Protein AF-A0A8C5PF69-F1 (afdb_monomer_lite)

Foldseek 3Di:
DVVVVVQQVQAAPQVRHGADQWWAFPVGDIHHPVRVVVQLVVCVPVQWRADPPPRDIDRDRTDTHGDPVSNVVSVVVCVVDPDDDPPADFWPPPVPDTDHFQWAWLVVRTGHRPVRCVVVVVDPVTDIDGDDPPSVVQADPPPRHGFFKAFPVVRDTDDPCCDPPNPVDPTDIDTPVVVVVVVVVVVVVVVVVVVVVVVVVVVVVVVVVVVVVVVVVVVVVVVVLVVVLVVVLVVLVVVLVVVLVVLQVVQVVLLVVLLVVLVVVVVVVVVVVVVVVVLVVVLVPDPDVVCNVVPDPPPVVPDDDDPDDDDPPPPPSPVSDDDPVVVSVVSNVVSVVVSVVVSQVPPEDEDDQEAEDEACEEAEAEYEYCEYAYYEAHACEYAYAHHAAAEYAYYEAEHAEYAEHEAHAAEYAEHEYEHAEYAYAEHAAADYAEHEYAYAEYAEYEYAHADYAEYEYAYADYAEYYYEYAYYAEYEYEYADYDYDDDYDYDDPYDYPYPYPHPDDDDDDDDDDDDDDDDDDDDDDDDDDD

Radius of gyration: 54.76 Å; chains: 1; bounding box: 132×74×157 Å

pLDDT: mean 76.19, std 18.61, range [25.39, 96.62]

Organism: NCBI:txid445787

Structure (mmCIF, N/CA/C/O backbone):
data_AF-A0A8C5PF69-F1
#
_entry.id   AF-A0A8C5PF69-F1
#
loop_
_atom_site.group_PDB
_atom_site.id
_atom_site.type_symbol
_atom_site.label_atom_id
_atom_site.label_alt_id
_atom_site.label_comp_id
_atom_site.label_asym_id
_atom_site.label_entity_id
_atom_site.label_seq_id
_atom_site.pdbx_PDB_ins_code
_atom_site.Cartn_x
_atom_site.Cartn_y
_atom_site.Cartn_z
_atom_site.occupancy
_atom_site.B_iso_or_equiv
_atom_site.auth_seq_id
_atom_site.auth_comp_id
_atom_site.auth_asym_id
_atom_site.auth_atom_id
_atom_site.pdbx_PDB_model_num
ATOM 1 N N . MET A 1 1 ? 50.136 13.107 -0.469 1.00 44.47 1 MET A N 1
ATOM 2 C CA . MET A 1 1 ? 51.178 12.758 0.524 1.00 44.47 1 MET A CA 1
ATOM 3 C C . MET A 1 1 ? 50.719 11.583 1.379 1.00 44.47 1 MET A C 1
ATOM 5 O O . MET A 1 1 ? 51.270 10.521 1.171 1.00 44.47 1 MET A O 1
ATOM 9 N N . ALA A 1 2 ? 49.645 11.689 2.175 1.00 43.91 2 ALA A N 1
ATOM 10 C CA . ALA A 1 2 ? 49.162 10.586 3.033 1.00 43.91 2 ALA A CA 1
ATOM 11 C C . ALA A 1 2 ? 48.838 9.231 2.344 1.00 43.91 2 ALA A C 1
ATOM 13 O O . ALA A 1 2 ? 48.747 8.215 3.021 1.00 43.91 2 ALA A O 1
ATOM 14 N N . SER A 1 3 ? 48.641 9.185 1.019 1.00 51.22 3 SER A N 1
ATOM 15 C CA . SER A 1 3 ? 48.416 7.934 0.273 1.00 51.22 3 SER A CA 1
ATOM 16 C C . SER A 1 3 ? 49.697 7.197 -0.141 1.00 51.22 3 SER A C 1
ATOM 18 O O . SER A 1 3 ? 49.602 6.051 -0.570 1.00 51.22 3 SER A O 1
ATOM 20 N N . ALA A 1 4 ? 50.868 7.839 -0.052 1.00 54.53 4 ALA A N 1
ATOM 21 C CA . ALA A 1 4 ? 52.149 7.210 -0.374 1.00 54.53 4 ALA A CA 1
ATOM 22 C C . ALA A 1 4 ? 52.599 6.295 0.775 1.00 54.53 4 ALA A C 1
ATOM 24 O O . ALA A 1 4 ? 52.822 5.110 0.548 1.00 54.53 4 ALA A O 1
ATOM 25 N N . ASP A 1 5 ? 52.586 6.811 2.010 1.00 60.03 5 ASP A N 1
ATOM 26 C CA . ASP A 1 5 ? 52.974 6.069 3.220 1.00 60.03 5 ASP A CA 1
ATOM 27 C C . ASP A 1 5 ? 52.173 4.754 3.374 1.00 60.03 5 ASP A C 1
ATOM 29 O O . ASP A 1 5 ? 52.730 3.688 3.627 1.00 60.03 5 ASP A O 1
ATOM 33 N N . LEU A 1 6 ? 50.861 4.799 3.100 1.00 67.31 6 LEU A N 1
ATOM 34 C CA . LEU A 1 6 ? 49.967 3.630 3.121 1.00 67.31 6 LEU A CA 1
ATOM 35 C C . LEU A 1 6 ? 50.252 2.586 2.025 1.00 67.31 6 LEU A C 1
ATOM 37 O O . LEU A 1 6 ? 49.833 1.436 2.159 1.00 67.31 6 LEU A O 1
ATOM 41 N N . ARG A 1 7 ? 50.905 2.958 0.917 1.00 73.38 7 ARG A N 1
ATOM 42 C CA . ARG A 1 7 ? 51.227 2.026 -0.179 1.00 73.38 7 ARG A CA 1
ATOM 43 C C . ARG A 1 7 ? 52.470 1.206 0.154 1.00 73.38 7 ARG A C 1
ATOM 45 O O . ARG A 1 7 ? 52.504 0.009 -0.140 1.00 73.38 7 ARG A O 1
ATOM 52 N N . ASP A 1 8 ? 53.446 1.831 0.801 1.00 74.06 8 ASP A N 1
ATOM 53 C CA . ASP A 1 8 ? 54.689 1.182 1.213 1.00 74.06 8 ASP A CA 1
ATOM 54 C C . ASP A 1 8 ? 54.428 0.182 2.355 1.00 74.06 8 ASP A C 1
ATOM 56 O O . ASP A 1 8 ? 54.889 -0.957 2.282 1.00 74.06 8 ASP A O 1
ATOM 60 N N . GLU A 1 9 ? 53.557 0.518 3.319 1.00 80.50 9 GLU A N 1
ATOM 61 C CA . GLU A 1 9 ? 53.076 -0.419 4.358 1.00 80.50 9 GLU A CA 1
ATOM 62 C C . GLU A 1 9 ? 52.321 -1.649 3.801 1.00 80.50 9 GLU A C 1
ATOM 64 O O . GLU A 1 9 ? 52.201 -2.680 4.470 1.00 80.50 9 GLU A O 1
ATOM 69 N N . LEU A 1 10 ? 51.805 -1.565 2.570 1.00 86.38 10 LEU A N 1
ATOM 70 C CA . LEU A 1 10 ? 51.018 -2.618 1.913 1.00 86.38 10 LEU A CA 1
ATOM 71 C C . LEU A 1 10 ? 51.766 -3.329 0.777 1.00 86.38 10 LEU A C 1
ATOM 73 O O . LEU A 1 10 ? 51.158 -4.079 0.002 1.00 86.38 10 LEU A O 1
ATOM 77 N N . THR A 1 11 ? 53.078 -3.116 0.690 1.00 88.50 11 THR A N 1
ATOM 78 C CA . THR A 1 11 ? 53.958 -3.717 -0.313 1.00 88.50 11 THR A CA 1
ATOM 79 C C . THR A 1 11 ? 54.653 -4.960 0.242 1.00 88.50 11 THR A C 1
ATOM 81 O O . THR A 1 11 ? 55.212 -4.951 1.333 1.00 88.50 11 THR A O 1
ATOM 84 N N . CYS A 1 12 ? 54.643 -6.054 -0.523 1.00 89.81 12 CYS A N 1
ATOM 85 C CA . CYS A 1 12 ? 55.364 -7.271 -0.168 1.00 89.81 12 CYS A CA 1
ATOM 86 C C . CYS A 1 12 ? 56.862 -7.111 -0.446 1.00 89.81 12 CYS A C 1
ATOM 88 O O . CYS A 1 12 ? 57.260 -6.897 -1.590 1.00 89.81 12 CYS A O 1
ATOM 90 N N . SER A 1 13 ? 57.695 -7.316 0.572 1.00 87.25 13 SER A N 1
ATOM 91 C CA . SER A 1 13 ? 59.161 -7.215 0.495 1.00 87.25 13 SER A CA 1
ATOM 92 C C . SER A 1 13 ? 59.848 -8.205 -0.462 1.00 87.25 13 SER A C 1
ATOM 94 O O . SER A 1 13 ? 61.003 -7.990 -0.817 1.00 87.25 13 SER A O 1
ATOM 96 N N . ILE A 1 14 ? 59.161 -9.269 -0.902 1.00 88.31 14 ILE A N 1
ATOM 97 C CA . ILE A 1 14 ? 59.711 -10.261 -1.845 1.00 88.31 14 ILE A CA 1
ATOM 98 C C . ILE A 1 14 ? 59.499 -9.820 -3.299 1.00 88.31 14 ILE A C 1
ATOM 100 O O . ILE A 1 14 ? 60.447 -9.781 -4.076 1.00 88.31 14 ILE A O 1
ATOM 104 N N . CYS A 1 15 ? 58.259 -9.497 -3.686 1.00 88.94 15 CYS A N 1
ATOM 105 C CA . CYS A 1 15 ? 57.927 -9.127 -5.068 1.00 88.94 15 CYS A CA 1
ATOM 106 C C . CYS A 1 15 ? 57.854 -7.613 -5.311 1.00 88.94 15 CYS A C 1
ATOM 108 O O . CYS A 1 15 ? 57.543 -7.211 -6.428 1.00 88.94 15 CYS A O 1
ATOM 110 N N . LEU A 1 16 ? 58.076 -6.789 -4.281 1.00 84.69 16 LEU A N 1
ATOM 111 C CA . LEU A 1 16 ? 58.038 -5.317 -4.301 1.00 84.69 16 LEU A CA 1
ATOM 112 C C . LEU A 1 16 ? 56.740 -4.727 -4.889 1.00 84.69 16 LEU A C 1
ATOM 114 O O . LEU A 1 16 ? 56.718 -3.633 -5.442 1.00 84.69 16 LEU A O 1
ATOM 118 N N . ASN A 1 17 ? 55.639 -5.467 -4.746 1.00 84.75 17 ASN A N 1
ATOM 119 C CA . ASN A 1 17 ? 54.307 -5.118 -5.239 1.00 84.75 17 ASN A CA 1
ATOM 120 C C . ASN A 1 17 ? 53.274 -5.187 -4.106 1.00 84.75 17 ASN A C 1
ATOM 122 O O . ASN A 1 17 ? 53.478 -5.897 -3.119 1.00 84.75 17 ASN A O 1
ATOM 126 N N . ILE A 1 18 ? 52.143 -4.492 -4.269 1.00 88.44 18 ILE A N 1
ATOM 127 C CA . ILE A 1 18 ? 51.033 -4.515 -3.302 1.00 88.44 18 ILE A CA 1
ATOM 128 C C . ILE A 1 18 ? 50.533 -5.954 -3.093 1.00 88.44 18 ILE A C 1
ATOM 130 O O . ILE A 1 18 ? 50.309 -6.686 -4.062 1.00 88.44 18 ILE A O 1
ATOM 134 N N . TYR A 1 19 ? 50.311 -6.346 -1.834 1.00 89.12 19 TYR A N 1
ATOM 135 C CA . TYR A 1 19 ? 49.978 -7.721 -1.444 1.00 89.12 19 TYR A CA 1
ATOM 136 C C . TYR A 1 19 ? 48.873 -8.392 -2.282 1.00 89.12 19 TYR A C 1
ATOM 138 O O . TYR A 1 19 ? 47.704 -7.992 -2.250 1.00 89.12 19 TYR A O 1
ATOM 146 N N . THR A 1 20 ? 49.217 -9.498 -2.942 1.00 87.44 20 THR A N 1
ATOM 147 C CA . THR A 1 20 ? 48.276 -10.392 -3.633 1.00 87.44 20 THR A CA 1
ATOM 148 C C . THR A 1 20 ? 48.076 -11.662 -2.802 1.00 87.44 20 THR A C 1
ATOM 150 O O . THR A 1 20 ? 49.033 -12.389 -2.551 1.00 87.44 20 THR A O 1
ATOM 153 N N . ASP A 1 21 ? 46.839 -11.874 -2.332 1.00 89.44 21 ASP A N 1
ATOM 154 C CA . ASP A 1 21 ? 46.454 -12.845 -1.285 1.00 89.44 21 ASP A CA 1
ATOM 155 C C . ASP A 1 21 ? 47.457 -12.891 -0.104 1.00 89.44 21 ASP A C 1
ATOM 157 O O . ASP A 1 21 ? 48.235 -13.838 0.023 1.00 89.44 21 ASP A O 1
ATOM 161 N N . PRO A 1 22 ? 47.506 -11.839 0.741 1.00 91.44 22 PRO A N 1
ATOM 162 C CA . PRO A 1 22 ? 48.446 -11.765 1.853 1.00 91.44 22 PRO A CA 1
ATOM 163 C C . PRO A 1 22 ? 48.229 -12.857 2.903 1.00 91.44 22 PRO A C 1
ATOM 165 O O . PRO A 1 22 ? 47.126 -13.046 3.434 1.00 91.44 22 PRO A O 1
ATOM 168 N N . VAL A 1 23 ? 49.336 -13.490 3.275 1.00 91.56 23 VAL A N 1
ATOM 169 C CA . VAL A 1 23 ? 49.443 -14.437 4.384 1.00 91.56 23 VAL A CA 1
ATOM 170 C C . VAL A 1 23 ? 50.505 -13.974 5.372 1.00 91.56 23 VAL A C 1
ATOM 172 O O . VAL A 1 23 ? 51.506 -13.371 4.987 1.00 91.56 23 VAL A O 1
ATOM 175 N N . THR A 1 24 ? 50.295 -14.274 6.646 1.00 92.06 24 THR A N 1
ATOM 176 C CA . THR A 1 24 ? 51.157 -13.838 7.746 1.00 92.06 24 THR A CA 1
ATOM 177 C C . THR A 1 24 ? 51.845 -15.040 8.386 1.00 92.06 24 THR A C 1
ATOM 179 O O . THR A 1 24 ? 51.210 -16.070 8.634 1.00 92.06 24 THR A O 1
ATOM 182 N N . LEU A 1 25 ? 53.149 -14.910 8.645 1.00 89.44 25 LEU A N 1
ATOM 183 C CA . LEU A 1 25 ? 53.938 -15.886 9.403 1.00 89.44 25 LEU A CA 1
ATOM 184 C C . LEU A 1 25 ? 53.706 -15.726 10.920 1.00 89.44 25 LEU A C 1
ATOM 186 O O . LEU A 1 25 ? 53.342 -14.637 11.364 1.00 89.44 25 LEU A O 1
ATOM 190 N N . PRO A 1 26 ? 54.017 -16.739 11.755 1.00 86.88 26 PRO A N 1
ATOM 191 C CA . PRO A 1 26 ? 53.919 -16.631 13.218 1.00 86.88 26 PRO A CA 1
ATOM 192 C C . PRO A 1 26 ? 54.699 -15.456 13.840 1.00 86.88 26 PRO A C 1
ATOM 194 O O . PRO A 1 26 ? 54.358 -14.996 14.923 1.00 86.88 26 PRO A O 1
ATOM 197 N N . CYS A 1 27 ? 55.717 -14.933 13.147 1.00 89.25 27 CYS A N 1
ATOM 198 C CA . CYS A 1 27 ? 56.473 -13.739 13.537 1.00 89.25 27 CYS A CA 1
ATOM 199 C C . CYS A 1 27 ? 55.803 -12.393 13.174 1.00 89.25 27 CYS A C 1
ATOM 201 O O . CYS A 1 27 ? 56.452 -11.358 13.288 1.00 89.25 27 CYS A O 1
ATOM 203 N N . GLY A 1 28 ? 54.569 -12.382 12.659 1.00 86.12 28 GLY A N 1
ATOM 204 C CA . GLY A 1 28 ? 53.788 -11.170 12.350 1.00 86.12 28 GLY A CA 1
ATOM 205 C C . GLY A 1 28 ? 54.016 -10.537 10.968 1.00 86.12 28 GLY A C 1
ATOM 206 O O . GLY A 1 28 ? 53.153 -9.805 10.488 1.00 86.12 28 GLY A O 1
ATOM 207 N N . HIS A 1 29 ? 55.124 -10.848 10.294 1.00 91.75 29 HIS A N 1
ATOM 208 C CA . HIS A 1 29 ? 55.418 -10.355 8.941 1.00 91.75 29 HIS A CA 1
ATOM 209 C C . HIS A 1 29 ? 54.529 -11.023 7.881 1.00 91.75 29 HIS A C 1
ATOM 211 O O . HIS A 1 29 ? 54.213 -12.216 7.983 1.00 91.75 29 HIS A O 1
ATOM 217 N N . SER A 1 30 ? 54.117 -10.243 6.880 1.00 92.06 30 SER A N 1
ATOM 218 C CA . SER A 1 30 ? 53.122 -10.633 5.876 1.00 92.06 30 SER A CA 1
ATOM 219 C C . SER A 1 30 ? 53.700 -10.605 4.466 1.00 92.06 30 SER A C 1
ATOM 221 O O . SER A 1 30 ? 54.538 -9.775 4.143 1.00 92.06 30 SER A O 1
ATOM 223 N N . PHE A 1 31 ? 53.247 -11.521 3.615 1.00 92.88 31 PHE A N 1
ATOM 224 C CA . PHE A 1 31 ? 53.779 -11.733 2.268 1.00 92.88 31 PHE A CA 1
ATOM 225 C C . PHE A 1 31 ? 52.664 -12.174 1.318 1.00 92.88 31 PHE A C 1
ATOM 227 O O . PHE A 1 31 ? 51.648 -12.709 1.761 1.00 92.88 31 PHE A O 1
ATOM 234 N N . CYS A 1 32 ? 52.850 -12.012 0.007 1.00 93.31 32 CYS A N 1
ATOM 235 C CA . CYS A 1 32 ? 51.991 -12.677 -0.976 1.00 93.31 32 CYS A CA 1
ATOM 236 C C . CYS A 1 32 ? 52.092 -14.202 -0.806 1.00 93.31 32 CYS A C 1
ATOM 238 O O . CYS A 1 32 ? 53.202 -14.728 -0.671 1.00 93.31 32 CYS A O 1
ATOM 240 N N . ARG A 1 33 ? 50.956 -14.914 -0.843 1.00 91.69 33 ARG A N 1
ATOM 241 C CA . ARG A 1 33 ? 50.886 -16.371 -0.615 1.00 91.69 33 ARG A CA 1
ATOM 242 C C . ARG A 1 33 ? 51.875 -17.178 -1.459 1.00 91.69 33 ARG A C 1
ATOM 244 O O . ARG A 1 33 ? 52.488 -18.104 -0.940 1.00 91.69 33 ARG A O 1
ATOM 251 N N . THR A 1 34 ? 52.014 -16.829 -2.737 1.00 91.00 34 THR A N 1
ATOM 252 C CA . THR A 1 34 ? 52.963 -17.458 -3.668 1.00 91.00 34 THR A CA 1
ATOM 253 C C . THR A 1 34 ? 54.402 -17.146 -3.278 1.00 91.00 34 THR A C 1
ATOM 255 O O . THR A 1 34 ? 55.154 -18.062 -2.987 1.00 91.00 34 THR A O 1
ATOM 258 N N . CYS A 1 35 ? 54.748 -15.864 -3.136 1.00 92.19 35 CYS A N 1
ATOM 259 C CA . CYS A 1 35 ? 56.116 -15.423 -2.872 1.00 92.19 35 CYS A CA 1
ATOM 260 C C . CYS A 1 35 ? 56.731 -16.024 -1.598 1.00 92.19 35 CYS A C 1
ATOM 262 O O . CYS A 1 35 ? 57.908 -16.370 -1.602 1.00 92.19 35 CYS A O 1
ATOM 264 N N . ILE A 1 36 ? 55.963 -16.165 -0.508 1.00 91.44 36 ILE A N 1
ATOM 265 C CA . ILE A 1 36 ? 56.466 -16.862 0.690 1.00 91.44 36 ILE A CA 1
ATOM 266 C C . ILE A 1 36 ? 56.408 -18.386 0.553 1.00 91.44 36 ILE A C 1
ATOM 268 O O . ILE A 1 36 ? 57.221 -19.069 1.165 1.00 91.44 36 ILE A O 1
ATOM 272 N N . GLY A 1 37 ? 55.493 -18.922 -0.262 1.00 88.69 37 GLY A N 1
ATOM 273 C CA . GLY A 1 37 ? 55.487 -20.331 -0.656 1.00 88.69 37 GLY A CA 1
ATOM 274 C C . GLY A 1 37 ? 56.804 -20.716 -1.324 1.00 88.69 37 GLY A C 1
ATOM 275 O O . GLY A 1 37 ? 57.526 -21.540 -0.771 1.00 88.69 37 GLY A O 1
ATOM 276 N N . ASP A 1 38 ? 57.163 -20.021 -2.405 1.00 89.50 38 ASP A N 1
ATOM 277 C CA . ASP A 1 38 ? 58.392 -20.244 -3.177 1.00 89.50 38 ASP A CA 1
ATOM 278 C C . ASP A 1 38 ? 59.645 -20.175 -2.280 1.00 89.50 38 ASP A C 1
ATOM 280 O O . ASP A 1 38 ? 60.531 -21.028 -2.344 1.00 89.50 38 ASP A O 1
ATOM 284 N N . VAL A 1 39 ? 59.714 -19.184 -1.381 1.00 88.25 39 VAL A N 1
ATOM 285 C CA . VAL A 1 39 ? 60.849 -19.036 -0.454 1.00 88.25 39 VAL A CA 1
ATOM 286 C C . VAL A 1 39 ? 60.904 -20.164 0.581 1.00 88.25 39 VAL A C 1
ATOM 288 O O . VAL A 1 39 ? 61.997 -20.644 0.880 1.00 88.25 39 VAL A O 1
ATOM 291 N N . LEU A 1 40 ? 59.767 -20.619 1.116 1.00 87.81 40 LEU A N 1
ATOM 292 C CA . LEU A 1 40 ? 59.737 -21.770 2.024 1.00 87.81 40 LEU A CA 1
ATOM 293 C C . LEU A 1 40 ? 60.084 -23.075 1.289 1.00 87.81 40 LEU A C 1
ATOM 295 O O . LEU A 1 40 ? 60.799 -23.897 1.853 1.00 87.81 40 LEU A O 1
ATOM 299 N N . ASP A 1 41 ? 59.669 -23.234 0.030 1.00 87.75 41 ASP A N 1
ATOM 300 C CA . ASP A 1 41 ? 60.005 -24.391 -0.813 1.00 87.75 41 ASP A CA 1
ATOM 301 C C . ASP A 1 41 ? 61.517 -24.459 -1.089 1.00 87.75 41 ASP A C 1
ATOM 303 O O . ASP A 1 41 ? 62.123 -25.520 -0.965 1.00 87.75 41 ASP A O 1
ATOM 307 N N . THR A 1 42 ? 62.183 -23.324 -1.343 1.00 83.75 42 THR A N 1
ATOM 308 C CA . THR A 1 42 ? 63.660 -23.297 -1.480 1.00 83.75 42 THR A CA 1
ATOM 309 C C . THR A 1 42 ? 64.427 -23.617 -0.188 1.00 83.75 42 THR A C 1
ATOM 311 O O . THR A 1 42 ? 65.628 -23.883 -0.243 1.00 83.75 42 THR A O 1
ATOM 314 N N . GLN A 1 43 ? 63.758 -23.597 0.969 1.00 83.69 43 GLN A N 1
ATOM 315 C CA . GLN A 1 43 ? 64.322 -23.952 2.279 1.00 83.69 43 GLN A CA 1
ATOM 316 C C . GLN A 1 43 ? 63.946 -25.382 2.712 1.00 83.69 43 GLN A C 1
ATOM 318 O O . GLN A 1 43 ? 64.352 -25.847 3.782 1.00 83.69 43 GLN A O 1
ATOM 323 N N . GLU A 1 44 ? 63.201 -26.118 1.884 1.00 73.44 44 GLU A N 1
ATOM 324 C CA . GLU A 1 44 ? 62.804 -27.495 2.158 1.00 73.44 44 GLU A CA 1
ATOM 325 C C . GLU A 1 44 ? 64.022 -28.432 2.040 1.00 73.44 44 GLU A C 1
ATOM 327 O O . GLU A 1 44 ? 64.410 -28.893 0.969 1.00 73.44 44 GLU A O 1
ATOM 332 N N . GLY A 1 45 ? 64.682 -28.656 3.181 1.00 68.81 45 GLY A N 1
ATOM 333 C CA . GLY A 1 45 ? 65.926 -29.426 3.294 1.00 68.81 45 GLY A CA 1
ATOM 334 C C . GLY A 1 45 ? 67.034 -28.742 4.103 1.00 68.81 45 GLY A C 1
ATOM 335 O O . GLY A 1 45 ? 67.972 -29.418 4.519 1.00 68.81 45 GLY A O 1
ATOM 336 N N . SER A 1 46 ? 66.929 -27.440 4.412 1.00 72.62 46 SER A N 1
ATOM 337 C CA . SER A 1 46 ? 67.943 -26.716 5.209 1.00 72.62 46 SER A CA 1
ATOM 338 C C . SER A 1 46 ? 67.828 -26.902 6.731 1.00 72.62 46 SER A C 1
ATOM 340 O O . SER A 1 46 ? 68.549 -26.251 7.484 1.00 72.62 46 SER A O 1
ATOM 342 N N . GLY A 1 47 ? 66.924 -27.767 7.205 1.00 75.81 47 GLY A N 1
ATOM 343 C CA . GLY A 1 47 ? 66.738 -28.105 8.627 1.00 75.81 47 GLY A CA 1
ATOM 344 C C . GLY A 1 47 ? 66.031 -27.044 9.485 1.00 75.81 47 GLY A C 1
ATOM 345 O O . GLY A 1 47 ? 65.629 -27.344 10.606 1.00 75.81 47 GLY A O 1
ATOM 346 N N . ALA A 1 48 ? 65.853 -25.828 8.967 1.00 84.81 48 ALA A N 1
ATOM 347 C CA . ALA A 1 48 ? 65.028 -24.775 9.551 1.00 84.81 48 ALA A CA 1
ATOM 348 C C . ALA A 1 48 ? 64.533 -23.814 8.459 1.00 84.81 48 ALA A C 1
ATOM 350 O O . ALA A 1 48 ? 65.271 -23.508 7.517 1.00 84.81 48 ALA A O 1
ATOM 351 N N . TYR A 1 49 ? 63.313 -23.309 8.639 1.00 87.88 49 TYR A N 1
ATOM 352 C CA . TYR A 1 49 ? 62.685 -22.264 7.831 1.00 87.88 49 TYR A CA 1
ATOM 353 C C . TYR A 1 49 ? 62.905 -20.895 8.478 1.00 87.88 49 TYR A C 1
ATOM 355 O O . TYR A 1 49 ? 62.835 -20.783 9.702 1.00 87.88 49 TYR A O 1
ATOM 363 N N . LYS A 1 50 ? 63.144 -19.845 7.686 1.00 90.69 50 LYS A N 1
ATOM 364 C CA . LYS A 1 50 ? 63.457 -18.490 8.168 1.00 90.69 50 LYS A CA 1
ATOM 365 C C . LYS A 1 50 ? 62.597 -17.434 7.483 1.00 90.69 50 LYS A C 1
ATOM 367 O O . LYS A 1 50 ? 62.479 -17.412 6.258 1.00 90.69 50 LYS A O 1
ATOM 372 N N . CYS A 1 51 ? 62.042 -16.517 8.275 1.00 90.94 51 CYS A N 1
ATOM 373 C CA . CYS A 1 51 ? 61.320 -15.352 7.760 1.00 90.94 51 CYS A CA 1
ATOM 374 C C . CYS A 1 51 ? 62.253 -14.431 6.937 1.00 90.94 51 CYS A C 1
ATOM 376 O O . CYS A 1 51 ? 63.303 -14.051 7.459 1.00 90.94 51 CYS A O 1
ATOM 378 N N . PRO A 1 52 ? 61.884 -14.010 5.709 1.00 88.56 52 PRO A N 1
ATOM 379 C CA . PRO A 1 52 ? 62.717 -13.129 4.880 1.00 88.56 52 PRO A CA 1
ATOM 380 C C . PRO A 1 52 ? 63.075 -11.784 5.526 1.00 88.56 52 PRO A C 1
ATOM 382 O O . PRO A 1 52 ? 64.185 -11.294 5.337 1.00 88.56 52 PRO A O 1
ATOM 385 N N . GLU A 1 53 ? 62.160 -11.204 6.309 1.00 88.81 53 GLU A N 1
ATOM 386 C CA . GLU A 1 53 ? 62.333 -9.870 6.901 1.00 88.81 53 GLU A CA 1
ATOM 387 C C . GLU A 1 53 ? 63.074 -9.917 8.244 1.00 88.81 53 GLU A C 1
ATOM 389 O O . GLU A 1 53 ? 64.149 -9.340 8.389 1.00 88.81 53 GLU A O 1
ATOM 394 N N . CYS A 1 54 ? 62.536 -10.644 9.229 1.00 89.88 54 CYS A N 1
ATOM 395 C CA . CYS A 1 54 ? 63.090 -10.667 10.592 1.00 89.88 54 CYS A CA 1
ATOM 396 C C . CYS A 1 54 ? 63.999 -11.865 10.903 1.00 89.88 54 CYS A C 1
ATOM 398 O O . CYS A 1 54 ? 64.532 -11.948 12.008 1.00 89.88 54 CYS A O 1
ATOM 400 N N . ARG A 1 55 ? 64.167 -12.810 9.966 1.00 87.94 55 ARG A N 1
ATOM 401 C CA . ARG A 1 55 ? 64.987 -14.031 10.116 1.00 87.94 55 ARG A CA 1
ATOM 402 C C . ARG A 1 55 ? 64.598 -14.953 11.279 1.00 87.94 55 ARG A C 1
ATOM 404 O O . ARG A 1 55 ? 65.363 -15.853 11.605 1.00 87.94 55 ARG A O 1
ATOM 411 N N . ALA A 1 56 ? 63.411 -14.773 11.866 1.00 88.25 56 ALA A N 1
ATOM 412 C CA . ALA A 1 56 ? 62.860 -15.691 12.859 1.00 88.25 56 ALA A CA 1
ATOM 413 C C . ALA A 1 56 ? 62.807 -17.118 12.292 1.00 88.25 56 ALA A C 1
ATOM 415 O O . ALA A 1 56 ? 62.327 -17.317 11.172 1.00 88.25 56 ALA A O 1
ATOM 416 N N . GLU A 1 57 ? 63.322 -18.081 13.059 1.00 87.38 57 GLU A N 1
ATOM 417 C CA . GLU A 1 57 ? 63.503 -19.467 12.623 1.00 87.38 57 GLU A CA 1
ATOM 418 C C . GLU A 1 57 ? 62.361 -20.374 13.103 1.00 87.38 57 GLU A C 1
ATOM 420 O O . GLU A 1 57 ? 61.731 -20.132 14.134 1.00 87.38 57 GLU A O 1
ATOM 425 N N . SER A 1 58 ? 62.074 -21.435 12.355 1.00 82.88 58 SER A N 1
ATOM 426 C CA . SER A 1 58 ? 61.088 -22.465 12.698 1.00 82.88 58 SER A CA 1
ATOM 427 C C . SER A 1 58 ? 61.589 -23.831 12.233 1.00 82.88 58 SER A C 1
ATOM 429 O O . SER A 1 58 ? 62.047 -23.969 11.101 1.00 82.88 58 SER A O 1
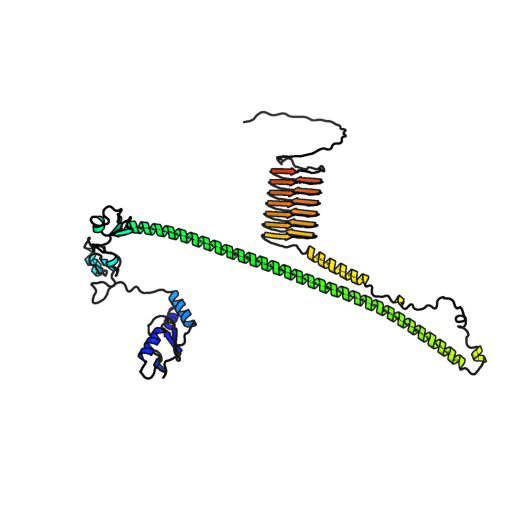ATOM 431 N N . GLN A 1 59 ? 61.532 -24.836 13.111 1.00 81.12 59 GLN A N 1
ATOM 432 C CA . GLN A 1 59 ? 62.010 -26.195 12.807 1.00 81.12 59 GLN A CA 1
ATOM 433 C C . GLN A 1 59 ? 61.058 -26.952 11.869 1.00 81.12 59 GLN A C 1
ATOM 435 O O . GLN A 1 59 ? 61.497 -27.754 11.052 1.00 81.12 59 GLN A O 1
ATOM 440 N N . GLU A 1 60 ? 59.762 -26.652 11.949 1.00 83.19 60 GLU A N 1
ATOM 441 C CA . GLU A 1 60 ? 58.729 -27.158 11.046 1.00 83.19 60 GLU A CA 1
ATOM 442 C C . GLU A 1 60 ? 58.246 -26.049 10.105 1.00 83.19 60 GLU A C 1
ATOM 444 O O . GLU A 1 60 ? 58.423 -24.857 10.382 1.00 83.19 60 GLU A O 1
ATOM 449 N N . ARG A 1 61 ? 57.629 -26.438 8.982 1.00 85.19 61 ARG A N 1
ATOM 450 C CA . ARG A 1 61 ? 57.148 -25.495 7.967 1.00 85.19 61 ARG A CA 1
ATOM 451 C C . ARG A 1 61 ? 56.053 -24.594 8.563 1.00 85.19 61 ARG A C 1
ATOM 453 O O . ARG A 1 61 ? 55.014 -25.119 8.968 1.00 85.19 61 ARG A O 1
ATOM 460 N N . PRO A 1 62 ? 56.228 -23.258 8.607 1.00 84.00 62 PRO A N 1
ATOM 461 C CA . PRO A 1 62 ? 55.274 -22.377 9.272 1.00 84.00 62 PRO A CA 1
ATOM 462 C C . PRO A 1 62 ? 53.870 -22.432 8.660 1.00 84.00 62 PRO A C 1
ATOM 464 O O . PRO A 1 62 ? 53.700 -22.328 7.444 1.00 84.00 62 PRO A O 1
ATOM 467 N N . ALA A 1 63 ? 52.848 -22.518 9.514 1.00 84.25 63 ALA A N 1
ATOM 468 C CA . ALA A 1 63 ? 51.460 -22.390 9.086 1.00 84.25 63 ALA A CA 1
ATOM 469 C C . ALA A 1 63 ? 51.176 -20.956 8.598 1.00 84.25 63 ALA A C 1
ATOM 471 O O . ALA A 1 63 ? 51.364 -19.987 9.335 1.00 84.25 63 ALA A O 1
ATOM 472 N N . LEU A 1 64 ? 50.709 -20.828 7.354 1.00 87.81 64 LEU A N 1
ATOM 473 C CA . LEU A 1 64 ? 50.397 -19.544 6.723 1.00 87.81 64 LEU A CA 1
ATOM 474 C C . LEU A 1 64 ? 48.988 -19.079 7.117 1.00 87.81 64 LEU A C 1
ATOM 476 O O . LEU A 1 64 ? 47.994 -19.706 6.739 1.00 87.81 64 LEU A O 1
ATOM 480 N N . VAL A 1 65 ? 48.888 -17.971 7.856 1.00 88.06 65 VAL A N 1
ATOM 481 C CA . VAL A 1 65 ? 47.602 -17.426 8.322 1.00 88.06 65 VAL A CA 1
ATOM 482 C C . VAL A 1 65 ? 47.064 -16.404 7.318 1.00 88.06 65 VAL A C 1
ATOM 484 O O . VAL A 1 65 ? 47.672 -15.361 7.098 1.00 88.06 65 VAL A O 1
ATOM 487 N N . ASN A 1 66 ? 45.901 -16.675 6.720 1.00 83.38 66 ASN A N 1
ATOM 488 C CA . ASN A 1 66 ? 45.271 -15.780 5.741 1.00 83.38 66 ASN A CA 1
ATOM 489 C C . ASN A 1 66 ? 44.595 -14.574 6.429 1.00 83.38 66 ASN A C 1
ATOM 491 O O . ASN A 1 66 ? 43.569 -14.735 7.101 1.00 83.38 66 ASN A O 1
ATOM 495 N N . VAL A 1 67 ? 45.081 -13.348 6.202 1.00 83.06 67 VAL A N 1
ATOM 496 C CA . VAL A 1 67 ? 44.513 -12.135 6.825 1.00 83.06 67 VAL A CA 1
ATOM 497 C C . VAL A 1 67 ? 43.510 -11.457 5.888 1.00 83.06 67 VAL A C 1
ATOM 499 O O . VAL A 1 67 ? 43.832 -10.533 5.141 1.00 83.06 67 VAL A O 1
ATOM 502 N N . ARG A 1 68 ? 42.240 -11.886 5.967 1.00 83.06 68 ARG A N 1
ATOM 503 C CA . ARG A 1 68 ? 41.143 -11.383 5.107 1.00 83.06 68 ARG A CA 1
ATOM 504 C C . ARG A 1 68 ? 41.027 -9.850 5.078 1.00 83.06 68 ARG A C 1
ATOM 506 O O . ARG A 1 68 ? 40.759 -9.291 4.025 1.00 83.06 68 ARG A O 1
ATOM 513 N N . LYS A 1 69 ? 41.242 -9.163 6.208 1.00 86.25 69 LYS A N 1
ATOM 514 C CA . LYS A 1 69 ? 41.179 -7.688 6.272 1.00 86.25 69 LYS A CA 1
ATOM 515 C C . LYS A 1 69 ? 42.278 -7.025 5.432 1.00 86.25 69 LYS A C 1
ATOM 517 O O . LYS A 1 69 ? 41.978 -6.123 4.661 1.00 86.25 69 LYS A O 1
ATOM 522 N N . LEU A 1 70 ? 43.517 -7.508 5.549 1.00 84.94 70 LEU A N 1
ATOM 523 C CA . LEU A 1 70 ? 44.676 -6.995 4.814 1.00 84.94 70 LEU A CA 1
ATOM 524 C C . LEU A 1 70 ? 44.503 -7.202 3.305 1.00 84.94 70 LEU A C 1
ATOM 526 O O . LEU A 1 70 ? 44.746 -6.286 2.525 1.00 84.94 70 LEU A O 1
ATOM 530 N N . ARG A 1 71 ? 43.978 -8.369 2.905 1.00 86.25 71 ARG A N 1
ATOM 531 C CA . ARG A 1 71 ? 43.625 -8.649 1.510 1.00 86.25 71 ARG A CA 1
ATOM 532 C C . ARG A 1 71 ? 42.610 -7.648 0.957 1.00 86.25 71 ARG A C 1
ATOM 534 O O . ARG A 1 71 ? 42.874 -7.060 -0.083 1.00 86.25 71 ARG A O 1
ATOM 541 N N . ASN A 1 72 ? 41.502 -7.420 1.663 1.00 85.44 72 ASN A N 1
ATOM 542 C CA . ASN A 1 72 ? 40.458 -6.496 1.212 1.00 85.44 72 ASN A CA 1
ATOM 543 C C . ASN A 1 72 ? 40.983 -5.049 1.067 1.00 85.44 72 ASN A C 1
ATOM 545 O O . ASN A 1 72 ? 40.584 -4.339 0.147 1.00 85.44 72 ASN A O 1
ATOM 549 N N . ILE A 1 73 ? 41.883 -4.607 1.957 1.00 86.19 73 ILE A N 1
ATOM 550 C CA . ILE A 1 73 ? 42.513 -3.276 1.882 1.00 86.19 73 ILE A CA 1
ATOM 551 C C . ILE A 1 73 ? 43.437 -3.190 0.654 1.00 86.19 73 ILE A C 1
ATOM 553 O O . ILE A 1 73 ? 43.333 -2.247 -0.131 1.00 86.19 73 ILE A O 1
ATOM 557 N N . ALA A 1 74 ? 44.284 -4.202 0.445 1.00 84.44 74 ALA A N 1
ATOM 558 C CA . ALA A 1 74 ? 45.181 -4.281 -0.707 1.00 84.44 74 ALA A CA 1
ATOM 559 C C . ALA A 1 74 ? 44.419 -4.364 -2.049 1.00 84.44 74 ALA A C 1
ATOM 561 O O . ALA A 1 74 ? 44.812 -3.724 -3.023 1.00 84.44 74 ALA A O 1
ATOM 562 N N . GLU A 1 75 ? 43.312 -5.112 -2.103 1.00 84.50 75 GLU A N 1
ATOM 563 C CA . GLU A 1 75 ? 42.416 -5.207 -3.266 1.00 84.50 75 GLU A CA 1
ATOM 564 C C . GLU A 1 75 ? 41.769 -3.865 -3.613 1.00 84.50 75 GLU A C 1
ATOM 566 O O . GLU A 1 75 ? 41.741 -3.488 -4.786 1.00 84.50 75 GLU A O 1
ATOM 571 N N . ASN A 1 76 ? 41.301 -3.118 -2.609 1.00 81.50 76 ASN A N 1
ATOM 572 C CA . ASN A 1 76 ? 40.701 -1.802 -2.814 1.00 81.50 76 ASN A CA 1
ATOM 573 C C . ASN A 1 76 ? 41.716 -0.821 -3.430 1.00 81.50 76 ASN A C 1
ATOM 575 O O . ASN A 1 76 ? 41.432 -0.197 -4.448 1.00 81.50 76 ASN A O 1
ATOM 579 N N . ILE A 1 77 ? 42.939 -0.766 -2.888 1.00 77.38 77 ILE A N 1
ATOM 580 C CA . ILE A 1 77 ? 43.987 0.144 -3.379 1.00 77.38 77 ILE A CA 1
ATOM 581 C C . ILE A 1 77 ? 44.441 -0.223 -4.801 1.00 77.38 77 ILE A C 1
ATOM 583 O O . ILE A 1 77 ? 44.558 0.668 -5.646 1.00 77.38 77 ILE A O 1
ATOM 587 N N . ARG A 1 78 ? 44.608 -1.520 -5.116 1.00 75.19 78 ARG A N 1
ATOM 588 C CA . ARG A 1 78 ? 44.872 -1.965 -6.502 1.00 75.19 78 ARG A CA 1
ATOM 589 C C . ARG A 1 78 ? 43.742 -1.592 -7.466 1.00 75.19 78 ARG A C 1
ATOM 591 O O . ARG A 1 78 ? 44.012 -1.275 -8.616 1.00 75.19 78 ARG A O 1
ATOM 598 N N . SER A 1 79 ? 42.493 -1.612 -7.003 1.00 68.56 79 SER A N 1
ATOM 599 C CA . SER A 1 79 ? 41.329 -1.253 -7.825 1.00 68.56 79 SER A CA 1
ATOM 600 C C . SER A 1 79 ? 41.233 0.254 -8.098 1.00 68.56 79 SER A C 1
ATOM 602 O O . SER A 1 79 ? 40.623 0.651 -9.086 1.00 68.56 79 SER A O 1
ATOM 604 N N . THR A 1 80 ? 41.841 1.096 -7.253 1.00 59.06 80 THR A N 1
ATOM 605 C CA . THR A 1 80 ? 41.817 2.564 -7.400 1.00 59.06 80 THR A CA 1
ATOM 606 C C . THR A 1 80 ? 42.931 3.160 -8.269 1.00 59.06 80 THR A C 1
ATOM 608 O O . THR A 1 80 ? 42.813 4.324 -8.637 1.00 59.06 80 THR A O 1
ATOM 611 N N . HIS A 1 81 ? 43.983 2.409 -8.621 1.00 50.12 81 HIS A N 1
ATOM 612 C CA . HIS A 1 81 ? 45.042 2.860 -9.545 1.00 50.12 81 HIS A CA 1
ATOM 613 C C . HIS A 1 81 ? 45.561 1.694 -10.412 1.00 50.12 81 HIS A C 1
ATOM 615 O O . HIS A 1 81 ? 46.468 0.969 -9.992 1.00 50.12 81 HIS A O 1
ATOM 621 N N . PRO A 1 82 ? 45.031 1.509 -11.635 1.00 43.78 82 PRO A N 1
ATOM 622 C CA . PRO A 1 82 ? 45.606 0.610 -12.628 1.00 43.78 82 PRO A CA 1
ATOM 623 C C . PRO A 1 82 ? 46.751 1.308 -13.381 1.00 43.78 82 PRO A C 1
ATOM 625 O O . PRO A 1 82 ? 46.638 1.611 -14.565 1.00 43.78 82 PRO A O 1
ATOM 628 N N . GLU A 1 83 ? 47.866 1.559 -12.696 1.00 44.09 83 GLU A N 1
ATOM 629 C CA . GLU A 1 83 ? 49.126 1.919 -13.355 1.00 44.09 83 GLU A CA 1
ATOM 630 C C . GLU A 1 83 ? 49.947 0.648 -13.586 1.00 44.09 83 GLU A C 1
ATOM 632 O O . GLU A 1 83 ? 50.718 0.206 -12.734 1.00 44.09 83 GLU A O 1
ATOM 637 N N . GLN A 1 84 ? 49.746 0.041 -14.757 1.00 42.44 84 GLN A N 1
ATOM 638 C CA . GLN A 1 84 ? 50.800 -0.734 -15.399 1.00 42.44 84 GLN A CA 1
ATOM 639 C C . GLN A 1 84 ? 51.543 0.211 -16.338 1.00 42.44 84 GLN A C 1
ATOM 641 O O . GLN A 1 84 ? 50.965 0.713 -17.300 1.00 42.44 84 GLN A O 1
ATOM 646 N N . GLU A 1 85 ? 52.819 0.453 -16.051 1.00 42.66 85 GLU A N 1
ATOM 647 C CA . GLU A 1 85 ? 53.725 1.085 -17.002 1.00 42.66 85 GLU A CA 1
ATOM 648 C C . GLU A 1 85 ? 53.806 0.200 -18.255 1.00 42.66 85 GLU A C 1
ATOM 650 O O . GLU A 1 85 ? 54.227 -0.959 -18.188 1.00 42.66 85 GLU A O 1
ATOM 655 N N . GLU A 1 86 ? 53.404 0.732 -19.411 1.00 43.88 86 GLU A N 1
ATOM 656 C CA . GLU A 1 86 ? 53.678 0.076 -20.685 1.00 43.88 86 GLU A CA 1
ATOM 657 C C . GLU A 1 86 ? 55.193 0.068 -20.914 1.00 43.88 86 GLU A C 1
ATOM 659 O O . GLU A 1 86 ? 55.791 1.069 -21.317 1.00 43.88 86 GLU A O 1
ATOM 664 N N . ALA A 1 87 ? 55.824 -1.090 -20.708 1.00 54.03 87 ALA A N 1
ATOM 665 C CA . ALA A 1 87 ? 57.143 -1.371 -21.257 1.00 54.03 87 ALA A CA 1
ATOM 666 C C . ALA A 1 87 ? 57.032 -1.406 -22.793 1.00 54.03 87 ALA A C 1
ATOM 668 O O . ALA A 1 87 ? 56.819 -2.458 -23.401 1.00 54.03 87 ALA A O 1
ATOM 669 N N . GLY A 1 88 ? 57.104 -0.221 -23.406 1.00 64.62 88 GLY A N 1
ATOM 670 C CA . GLY A 1 88 ? 56.912 -0.015 -24.837 1.00 64.62 88 GLY A CA 1
ATOM 671 C C . GLY A 1 88 ? 57.838 -0.891 -25.680 1.00 64.62 88 GLY A C 1
ATOM 672 O O . GLY A 1 88 ? 58.994 -1.130 -25.330 1.00 64.62 88 GLY A O 1
ATOM 673 N N . ILE A 1 89 ? 57.318 -1.367 -26.813 1.00 80.19 89 ILE A N 1
ATOM 674 C CA . ILE A 1 89 ? 58.003 -2.318 -27.700 1.00 80.19 89 ILE A CA 1
ATOM 675 C C . ILE A 1 89 ? 59.388 -1.769 -28.078 1.00 80.19 89 ILE A C 1
ATOM 677 O O . ILE A 1 89 ? 59.458 -0.665 -28.616 1.00 80.19 89 ILE A O 1
ATOM 681 N N . PRO A 1 90 ? 60.492 -2.494 -27.827 1.00 83.69 90 PRO A N 1
ATOM 682 C CA . PRO A 1 90 ? 61.832 -1.954 -28.016 1.00 83.69 90 PRO A CA 1
ATOM 683 C C . PRO A 1 90 ? 62.182 -1.775 -29.497 1.00 83.69 90 PRO A C 1
ATOM 685 O O . PRO A 1 90 ? 61.726 -2.514 -30.374 1.00 83.69 90 PRO A O 1
ATOM 688 N N . CYS A 1 91 ? 63.043 -0.800 -29.778 1.00 86.38 91 CYS A N 1
ATOM 689 C CA . CYS A 1 91 ? 63.579 -0.562 -31.109 1.00 86.38 91 CYS A CA 1
ATOM 690 C C . CYS A 1 91 ? 64.520 -1.694 -31.546 1.00 86.38 91 CYS A C 1
ATOM 692 O O . CYS A 1 91 ? 65.536 -1.959 -30.901 1.00 86.38 91 CYS A O 1
ATOM 694 N N . THR A 1 92 ? 64.229 -2.295 -32.700 1.00 83.31 92 THR A N 1
ATOM 695 C CA . THR A 1 92 ? 64.929 -3.451 -33.286 1.00 83.31 92 THR A CA 1
ATOM 696 C C . THR A 1 92 ? 66.429 -3.211 -33.504 1.00 83.31 92 THR A C 1
ATOM 698 O O . THR A 1 92 ? 67.214 -4.154 -33.467 1.00 83.31 92 THR A O 1
ATOM 701 N N . TYR A 1 93 ? 66.846 -1.956 -33.698 1.00 83.38 93 TYR A N 1
ATOM 702 C CA . TYR A 1 93 ? 68.247 -1.581 -33.940 1.00 83.38 93 TYR A CA 1
ATOM 703 C C . TYR A 1 93 ? 68.995 -1.104 -32.678 1.00 83.38 93 TYR A C 1
ATOM 705 O O . TYR A 1 93 ? 70.217 -0.963 -32.697 1.00 83.38 93 TYR A O 1
ATOM 713 N N . CYS A 1 94 ? 68.299 -0.881 -31.558 1.00 85.19 94 CYS A N 1
ATOM 714 C CA . CYS A 1 94 ? 68.880 -0.383 -30.305 1.00 85.19 94 CYS A CA 1
ATOM 715 C C . CYS A 1 94 ? 69.326 -1.533 -29.382 1.00 85.19 94 CYS A C 1
ATOM 717 O O . CYS A 1 94 ? 68.770 -1.733 -28.306 1.00 85.19 94 CYS A O 1
ATOM 719 N N . ILE A 1 95 ? 70.342 -2.294 -29.799 1.00 73.94 95 ILE A N 1
ATOM 720 C CA . ILE A 1 95 ? 70.740 -3.550 -29.130 1.00 73.94 95 ILE A CA 1
ATOM 721 C C . ILE A 1 95 ? 71.375 -3.325 -27.741 1.00 73.94 95 ILE A C 1
ATOM 723 O O . ILE A 1 95 ? 71.154 -4.116 -26.831 1.00 73.94 95 ILE A O 1
ATOM 727 N N . GLN A 1 96 ? 72.175 -2.266 -27.563 1.00 71.62 96 GLN A N 1
ATOM 728 C CA . GLN A 1 96 ? 72.948 -2.037 -26.324 1.00 71.62 96 GLN A CA 1
ATOM 729 C C . GLN A 1 96 ? 72.198 -1.239 -25.246 1.00 71.62 96 GLN A C 1
ATOM 731 O O . GLN A 1 96 ? 72.564 -1.289 -24.077 1.00 71.62 96 GLN A O 1
ATOM 736 N N . SER A 1 97 ? 71.167 -0.494 -25.638 1.00 76.25 97 SER A N 1
ATOM 737 C CA . SER A 1 97 ? 70.289 0.262 -24.744 1.00 76.25 97 SER A CA 1
ATOM 738 C C . SER A 1 97 ? 68.901 0.273 -25.386 1.00 76.25 97 SER A C 1
ATOM 740 O O . SER A 1 97 ? 68.699 1.032 -26.338 1.00 76.25 97 SER A O 1
ATOM 742 N N . PRO A 1 98 ? 67.979 -0.619 -24.973 1.00 76.25 98 PRO A N 1
ATOM 743 C CA . PRO A 1 98 ? 66.673 -0.759 -25.611 1.00 76.25 98 PRO A CA 1
ATOM 744 C C . PRO A 1 98 ? 65.807 0.494 -25.426 1.00 76.25 98 PRO A C 1
ATOM 746 O O . PRO A 1 98 ? 65.159 0.684 -24.401 1.00 76.25 98 PRO A O 1
ATOM 749 N N . VAL A 1 99 ? 65.789 1.358 -26.441 1.00 82.38 99 VAL A N 1
ATOM 750 C CA . VAL A 1 99 ? 64.898 2.525 -26.497 1.00 82.38 99 VAL A CA 1
ATOM 751 C C . VAL A 1 99 ? 63.521 2.073 -26.996 1.00 82.38 99 VAL A C 1
ATOM 753 O O . VAL A 1 99 ? 63.481 1.331 -27.984 1.00 82.38 99 VAL A O 1
ATOM 756 N N . PRO A 1 100 ? 62.400 2.519 -26.395 1.00 84.62 100 PRO A N 1
ATOM 757 C CA . PRO A 1 100 ? 61.066 2.277 -26.938 1.00 84.62 100 PRO A CA 1
ATOM 758 C C . PRO A 1 100 ? 60.955 2.716 -28.403 1.00 84.62 100 PRO A C 1
ATOM 760 O O . PRO A 1 100 ? 61.480 3.756 -28.814 1.00 84.62 100 PRO A O 1
ATOM 763 N N . ALA A 1 101 ? 60.282 1.908 -29.211 1.00 84.94 101 ALA A N 1
ATOM 764 C CA . ALA A 1 101 ? 59.966 2.248 -30.583 1.00 84.94 101 ALA A CA 1
ATOM 765 C C . ALA A 1 101 ? 58.821 3.262 -30.630 1.00 84.94 101 ALA A C 1
ATOM 767 O O . ALA A 1 101 ? 57.824 3.117 -29.931 1.00 84.94 101 ALA A O 1
ATOM 768 N N . ALA A 1 102 ? 58.957 4.254 -31.503 1.00 83.81 102 ALA A N 1
ATOM 769 C CA . ALA A 1 102 ? 57.917 5.220 -31.814 1.00 83.81 102 ALA A CA 1
ATOM 770 C C . ALA A 1 102 ? 56.968 4.699 -32.904 1.00 83.81 102 ALA A C 1
ATOM 772 O O . ALA A 1 102 ? 55.775 4.968 -32.846 1.00 83.81 102 ALA A O 1
ATOM 773 N N . LYS A 1 103 ? 57.476 3.939 -33.891 1.00 83.56 103 LYS A N 1
ATOM 774 C CA . LYS A 1 103 ? 56.673 3.310 -34.962 1.00 83.56 103 LYS A CA 1
ATOM 775 C C . LYS A 1 103 ? 57.261 1.981 -35.423 1.00 83.56 103 LYS A C 1
ATOM 777 O O . LYS A 1 103 ? 58.474 1.794 -35.375 1.00 83.56 103 LYS A O 1
ATOM 782 N N . THR A 1 104 ? 56.426 1.092 -35.955 1.00 84.69 104 THR A N 1
ATOM 783 C CA . THR A 1 104 ? 56.867 -0.118 -36.670 1.00 84.69 104 THR A CA 1
ATOM 784 C C . THR A 1 104 ? 56.681 0.059 -38.176 1.00 84.69 104 THR A C 1
ATOM 786 O O . THR A 1 104 ? 55.618 0.474 -38.636 1.00 84.69 104 THR A O 1
ATOM 789 N N . CYS A 1 105 ? 57.713 -0.262 -38.959 1.00 83.62 105 CYS A N 1
ATOM 790 C CA . CYS A 1 105 ? 57.638 -0.299 -40.419 1.00 83.62 105 CYS A CA 1
ATOM 791 C C . CYS A 1 105 ? 57.150 -1.675 -40.887 1.00 83.62 105 CYS A C 1
ATOM 793 O O . CYS A 1 105 ? 57.815 -2.684 -40.648 1.00 83.62 105 CYS A O 1
ATOM 795 N N . LEU A 1 106 ? 56.018 -1.720 -41.596 1.00 75.19 106 LEU A N 1
ATOM 796 C CA . LEU A 1 106 ? 55.425 -2.973 -42.082 1.00 75.19 106 LEU A CA 1
ATOM 797 C C . LEU A 1 106 ? 56.242 -3.635 -43.206 1.00 75.19 106 LEU A C 1
ATOM 799 O O . LEU A 1 106 ? 56.120 -4.840 -43.410 1.00 75.19 106 LEU A O 1
ATOM 803 N N . MET A 1 107 ? 57.065 -2.862 -43.926 1.00 74.38 107 MET A N 1
ATOM 804 C CA . MET A 1 107 ? 57.929 -3.372 -45.001 1.00 74.38 107 MET A CA 1
ATOM 805 C C . MET A 1 107 ? 59.294 -3.859 -44.511 1.00 74.38 107 MET A C 1
ATOM 807 O O . MET A 1 107 ? 59.813 -4.831 -45.048 1.00 74.38 107 MET A O 1
ATOM 811 N N . CYS A 1 108 ? 59.877 -3.200 -43.507 1.00 77.88 108 CYS A N 1
ATOM 812 C CA . CYS A 1 108 ? 61.177 -3.587 -42.945 1.00 77.88 108 CYS A CA 1
ATOM 813 C C . CYS A 1 108 ? 61.066 -4.502 -41.721 1.00 77.88 108 CYS A C 1
ATOM 815 O O . CYS A 1 108 ? 62.091 -4.928 -41.200 1.00 77.88 108 CYS A O 1
ATOM 817 N N . GLU A 1 109 ? 59.844 -4.770 -41.250 1.00 78.12 109 GLU A N 1
ATOM 818 C CA . GLU A 1 109 ? 59.544 -5.650 -40.109 1.00 78.12 109 GLU A CA 1
ATOM 819 C C . GLU A 1 109 ? 60.255 -5.228 -38.814 1.00 78.12 109 GLU A C 1
ATOM 821 O O . GLU A 1 109 ? 60.554 -6.038 -37.940 1.00 78.12 109 GLU A O 1
ATOM 826 N N . ALA A 1 110 ? 60.524 -3.926 -38.703 1.00 83.06 110 ALA A N 1
ATOM 827 C CA . ALA A 1 110 ? 61.357 -3.339 -37.671 1.00 83.06 110 ALA A CA 1
ATOM 828 C C . ALA A 1 110 ? 60.611 -2.232 -36.926 1.00 83.06 110 ALA A C 1
ATOM 830 O O . ALA A 1 110 ? 59.993 -1.347 -37.528 1.00 83.06 110 ALA A O 1
ATOM 831 N N . SER A 1 111 ? 60.715 -2.277 -35.604 1.00 87.50 111 SER A N 1
ATOM 832 C CA . SER A 1 111 ? 60.242 -1.249 -34.685 1.00 87.50 111 SER A CA 1
ATOM 833 C C . SER A 1 111 ? 61.367 -0.233 -34.481 1.00 87.50 111 SER A C 1
ATOM 835 O O . SER A 1 111 ? 62.499 -0.604 -34.181 1.00 87.50 111 SER A O 1
ATOM 837 N N . LEU A 1 112 ? 61.081 1.048 -34.700 1.00 86.75 112 LEU A N 1
ATOM 838 C CA . LEU A 1 112 ? 62.058 2.134 -34.779 1.00 86.75 112 LEU A CA 1
ATOM 839 C C . LEU A 1 112 ? 61.808 3.139 -33.655 1.00 86.75 112 LEU A C 1
ATOM 841 O O . LEU A 1 112 ? 60.709 3.683 -33.560 1.00 86.75 112 LEU A O 1
ATOM 845 N N . CYS A 1 113 ? 62.818 3.431 -32.833 1.00 87.75 113 CYS A N 1
ATOM 846 C CA . CYS A 1 113 ? 62.803 4.611 -31.963 1.00 87.75 113 CYS A CA 1
ATOM 847 C C . CYS A 1 113 ? 62.900 5.897 -32.798 1.00 87.75 113 CYS A C 1
ATOM 849 O O . CYS A 1 113 ? 63.261 5.850 -33.976 1.00 87.75 113 CYS A O 1
ATOM 851 N N . GLU A 1 114 ? 62.625 7.044 -32.179 1.00 85.44 114 GLU A N 1
ATOM 852 C CA . GLU A 1 114 ? 62.528 8.340 -32.862 1.00 85.44 114 GLU A CA 1
ATOM 853 C C . GLU A 1 114 ? 63.764 8.684 -33.717 1.00 85.44 114 GLU A C 1
ATOM 855 O O . GLU A 1 114 ? 63.633 9.182 -34.833 1.00 85.44 114 GLU A O 1
ATOM 860 N N . ASP A 1 115 ? 64.973 8.347 -33.257 1.00 84.31 115 ASP A N 1
ATOM 861 C CA . ASP A 1 115 ? 66.208 8.616 -34.003 1.00 84.31 115 ASP A CA 1
ATOM 862 C C . ASP A 1 115 ? 66.381 7.724 -35.237 1.00 84.31 115 ASP A C 1
ATOM 864 O O . ASP A 1 115 ? 66.731 8.219 -36.312 1.00 84.31 115 ASP A O 1
ATOM 868 N N . HIS A 1 116 ? 66.071 6.430 -35.127 1.00 85.62 116 HIS A N 1
ATOM 869 C CA . HIS A 1 116 ? 66.065 5.532 -36.284 1.00 85.62 116 HIS A CA 1
ATOM 870 C C . HIS A 1 116 ? 64.927 5.886 -37.253 1.00 85.62 116 HIS A C 1
ATOM 872 O O . HIS A 1 116 ? 65.123 5.876 -38.470 1.00 85.62 116 HIS A O 1
ATOM 878 N N . LEU A 1 117 ? 63.766 6.289 -36.728 1.00 84.00 117 LEU A N 1
ATOM 879 C CA . LEU A 1 117 ? 62.620 6.753 -37.505 1.00 84.00 117 LEU A CA 1
ATOM 880 C C . LEU A 1 117 ? 62.951 8.018 -38.315 1.00 84.00 117 LEU A C 1
ATOM 882 O O . LEU A 1 117 ? 62.580 8.100 -39.483 1.00 84.00 117 LEU A O 1
ATOM 886 N N . ARG A 1 118 ? 63.715 8.960 -37.747 1.00 80.69 118 ARG A N 1
ATOM 887 C CA . ARG A 1 118 ? 64.171 10.211 -38.393 1.00 80.69 118 ARG A CA 1
ATOM 888 C C . ARG A 1 118 ? 65.078 9.986 -39.612 1.00 80.69 118 ARG A C 1
ATOM 890 O O . ARG A 1 118 ? 65.140 10.827 -40.511 1.00 80.69 118 ARG A O 1
ATOM 897 N N . VAL A 1 119 ? 65.810 8.872 -39.638 1.00 79.75 119 VAL A N 1
ATOM 898 C CA . VAL A 1 119 ? 66.610 8.448 -40.800 1.00 79.75 119 VAL A CA 1
ATOM 899 C C . VAL A 1 119 ? 65.731 7.702 -41.809 1.00 79.75 119 VAL A C 1
ATOM 901 O O . VAL A 1 119 ? 65.867 7.908 -43.014 1.00 79.75 119 VAL A O 1
ATOM 904 N N . HIS A 1 120 ? 64.799 6.884 -41.316 1.00 78.88 120 HIS A N 1
ATOM 905 C CA . HIS A 1 120 ? 63.917 6.026 -42.108 1.00 78.88 120 HIS A CA 1
ATOM 906 C C . HIS A 1 120 ? 62.809 6.784 -42.861 1.00 78.88 120 HIS A C 1
ATOM 908 O O . HIS A 1 120 ? 62.488 6.440 -43.997 1.00 78.88 120 HIS A O 1
ATOM 914 N N . SER A 1 121 ? 62.266 7.854 -42.270 1.00 68.81 121 SER A N 1
ATOM 915 C CA . SER A 1 121 ? 61.153 8.665 -42.797 1.00 68.81 121 SER A CA 1
ATOM 916 C C . SER A 1 121 ? 61.461 9.426 -44.093 1.00 68.81 121 SER A C 1
ATOM 918 O O . SER A 1 121 ? 60.580 10.063 -44.665 1.00 68.81 121 SER A O 1
ATOM 920 N N . LYS A 1 122 ? 62.702 9.344 -44.584 1.00 67.31 122 LYS A N 1
ATOM 921 C CA . LYS A 1 122 ? 63.138 9.903 -45.870 1.00 67.31 122 LYS A CA 1
ATOM 922 C C . LYS A 1 122 ? 62.733 9.048 -47.079 1.00 67.31 122 LYS A C 1
ATOM 924 O O . LYS A 1 122 ? 62.906 9.504 -48.205 1.00 67.31 122 LYS A O 1
ATOM 929 N N . SER A 1 123 ? 62.207 7.838 -46.861 1.00 59.91 123 SER A N 1
ATOM 930 C CA . SER A 1 123 ? 61.735 6.934 -47.921 1.00 59.91 123 SER A CA 1
ATOM 931 C C . SER A 1 123 ? 60.207 6.876 -47.936 1.00 59.91 123 SER A C 1
ATOM 933 O O . SER A 1 123 ? 59.597 6.404 -46.980 1.00 59.91 123 SER A O 1
ATOM 935 N N . ALA A 1 124 ? 59.584 7.339 -49.023 1.00 58.44 124 ALA A N 1
ATOM 936 C CA . ALA A 1 124 ? 58.124 7.460 -49.128 1.00 58.44 124 ALA A CA 1
ATOM 937 C C . ALA A 1 124 ? 57.375 6.119 -49.285 1.00 58.44 124 ALA A C 1
ATOM 939 O O . ALA A 1 124 ? 56.161 6.078 -49.117 1.00 58.44 124 ALA A O 1
ATOM 940 N N . GLU A 1 125 ? 58.079 5.028 -49.603 1.00 65.06 125 GLU A N 1
ATOM 941 C CA . GLU A 1 125 ? 57.474 3.709 -49.846 1.00 65.06 125 GLU A CA 1
ATOM 942 C C . GLU A 1 125 ? 57.143 2.944 -48.550 1.00 65.06 125 GLU A C 1
ATOM 944 O O . GLU A 1 125 ? 56.361 1.998 -48.565 1.00 65.06 125 GLU A O 1
ATOM 949 N N . HIS A 1 126 ? 57.721 3.335 -47.410 1.00 73.31 126 HIS A N 1
ATOM 950 C CA . HIS A 1 126 ? 57.652 2.558 -46.171 1.00 73.31 126 HIS A CA 1
ATOM 951 C C . HIS A 1 126 ? 56.425 2.907 -45.313 1.00 73.31 126 HIS A C 1
ATOM 953 O O . HIS A 1 126 ? 56.361 3.963 -44.681 1.00 73.31 126 HIS A O 1
ATOM 959 N N . VAL A 1 127 ? 55.468 1.977 -45.226 1.00 73.94 127 VAL A N 1
ATOM 960 C CA . VAL A 1 127 ? 54.268 2.128 -44.385 1.00 73.94 127 VAL A CA 1
ATOM 961 C C . VAL A 1 127 ? 54.614 1.961 -42.901 1.00 73.94 127 VAL A C 1
ATOM 963 O O . VAL A 1 127 ? 55.019 0.883 -42.458 1.00 73.94 127 VAL A O 1
ATOM 966 N N . LEU A 1 128 ? 54.413 3.031 -42.131 1.00 78.06 128 LEU A N 1
ATOM 967 C CA . LEU A 1 128 ? 54.696 3.120 -40.697 1.00 78.06 128 LEU A CA 1
ATOM 968 C C . LEU A 1 128 ? 53.396 3.121 -39.880 1.00 78.06 128 LEU A C 1
ATOM 970 O O . LEU A 1 128 ? 52.527 3.965 -40.101 1.00 78.06 128 LEU A O 1
ATOM 974 N N . THR A 1 129 ? 53.286 2.222 -38.904 1.00 77.50 129 THR A N 1
ATOM 975 C CA . THR A 1 129 ? 52.158 2.150 -37.957 1.00 77.50 129 THR A CA 1
ATOM 976 C C . THR A 1 129 ? 52.626 2.321 -36.517 1.00 77.50 129 THR A C 1
ATOM 978 O O . THR A 1 129 ? 53.827 2.299 -36.248 1.00 77.50 129 THR A O 1
ATOM 981 N N . GLU A 1 130 ? 51.678 2.429 -35.585 1.00 80.12 130 GLU A N 1
ATOM 982 C CA . GLU A 1 130 ? 51.966 2.312 -34.151 1.00 80.12 130 GLU A CA 1
ATOM 983 C C . GLU A 1 130 ? 52.768 1.035 -33.835 1.00 80.12 130 GLU A C 1
ATOM 985 O O . GLU A 1 130 ? 52.613 0.031 -34.554 1.00 80.12 130 GLU A O 1
ATOM 990 N N . PRO A 1 131 ? 53.623 1.056 -32.792 1.00 77.88 131 PRO A N 1
ATOM 991 C CA . PRO A 1 131 ? 54.443 -0.084 -32.410 1.00 77.88 131 PRO A CA 1
ATOM 992 C C . PRO A 1 131 ? 53.606 -1.349 -32.203 1.00 77.88 131 PRO A C 1
ATOM 994 O O . PRO A 1 131 ? 52.624 -1.348 -31.460 1.00 77.88 131 PRO A O 1
ATOM 997 N N . THR A 1 132 ? 53.980 -2.457 -32.846 1.00 73.31 132 THR A N 1
ATOM 998 C CA . THR A 1 132 ? 53.278 -3.735 -32.657 1.00 73.31 132 THR A CA 1
ATOM 999 C C . THR A 1 132 ? 54.205 -4.940 -32.788 1.00 73.31 132 THR A C 1
ATOM 1001 O O . THR A 1 132 ? 55.080 -4.981 -33.649 1.00 73.31 132 THR A O 1
ATOM 1004 N N . THR A 1 133 ? 53.999 -5.943 -31.932 1.00 65.50 133 THR A N 1
ATOM 1005 C CA . THR A 1 133 ? 54.703 -7.236 -31.980 1.00 65.50 133 THR A CA 1
ATOM 1006 C C . THR A 1 133 ? 54.060 -8.220 -32.959 1.00 65.50 133 THR A C 1
ATOM 1008 O O . THR A 1 133 ? 54.715 -9.148 -33.420 1.00 65.50 133 THR A O 1
ATOM 1011 N N . SER A 1 134 ? 52.782 -8.031 -33.304 1.00 64.56 134 SER A N 1
ATOM 1012 C CA . SER A 1 134 ? 51.983 -8.987 -34.087 1.00 64.56 134 SER A CA 1
ATOM 1013 C C . SER A 1 134 ? 51.913 -8.617 -35.573 1.00 64.56 134 SER A C 1
ATOM 1015 O O . SER A 1 134 ? 50.832 -8.413 -36.131 1.00 64.56 134 SER A O 1
ATOM 1017 N N . LEU A 1 135 ? 53.075 -8.523 -36.225 1.00 67.62 135 LEU A N 1
ATOM 1018 C CA . LEU A 1 135 ? 53.177 -8.180 -37.651 1.00 67.62 135 LEU A CA 1
ATOM 1019 C C . LEU A 1 135 ? 52.590 -9.245 -38.589 1.00 67.62 135 LEU A C 1
ATOM 1021 O O . LEU A 1 135 ? 52.074 -8.898 -39.653 1.00 67.62 135 LEU A O 1
ATOM 1025 N N . GLU A 1 136 ? 52.604 -10.521 -38.195 1.00 64.81 136 GLU A N 1
ATOM 1026 C CA . GLU A 1 136 ? 52.051 -11.619 -39.002 1.00 64.81 136 GLU A CA 1
ATOM 1027 C C . GLU A 1 136 ? 50.556 -11.424 -39.303 1.00 64.81 136 GLU A C 1
ATOM 1029 O O . GLU A 1 136 ? 50.120 -11.627 -40.435 1.00 64.81 136 GLU A O 1
ATOM 1034 N N . ASN A 1 137 ? 49.794 -10.900 -38.336 1.00 70.38 137 ASN A N 1
ATOM 1035 C CA . ASN A 1 137 ? 48.358 -10.623 -38.467 1.00 70.38 137 ASN A CA 1
ATOM 1036 C C . ASN A 1 137 ? 48.030 -9.461 -39.428 1.00 70.38 137 ASN A C 1
ATOM 1038 O O . ASN A 1 137 ? 46.860 -9.227 -39.732 1.00 70.38 137 ASN A O 1
ATOM 1042 N N . ARG A 1 138 ? 49.037 -8.717 -39.912 1.00 77.56 138 ARG A N 1
ATOM 1043 C CA . ARG A 1 138 ? 48.887 -7.649 -40.921 1.00 77.56 138 ARG A CA 1
ATOM 1044 C C . ARG A 1 138 ? 49.353 -8.066 -42.319 1.00 77.56 138 ARG A C 1
ATOM 1046 O O . ARG A 1 138 ? 49.342 -7.236 -43.230 1.00 77.56 138 ARG A O 1
ATOM 1053 N N . LYS A 1 139 ? 49.736 -9.331 -42.518 1.00 80.50 139 LYS A N 1
ATOM 1054 C CA . LYS A 1 139 ? 50.159 -9.882 -43.812 1.00 80.50 139 LYS A CA 1
ATOM 1055 C C . LYS A 1 139 ? 49.167 -10.923 -44.325 1.00 80.50 139 LYS A C 1
ATOM 1057 O O . LYS A 1 139 ? 48.588 -11.696 -43.571 1.00 80.50 139 LYS A O 1
ATOM 1062 N N . CYS A 1 140 ? 49.006 -10.984 -45.641 1.00 85.00 140 CYS A N 1
ATOM 1063 C CA . CYS A 1 140 ? 48.267 -12.050 -46.303 1.00 85.00 140 CYS A CA 1
ATOM 1064 C C . CYS A 1 140 ? 48.978 -13.394 -46.094 1.00 85.00 140 CYS A C 1
ATOM 1066 O O . CYS A 1 140 ? 50.155 -13.539 -46.433 1.00 85.00 140 CYS A O 1
ATOM 1068 N N . SER A 1 141 ? 48.247 -14.393 -45.599 1.00 84.81 141 SER A N 1
ATOM 1069 C CA . SER A 1 141 ? 48.750 -15.752 -45.364 1.00 84.81 141 SER A CA 1
ATOM 1070 C C . SER A 1 141 ? 49.365 -16.387 -46.618 1.00 84.81 141 SER A C 1
ATOM 1072 O O . SER A 1 141 ? 50.426 -17.006 -46.514 1.00 84.81 141 SER A O 1
ATOM 1074 N N . VAL A 1 142 ? 48.740 -16.172 -47.783 1.00 85.69 142 VAL A N 1
ATOM 1075 C CA . VAL A 1 142 ? 49.142 -16.704 -49.098 1.00 85.69 142 VAL A CA 1
ATOM 1076 C C . VAL A 1 142 ? 50.280 -15.890 -49.720 1.00 85.69 142 VAL A C 1
ATOM 1078 O O . VAL A 1 142 ? 51.353 -16.418 -49.989 1.00 85.69 142 VAL A O 1
ATOM 1081 N N . HIS A 1 143 ? 50.072 -14.587 -49.927 1.00 84.19 143 HIS A N 1
ATOM 1082 C CA . HIS A 1 143 ? 50.981 -13.747 -50.720 1.00 84.19 143 HIS A CA 1
ATOM 1083 C C . HIS A 1 143 ? 52.096 -13.067 -49.911 1.00 84.19 143 HIS A C 1
ATOM 1085 O O . HIS A 1 143 ? 52.931 -12.387 -50.502 1.00 84.19 143 HIS A O 1
ATOM 1091 N N . LYS A 1 144 ? 52.068 -13.150 -48.573 1.00 81.94 144 LYS A N 1
ATOM 1092 C CA . LYS A 1 144 ? 52.974 -12.479 -47.610 1.00 81.94 144 LYS A CA 1
ATOM 1093 C C . LYS A 1 144 ? 53.071 -10.941 -47.702 1.00 81.94 144 LYS A C 1
ATOM 1095 O O . LYS A 1 144 ? 53.773 -10.328 -46.903 1.00 81.94 144 LYS A O 1
ATOM 1100 N N . LYS A 1 145 ? 52.322 -10.312 -48.614 1.00 82.12 145 LYS A N 1
ATOM 1101 C CA . LYS A 1 145 ? 52.137 -8.855 -48.739 1.00 82.12 145 LYS A CA 1
ATOM 1102 C C . LYS A 1 145 ? 51.222 -8.298 -47.647 1.00 82.12 145 LYS A C 1
ATOM 1104 O O . LYS A 1 145 ? 50.392 -9.034 -47.111 1.00 82.12 145 LYS A O 1
ATOM 1109 N N . VAL A 1 146 ? 51.344 -7.001 -47.370 1.00 83.56 146 VAL A N 1
ATOM 1110 C CA . VAL A 1 146 ? 50.511 -6.268 -46.402 1.00 83.56 146 VAL A CA 1
ATOM 1111 C C . VAL A 1 146 ? 49.024 -6.361 -46.772 1.00 83.56 146 VAL A C 1
ATOM 1113 O O . VAL A 1 146 ? 48.657 -6.374 -47.949 1.00 83.56 146 VAL A O 1
ATOM 1116 N N . LEU A 1 147 ? 48.168 -6.481 -45.758 1.00 87.62 147 LEU A N 1
ATOM 1117 C CA . LEU A 1 147 ? 46.717 -6.383 -45.893 1.00 87.62 147 LEU A CA 1
ATOM 1118 C C . LEU A 1 147 ? 46.323 -4.905 -45.983 1.00 87.62 147 LEU A C 1
ATOM 1120 O O . LEU A 1 147 ? 46.633 -4.125 -45.086 1.00 87.62 147 LEU A O 1
ATOM 1124 N N . GLU A 1 148 ? 45.632 -4.538 -47.058 1.00 85.25 148 GLU A N 1
ATOM 1125 C CA . GLU A 1 148 ? 45.280 -3.145 -47.393 1.00 85.25 148 GLU A CA 1
ATOM 1126 C C . GLU A 1 148 ? 43.776 -2.969 -47.644 1.00 85.25 148 GLU A C 1
ATOM 1128 O O . GLU A 1 148 ? 43.232 -1.878 -47.460 1.00 85.25 148 GLU A O 1
ATOM 1133 N N . TYR A 1 149 ? 43.087 -4.056 -48.003 1.00 89.56 149 TYR A N 1
ATOM 1134 C CA . TYR A 1 149 ? 41.696 -4.043 -48.440 1.00 89.56 149 TYR A CA 1
ATOM 1135 C C . TYR A 1 149 ? 40.818 -5.006 -47.632 1.00 89.56 149 TYR A C 1
ATOM 1137 O O . TYR A 1 149 ? 41.309 -5.925 -46.973 1.00 89.56 149 TYR A O 1
ATOM 1145 N N . TYR A 1 150 ? 39.506 -4.812 -47.715 1.00 93.44 150 TYR A N 1
ATOM 1146 C CA . TYR A 1 150 ? 38.476 -5.670 -47.143 1.00 93.44 150 TYR A CA 1
ATOM 1147 C C . TYR A 1 150 ? 37.534 -6.146 -48.248 1.00 93.44 150 TYR A C 1
ATOM 1149 O O . TYR A 1 150 ? 36.977 -5.323 -48.972 1.00 93.44 150 TYR A O 1
ATOM 1157 N N . CYS A 1 151 ? 37.346 -7.458 -48.380 1.00 93.44 151 CYS A N 1
ATOM 1158 C CA . CYS A 1 151 ? 36.315 -8.020 -49.244 1.00 93.44 151 CYS A CA 1
ATOM 1159 C C . CYS A 1 151 ? 34.976 -8.036 -48.496 1.00 93.44 151 CYS A C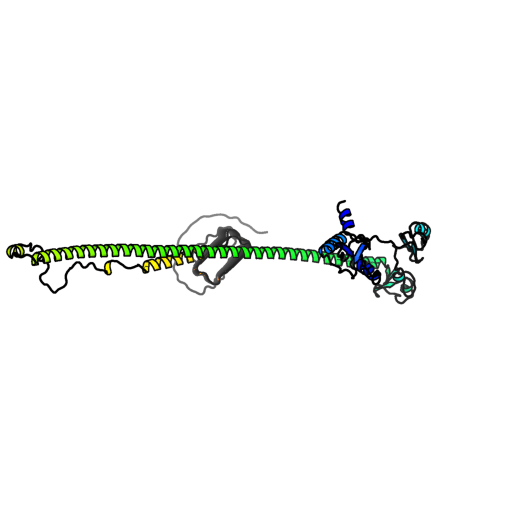 1
ATOM 1161 O O . CYS A 1 151 ? 34.876 -8.613 -47.410 1.00 93.44 151 CYS A O 1
ATOM 1163 N N . CYS A 1 152 ? 33.954 -7.405 -49.074 1.00 89.88 152 CYS A N 1
ATOM 1164 C CA . CYS A 1 152 ? 32.632 -7.290 -48.463 1.00 89.88 152 CYS A CA 1
ATOM 1165 C C . CYS A 1 152 ? 31.838 -8.604 -48.501 1.00 89.88 152 CYS A C 1
ATOM 1167 O O . CYS A 1 152 ? 31.059 -8.855 -47.585 1.00 89.88 152 CYS A O 1
ATOM 1169 N N . GLU A 1 153 ? 32.046 -9.431 -49.529 1.00 92.38 153 GLU A N 1
ATOM 1170 C CA . GLU A 1 153 ? 31.354 -10.714 -49.716 1.00 92.38 153 GLU A CA 1
ATOM 1171 C C . GLU A 1 153 ? 31.925 -11.814 -48.811 1.00 92.38 153 GLU A C 1
ATOM 1173 O O . GLU A 1 153 ? 31.182 -12.426 -48.047 1.00 92.38 153 GLU A O 1
ATOM 1178 N N . ASP A 1 154 ? 33.249 -12.001 -48.809 1.00 90.69 154 ASP A N 1
ATOM 1179 C CA . ASP A 1 154 ? 33.926 -13.009 -47.972 1.00 90.69 154 ASP A CA 1
ATOM 1180 C C . ASP A 1 154 ? 34.197 -12.532 -46.533 1.00 90.69 154 ASP A C 1
ATOM 1182 O O . ASP A 1 154 ? 34.782 -13.252 -45.722 1.00 90.69 154 ASP A O 1
ATOM 1186 N N . ALA A 1 155 ? 33.826 -11.287 -46.221 1.00 90.81 155 ALA A N 1
ATOM 1187 C CA . ALA A 1 155 ? 34.046 -10.617 -44.941 1.00 90.81 155 ALA A CA 1
ATOM 1188 C C . ALA A 1 155 ? 35.515 -10.618 -44.442 1.00 90.81 155 ALA A C 1
ATOM 1190 O O . ALA A 1 155 ? 35.760 -10.516 -43.231 1.00 90.81 155 ALA A O 1
ATOM 1191 N N . ALA A 1 156 ? 36.489 -10.691 -45.358 1.00 89.94 156 ALA A N 1
ATOM 1192 C CA . ALA A 1 156 ? 37.902 -10.953 -45.077 1.00 89.94 156 ALA A CA 1
ATOM 1193 C C . ALA A 1 156 ? 38.839 -9.776 -45.416 1.00 89.94 156 ALA A C 1
ATOM 1195 O O . ALA A 1 156 ? 38.651 -9.062 -46.401 1.00 89.94 156 ALA A O 1
ATOM 1196 N N . CYS A 1 157 ? 39.906 -9.607 -44.629 1.00 90.50 157 CYS A N 1
ATOM 1197 C CA . CYS A 1 157 ? 40.995 -8.669 -44.924 1.00 90.50 157 CYS A CA 1
ATOM 1198 C C . CYS A 1 157 ? 41.964 -9.285 -45.947 1.00 90.50 157 CYS A C 1
ATOM 1200 O O . CYS A 1 157 ? 42.473 -10.385 -45.723 1.00 90.50 157 CYS A O 1
ATOM 1202 N N . ILE A 1 158 ? 42.261 -8.576 -47.039 1.00 91.31 158 ILE A N 1
ATOM 1203 C CA . ILE A 1 158 ? 43.039 -9.088 -48.177 1.00 91.31 158 ILE A CA 1
ATOM 1204 C C . ILE A 1 158 ? 44.149 -8.116 -48.626 1.00 91.31 158 ILE A C 1
ATOM 1206 O O . ILE A 1 158 ? 44.127 -6.918 -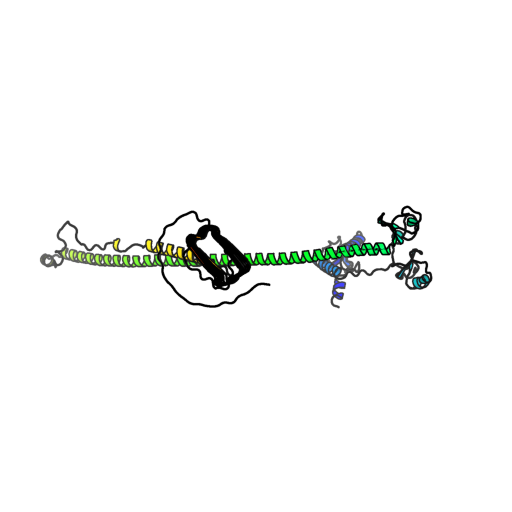48.333 1.00 91.31 158 ILE A O 1
ATOM 1210 N N . CYS A 1 159 ? 45.151 -8.633 -49.346 1.00 90.00 159 CYS A N 1
ATOM 1211 C CA . CYS A 1 159 ? 46.195 -7.818 -49.981 1.00 90.00 159 CYS A CA 1
ATOM 1212 C C . CYS A 1 159 ? 45.870 -7.527 -51.456 1.00 90.00 159 CYS A C 1
ATOM 1214 O O . CYS A 1 159 ? 45.035 -8.200 -52.064 1.00 90.00 159 CYS A O 1
ATOM 1216 N N . VAL A 1 160 ? 46.597 -6.587 -52.067 1.00 88.69 160 VAL A N 1
ATOM 1217 C CA . VAL A 1 160 ? 46.421 -6.204 -53.482 1.00 88.69 160 VAL A CA 1
ATOM 1218 C C . VAL A 1 160 ? 46.459 -7.394 -54.461 1.00 88.69 160 VAL A C 1
ATOM 1220 O O . VAL A 1 160 ? 45.680 -7.444 -55.410 1.00 88.69 160 VAL A O 1
ATOM 1223 N N . SER A 1 161 ? 47.302 -8.406 -54.215 1.00 89.75 161 SER A N 1
ATOM 1224 C CA . SER A 1 161 ? 47.389 -9.590 -55.086 1.00 89.75 161 SER A CA 1
ATOM 1225 C C . SER A 1 161 ? 46.174 -10.517 -54.979 1.00 89.75 161 SER A C 1
ATOM 1227 O O . SER A 1 161 ? 45.779 -11.081 -55.995 1.00 89.75 161 SER A O 1
ATOM 1229 N N . CYS A 1 162 ? 45.539 -10.618 -53.805 1.00 90.12 162 CYS A N 1
ATOM 1230 C CA . CYS A 1 162 ? 44.286 -11.362 -53.640 1.00 90.12 162 CYS A CA 1
ATOM 1231 C C . CYS A 1 162 ? 43.141 -10.767 -54.471 1.00 90.12 162 CYS A C 1
ATOM 1233 O O . CYS A 1 162 ? 42.358 -11.522 -55.034 1.00 90.12 162 CYS A O 1
ATOM 1235 N N . SER A 1 163 ? 43.062 -9.433 -54.542 1.00 88.81 163 SER A N 1
ATOM 1236 C CA . SER A 1 163 ? 42.014 -8.706 -55.273 1.00 88.81 163 SER A CA 1
ATOM 1237 C C . SER A 1 163 ? 42.218 -8.748 -56.795 1.00 88.81 163 SER A C 1
ATOM 1239 O O . SER A 1 163 ? 41.281 -8.993 -57.549 1.00 88.81 163 SER A O 1
ATOM 1241 N N . LEU A 1 164 ? 43.454 -8.559 -57.275 1.00 87.38 164 LEU A N 1
ATOM 1242 C CA . LEU A 1 164 ? 43.713 -8.448 -58.718 1.00 87.38 164 LEU A CA 1
ATOM 1243 C C . LEU A 1 164 ? 43.828 -9.797 -59.448 1.00 87.38 164 LEU A C 1
ATOM 1245 O O . LEU A 1 164 ? 43.455 -9.888 -60.620 1.00 87.38 164 LEU A O 1
ATOM 1249 N N . ALA A 1 165 ? 44.381 -10.821 -58.791 1.00 85.00 165 ALA A N 1
ATOM 1250 C CA . ALA A 1 165 ? 44.768 -12.081 -59.438 1.00 85.00 165 ALA A CA 1
ATOM 1251 C C . ALA A 1 165 ? 44.554 -13.344 -58.577 1.00 85.00 165 ALA A C 1
ATOM 1253 O O . ALA A 1 165 ? 44.953 -14.425 -59.002 1.00 85.00 165 ALA A O 1
ATOM 1254 N N . GLY A 1 166 ? 43.966 -13.215 -57.384 1.00 84.81 166 GLY A N 1
ATOM 1255 C CA . GLY A 1 166 ? 43.636 -14.338 -56.501 1.00 84.81 166 GLY A CA 1
ATOM 1256 C C . GLY A 1 166 ? 42.136 -14.638 -56.455 1.00 84.81 166 GLY A C 1
ATOM 1257 O O . GLY A 1 166 ? 41.364 -14.133 -57.267 1.00 84.81 166 GLY A O 1
ATOM 1258 N N . GLU A 1 167 ? 41.730 -15.429 -55.462 1.00 87.06 167 GLU A N 1
ATOM 1259 C CA . GLU A 1 167 ? 40.354 -15.931 -55.296 1.00 87.06 167 GLU A CA 1
ATOM 1260 C C . GLU A 1 167 ? 39.279 -14.836 -55.147 1.00 87.06 167 GLU A C 1
ATOM 1262 O O . GLU A 1 167 ? 38.126 -15.070 -55.478 1.00 87.06 167 GLU A O 1
ATOM 1267 N N . HIS A 1 168 ? 39.640 -13.624 -54.708 1.00 88.69 168 HIS A N 1
ATOM 1268 C CA . HIS A 1 168 ? 38.692 -12.514 -54.499 1.00 88.69 168 HIS A CA 1
ATOM 1269 C C . HIS A 1 168 ? 38.531 -11.623 -55.748 1.00 88.69 168 HIS A C 1
ATOM 1271 O O . HIS A 1 168 ? 38.119 -10.461 -55.659 1.00 88.69 168 HIS A O 1
ATOM 1277 N N . ARG A 1 169 ? 38.924 -12.120 -56.928 1.00 89.50 169 ARG A N 1
ATOM 1278 C CA . ARG A 1 169 ? 38.945 -11.344 -58.171 1.00 89.50 169 ARG A CA 1
ATOM 1279 C C . ARG A 1 169 ? 37.536 -11.090 -58.701 1.00 89.50 169 ARG A C 1
ATOM 1281 O O . ARG A 1 169 ? 36.902 -11.976 -59.267 1.00 89.50 169 ARG A O 1
ATOM 1288 N N . GLY A 1 170 ? 37.119 -9.828 -58.637 1.00 86.12 170 GLY A N 1
ATOM 1289 C CA . GLY A 1 170 ? 35.801 -9.370 -59.086 1.00 86.12 170 GLY A CA 1
ATOM 1290 C C . GLY A 1 170 ? 34.781 -9.208 -57.958 1.00 86.12 170 GLY A C 1
ATOM 1291 O O . GLY A 1 170 ? 33.674 -8.758 -58.235 1.00 86.12 170 GLY A O 1
ATOM 1292 N N . HIS A 1 171 ? 35.158 -9.522 -56.715 1.00 93.56 171 HIS A N 1
ATOM 1293 C CA . HIS A 1 171 ? 34.344 -9.248 -55.532 1.00 93.56 171 HIS A CA 1
ATOM 1294 C C . HIS A 1 171 ? 34.323 -7.746 -55.208 1.00 93.56 171 HIS A C 1
ATOM 1296 O O . HIS A 1 171 ? 35.250 -7.008 -55.570 1.00 93.56 171 HIS A O 1
ATOM 1302 N N . GLN A 1 172 ? 33.306 -7.272 -54.486 1.00 90.75 172 GLN A N 1
ATOM 1303 C CA . GLN A 1 172 ? 33.300 -5.917 -53.943 1.00 90.75 172 GLN A CA 1
ATOM 1304 C C . GLN A 1 172 ? 34.364 -5.795 -52.847 1.00 90.75 172 GLN A C 1
ATOM 1306 O O . GLN A 1 172 ? 34.325 -6.463 -51.809 1.00 90.75 172 GLN A O 1
ATOM 1311 N N . VAL A 1 173 ? 35.322 -4.903 -53.089 1.00 91.81 173 VAL A N 1
ATOM 1312 C CA . VAL A 1 173 ? 36.480 -4.674 -52.229 1.00 91.81 173 VAL A CA 1
ATOM 1313 C C . VAL A 1 173 ? 36.563 -3.191 -51.873 1.00 91.81 173 VAL A C 1
ATOM 1315 O O . VAL A 1 173 ? 36.520 -2.329 -52.748 1.00 91.81 173 VAL A O 1
ATOM 1318 N N . GLU A 1 174 ? 36.699 -2.900 -50.582 1.00 91.75 174 GLU A N 1
ATOM 1319 C CA . GLU A 1 174 ? 36.877 -1.552 -50.025 1.00 91.75 174 GLU A CA 1
ATOM 1320 C C . GLU A 1 174 ? 38.266 -1.433 -49.381 1.00 91.75 174 GLU A C 1
ATOM 1322 O O . GLU A 1 174 ? 38.906 -2.450 -49.092 1.00 91.75 174 GLU A O 1
ATOM 1327 N N . THR A 1 175 ? 38.770 -0.224 -49.117 1.00 90.75 175 THR A N 1
ATOM 1328 C CA . THR A 1 175 ? 40.002 -0.106 -48.316 1.00 90.75 175 THR A CA 1
ATOM 1329 C C . THR A 1 175 ? 39.733 -0.515 -46.864 1.00 90.75 175 THR A C 1
ATOM 1331 O O . THR A 1 175 ? 38.629 -0.330 -46.340 1.00 90.75 175 THR A O 1
ATOM 1334 N N . LEU A 1 176 ? 40.749 -1.034 -46.162 1.00 88.38 176 LEU A N 1
ATOM 1335 C CA . LEU A 1 176 ? 40.603 -1.381 -44.741 1.00 88.38 176 LEU A CA 1
ATOM 1336 C C . LEU A 1 176 ? 40.162 -0.189 -43.885 1.00 88.38 176 LEU A C 1
ATOM 1338 O O . LEU A 1 176 ? 39.474 -0.389 -42.887 1.00 88.38 176 LEU A O 1
ATOM 1342 N N . ASN A 1 177 ? 40.536 1.036 -44.262 1.00 84.31 177 ASN A N 1
ATOM 1343 C CA . ASN A 1 177 ? 40.169 2.233 -43.514 1.00 84.31 177 ASN A CA 1
ATOM 1344 C C . ASN A 1 177 ? 38.668 2.547 -43.652 1.00 84.31 177 ASN A C 1
ATOM 1346 O O . ASN A 1 177 ? 37.991 2.752 -42.647 1.00 84.31 177 ASN A O 1
ATOM 1350 N N . GLU A 1 178 ? 38.122 2.495 -44.872 1.00 88.50 178 GLU A N 1
ATOM 1351 C CA . GLU A 1 178 ? 36.689 2.705 -45.137 1.00 88.50 178 GLU A CA 1
ATOM 1352 C C . GLU A 1 178 ? 35.823 1.623 -44.481 1.00 88.50 178 GLU A C 1
ATOM 1354 O O . GLU A 1 178 ? 34.852 1.938 -43.786 1.00 88.50 178 GLU A O 1
ATOM 1359 N N . ALA A 1 179 ? 36.201 0.351 -44.638 1.00 90.75 179 ALA A N 1
ATOM 1360 C CA . ALA A 1 179 ? 35.491 -0.771 -44.026 1.00 90.75 179 ALA A CA 1
ATOM 1361 C C . ALA A 1 179 ? 35.552 -0.717 -42.486 1.00 90.75 179 ALA A C 1
ATOM 1363 O O . ALA A 1 179 ? 34.556 -0.995 -41.808 1.00 90.75 179 ALA A O 1
ATOM 1364 N N . SER A 1 180 ? 36.697 -0.308 -41.924 1.00 90.06 180 SER A N 1
ATOM 1365 C CA . SER A 1 180 ? 36.872 -0.092 -40.484 1.00 90.06 180 SER A CA 1
ATOM 1366 C C . SER A 1 180 ? 35.973 1.028 -39.968 1.00 90.06 180 SER A C 1
ATOM 1368 O O . SER A 1 180 ? 35.234 0.802 -39.011 1.00 90.06 180 SER A O 1
ATOM 1370 N N . GLU A 1 181 ? 35.947 2.198 -40.614 1.00 92.00 181 GLU A N 1
ATOM 1371 C CA . GLU A 1 181 ? 35.076 3.299 -40.184 1.00 92.00 181 GLU A CA 1
ATOM 1372 C C . GLU A 1 181 ? 33.587 2.968 -40.342 1.00 92.00 181 GLU A C 1
ATOM 1374 O O . GLU A 1 181 ? 32.822 3.212 -39.409 1.00 92.00 181 GLU A O 1
ATOM 1379 N N . LYS A 1 182 ? 33.167 2.297 -41.425 1.00 91.31 182 LYS A N 1
ATOM 1380 C CA . LYS A 1 182 ? 31.789 1.782 -41.561 1.00 91.31 182 LYS A CA 1
ATOM 1381 C C . LYS A 1 182 ? 31.419 0.808 -40.437 1.00 91.31 182 LYS A C 1
ATOM 1383 O O . LYS A 1 182 ? 30.293 0.840 -39.934 1.00 91.31 182 LYS A O 1
ATOM 1388 N N . LYS A 1 183 ? 32.342 -0.067 -40.021 1.00 90.62 183 LYS A N 1
ATOM 1389 C CA . LYS A 1 183 ? 32.112 -1.026 -38.927 1.00 90.62 183 LYS A CA 1
ATOM 1390 C C . LYS A 1 183 ? 32.097 -0.339 -37.559 1.00 90.62 183 LYS A C 1
ATOM 1392 O O . LYS A 1 183 ? 31.213 -0.637 -36.757 1.00 90.62 183 LYS A O 1
ATOM 1397 N N . LYS A 1 184 ? 33.007 0.609 -37.308 1.00 92.50 184 LYS A N 1
ATOM 1398 C CA . LYS A 1 184 ? 32.998 1.459 -36.106 1.00 92.50 184 LYS A CA 1
ATOM 1399 C C . LYS A 1 184 ? 31.703 2.255 -36.011 1.00 92.50 184 LYS A C 1
ATOM 1401 O O . LYS A 1 184 ? 31.109 2.274 -34.944 1.00 92.50 184 LYS A O 1
ATOM 1406 N N . GLU A 1 185 ? 31.224 2.838 -37.105 1.00 95.31 185 GLU A N 1
ATOM 1407 C CA . GLU A 1 185 ? 29.975 3.601 -37.124 1.00 95.31 185 GLU A CA 1
ATOM 1408 C C . GLU A 1 185 ? 28.767 2.728 -36.758 1.00 95.31 185 GLU A C 1
ATOM 1410 O O . GLU A 1 185 ? 27.994 3.077 -35.866 1.00 95.31 185 GLU A O 1
ATOM 1415 N N . LYS A 1 186 ? 28.649 1.523 -37.333 1.00 94.44 186 LYS A N 1
ATOM 1416 C CA . LYS A 1 186 ? 27.623 0.548 -36.912 1.00 94.44 186 LYS A CA 1
ATOM 1417 C C . LYS A 1 186 ? 27.714 0.221 -35.413 1.00 94.44 186 LYS A C 1
ATOM 1419 O O . LYS A 1 186 ? 26.685 0.155 -34.744 1.00 94.44 186 LYS A O 1
ATOM 1424 N N . LEU A 1 187 ? 28.925 0.063 -34.871 1.00 94.19 187 LEU A N 1
ATOM 1425 C CA . LEU A 1 187 ? 29.142 -0.192 -33.441 1.00 94.19 187 LEU A CA 1
ATOM 1426 C C . LEU A 1 187 ? 28.800 1.021 -32.556 1.00 94.19 187 LEU A C 1
ATOM 1428 O O . LEU A 1 187 ? 28.174 0.824 -31.518 1.00 94.19 187 LEU A O 1
ATOM 1432 N N . ARG A 1 188 ? 29.124 2.257 -32.969 1.00 95.31 188 ARG A N 1
ATOM 1433 C CA . ARG A 1 188 ? 28.723 3.503 -32.278 1.00 95.31 188 ARG A CA 1
ATOM 1434 C C . ARG A 1 188 ? 27.198 3.590 -32.161 1.00 95.31 188 ARG A C 1
ATOM 1436 O O . ARG A 1 188 ? 26.684 3.812 -31.070 1.00 95.31 188 ARG A O 1
ATOM 1443 N N . ASN A 1 189 ? 26.479 3.317 -33.252 1.00 95.19 189 ASN A N 1
ATOM 1444 C CA . ASN A 1 189 ? 25.012 3.312 -33.274 1.00 95.19 189 ASN A CA 1
ATOM 1445 C C . ASN A 1 189 ? 24.403 2.243 -32.346 1.00 95.19 189 ASN A C 1
ATOM 1447 O O . ASN A 1 189 ? 23.423 2.510 -31.651 1.00 95.19 189 ASN A O 1
ATOM 1451 N N . ILE A 1 190 ? 24.981 1.036 -32.296 1.00 95.69 190 ILE A N 1
ATOM 1452 C CA . ILE A 1 190 ? 24.546 -0.013 -31.355 1.00 95.69 190 ILE A CA 1
ATOM 1453 C C . ILE A 1 190 ? 24.832 0.411 -29.906 1.00 95.69 190 ILE A C 1
ATOM 1455 O O . ILE A 1 190 ? 23.955 0.288 -29.053 1.00 95.69 190 ILE A O 1
ATOM 1459 N N . LEU A 1 191 ? 26.020 0.955 -29.630 1.00 95.50 191 LEU A N 1
ATOM 1460 C CA . LEU A 1 191 ? 26.414 1.433 -28.303 1.00 95.50 191 LEU A CA 1
ATOM 1461 C C . LEU A 1 191 ? 25.495 2.555 -27.801 1.00 95.50 191 LEU A C 1
ATOM 1463 O O . LEU A 1 191 ? 25.079 2.527 -26.643 1.00 95.50 191 LEU A O 1
ATOM 1467 N N . GLN A 1 192 ? 25.122 3.500 -28.666 1.00 95.00 192 GLN A N 1
ATOM 1468 C CA . GLN A 1 192 ? 24.175 4.566 -28.337 1.00 95.00 192 GLN A CA 1
ATOM 1469 C C . GLN A 1 192 ? 22.796 3.994 -27.974 1.00 95.00 192 GLN A C 1
ATOM 1471 O O . GLN A 1 192 ? 22.249 4.338 -26.926 1.00 95.00 192 GLN A O 1
ATOM 1476 N N . LYS A 1 193 ? 22.268 3.057 -28.778 1.00 96.62 193 LYS A N 1
ATOM 1477 C CA . LYS A 1 193 ? 20.995 2.373 -28.485 1.00 96.62 193 LYS A CA 1
ATOM 1478 C C . LYS A 1 193 ? 21.040 1.639 -27.144 1.00 96.62 193 LYS A C 1
ATOM 1480 O O . LYS A 1 193 ? 20.180 1.872 -26.299 1.00 96.62 193 LYS A O 1
ATOM 1485 N N . LEU A 1 194 ? 22.073 0.828 -26.904 1.00 95.25 194 LEU A N 1
ATOM 1486 C CA . LEU A 1 194 ? 22.263 0.118 -25.632 1.00 95.25 194 LEU A CA 1
ATOM 1487 C C . LEU A 1 194 ? 22.379 1.076 -24.435 1.00 95.25 194 LEU A C 1
ATOM 1489 O O . LEU A 1 194 ? 21.824 0.792 -23.377 1.00 95.25 194 LEU A O 1
ATOM 1493 N N . THR A 1 195 ? 23.042 2.222 -24.605 1.00 93.75 195 THR A N 1
ATOM 1494 C CA . THR A 1 195 ? 23.164 3.246 -23.554 1.00 93.75 195 THR A CA 1
ATOM 1495 C C . THR A 1 195 ? 21.803 3.860 -23.223 1.00 93.75 195 THR A C 1
ATOM 1497 O O . THR A 1 195 ? 21.430 3.895 -22.052 1.00 93.75 195 THR A O 1
ATOM 1500 N N . SER A 1 196 ? 21.007 4.228 -24.234 1.00 92.12 196 SER A N 1
ATOM 1501 C CA . SER A 1 196 ? 19.647 4.748 -24.021 1.00 92.12 196 SER A CA 1
ATOM 1502 C C . SER A 1 196 ? 18.707 3.727 -23.359 1.00 92.12 196 SER A C 1
ATOM 1504 O O . SER A 1 196 ? 18.000 4.069 -22.413 1.00 92.12 196 SER A O 1
ATOM 1506 N N . HIS A 1 197 ? 18.766 2.451 -23.763 1.00 92.25 197 HIS A N 1
ATOM 1507 C CA . HIS A 1 197 ? 18.004 1.370 -23.125 1.00 92.25 197 HIS A CA 1
ATOM 1508 C C . HIS A 1 197 ? 18.428 1.149 -21.664 1.00 92.25 197 HIS A C 1
ATOM 1510 O O . HIS A 1 197 ? 17.579 0.884 -20.812 1.00 92.25 197 HIS A O 1
ATOM 1516 N N . ARG A 1 198 ? 19.727 1.274 -21.349 1.00 96.06 198 ARG A N 1
ATOM 1517 C CA . ARG A 1 198 ? 20.228 1.204 -19.967 1.00 96.06 198 ARG A CA 1
ATOM 1518 C C . ARG A 1 198 ? 19.671 2.351 -19.125 1.00 96.06 198 ARG A C 1
ATOM 1520 O O . ARG A 1 198 ? 19.149 2.097 -18.046 1.00 96.06 198 ARG A O 1
ATOM 1527 N N . GLU A 1 199 ? 19.741 3.586 -19.616 1.00 93.06 199 GLU A N 1
ATOM 1528 C CA . GLU A 1 199 ? 19.208 4.764 -18.915 1.00 93.06 199 GLU A CA 1
ATOM 1529 C C . GLU A 1 199 ? 17.694 4.666 -18.680 1.00 93.06 199 GLU A C 1
ATOM 1531 O O . GLU A 1 199 ? 17.200 5.037 -17.613 1.00 93.06 199 GLU A O 1
ATOM 1536 N N . GLU A 1 200 ? 16.942 4.134 -19.644 1.00 92.50 200 GLU A N 1
ATOM 1537 C CA . GLU A 1 200 ? 15.511 3.887 -19.478 1.00 92.50 200 GLU A CA 1
ATOM 1538 C C . GLU A 1 200 ? 15.234 2.792 -18.435 1.00 92.50 200 GLU A C 1
ATOM 1540 O O . GLU A 1 200 ? 14.390 2.974 -17.553 1.00 92.50 200 GLU A O 1
ATOM 1545 N N . ALA A 1 201 ? 15.973 1.679 -18.475 1.00 88.06 201 ALA A N 1
ATOM 1546 C CA . ALA A 1 201 ? 15.870 0.620 -17.474 1.00 88.06 201 ALA A CA 1
ATOM 1547 C C . ALA A 1 201 ? 16.223 1.128 -16.063 1.00 88.06 201 ALA A C 1
ATOM 1549 O O . ALA A 1 201 ? 15.521 0.812 -15.101 1.00 88.06 201 ALA A O 1
ATOM 1550 N N . GLU A 1 202 ? 17.252 1.968 -15.929 1.00 94.31 202 GLU A N 1
ATOM 1551 C CA . GLU A 1 202 ? 17.621 2.619 -14.669 1.00 94.31 202 GLU A CA 1
ATOM 1552 C C . GLU A 1 202 ? 16.504 3.539 -14.154 1.00 94.31 202 GLU A C 1
ATOM 1554 O O . GLU A 1 202 ? 16.127 3.431 -12.983 1.00 94.31 202 GLU A O 1
ATOM 1559 N N . LYS A 1 203 ? 15.899 4.373 -15.016 1.00 89.56 203 LYS A N 1
ATOM 1560 C CA . LYS A 1 203 ? 14.724 5.200 -14.667 1.00 89.56 203 LYS A CA 1
ATOM 1561 C C . LYS A 1 203 ? 13.550 4.339 -14.188 1.00 89.56 203 LYS A C 1
ATOM 1563 O O . LYS A 1 203 ? 13.007 4.593 -13.112 1.00 89.56 203 LYS A O 1
ATOM 1568 N N . ARG A 1 204 ? 13.205 3.271 -14.921 1.00 83.62 204 ARG A N 1
ATOM 1569 C CA . ARG A 1 204 ? 12.148 2.313 -14.536 1.00 83.62 204 ARG A CA 1
ATOM 1570 C C . ARG A 1 204 ? 12.440 1.668 -13.172 1.00 83.62 204 ARG A C 1
ATOM 1572 O O . ARG A 1 204 ? 11.555 1.610 -12.320 1.00 83.62 204 ARG A O 1
ATOM 1579 N N . VAL A 1 205 ? 13.687 1.269 -12.906 1.00 88.00 205 VAL A N 1
ATOM 1580 C CA . VAL A 1 205 ? 14.114 0.723 -11.602 1.00 88.00 205 VAL A CA 1
ATOM 1581 C C . VAL A 1 205 ? 13.998 1.754 -10.470 1.00 88.00 205 VAL A C 1
ATOM 1583 O O . VAL A 1 205 ? 13.610 1.384 -9.360 1.00 88.00 205 VAL A O 1
ATOM 1586 N N . GLN A 1 206 ? 14.307 3.033 -10.703 1.00 83.44 206 GLN A N 1
ATOM 1587 C CA . GLN A 1 206 ? 14.117 4.077 -9.684 1.00 83.44 206 GLN A CA 1
ATOM 1588 C C . GLN A 1 206 ? 12.632 4.340 -9.398 1.00 83.44 206 GLN A C 1
ATOM 1590 O O . GLN A 1 206 ? 12.253 4.444 -8.229 1.00 83.44 206 GLN A O 1
ATOM 1595 N N . ASN A 1 207 ? 11.779 4.347 -10.426 1.00 78.38 207 ASN A N 1
ATOM 1596 C CA . ASN A 1 207 ? 10.330 4.486 -10.259 1.00 78.38 207 ASN A CA 1
ATOM 1597 C C . ASN A 1 207 ? 9.747 3.322 -9.439 1.00 78.38 207 ASN A C 1
ATOM 1599 O O . ASN A 1 207 ? 9.052 3.558 -8.453 1.00 78.38 207 ASN A O 1
ATOM 1603 N N . LEU A 1 208 ? 10.126 2.075 -9.740 1.00 71.00 208 LEU A N 1
ATOM 1604 C CA . LEU A 1 208 ? 9.720 0.902 -8.950 1.00 71.00 208 LEU A CA 1
ATOM 1605 C C . LEU A 1 208 ? 10.234 0.958 -7.497 1.00 71.00 208 LEU A C 1
ATOM 1607 O O . LEU A 1 208 ? 9.526 0.562 -6.570 1.00 71.00 208 LEU A O 1
ATOM 1611 N N . LYS A 1 209 ? 11.437 1.500 -7.256 1.00 85.69 209 LYS A N 1
ATOM 1612 C CA . LYS A 1 209 ? 11.942 1.751 -5.891 1.00 85.69 209 LYS A CA 1
ATOM 1613 C C . LYS A 1 209 ? 11.128 2.821 -5.151 1.00 85.69 209 LYS A C 1
ATOM 1615 O O . LYS A 1 209 ? 10.966 2.682 -3.938 1.00 85.69 209 LYS A O 1
ATOM 1620 N N . LYS A 1 210 ? 10.632 3.860 -5.838 1.00 79.56 210 LYS A N 1
ATOM 1621 C CA . LYS A 1 210 ? 9.727 4.877 -5.267 1.00 79.56 210 LYS A CA 1
ATOM 1622 C C . LYS A 1 210 ? 8.373 4.254 -4.918 1.00 79.56 210 LYS A C 1
ATOM 1624 O O . LYS A 1 210 ? 7.968 4.349 -3.762 1.00 79.56 210 LYS A O 1
ATOM 1629 N N . LEU A 1 211 ? 7.759 3.529 -5.856 1.00 67.19 211 LEU A N 1
ATOM 1630 C CA . LEU A 1 211 ? 6.478 2.846 -5.651 1.00 67.19 211 LEU A CA 1
ATOM 1631 C C . LEU A 1 211 ? 6.541 1.871 -4.467 1.00 67.19 211 LEU A C 1
ATOM 1633 O O . LEU A 1 211 ? 5.698 1.915 -3.576 1.00 67.19 211 LEU A O 1
ATOM 1637 N N . ARG A 1 212 ? 7.609 1.066 -4.368 1.00 78.88 212 ARG A N 1
ATOM 1638 C CA . ARG A 1 212 ? 7.827 0.170 -3.220 1.00 78.88 212 ARG A CA 1
ATOM 1639 C C . ARG A 1 212 ? 7.857 0.913 -1.879 1.00 78.88 212 ARG A C 1
ATOM 1641 O O . ARG A 1 212 ? 7.307 0.406 -0.908 1.00 78.88 212 ARG A O 1
ATOM 1648 N N . ARG A 1 213 ? 8.475 2.101 -1.811 1.00 81.25 213 ARG A N 1
ATOM 1649 C CA . ARG A 1 213 ? 8.474 2.935 -0.592 1.00 81.25 213 ARG A CA 1
ATOM 1650 C C . ARG A 1 213 ? 7.081 3.485 -0.280 1.00 81.25 213 ARG A C 1
ATOM 1652 O O . ARG A 1 213 ? 6.713 3.507 0.886 1.00 81.25 213 ARG A O 1
ATOM 1659 N N . GLN A 1 214 ? 6.313 3.892 -1.294 1.00 64.81 214 GLN A N 1
ATOM 1660 C CA . GLN A 1 214 ? 4.932 4.357 -1.115 1.00 64.81 214 GLN A CA 1
ATOM 1661 C C . GLN A 1 214 ? 4.034 3.236 -0.577 1.00 64.81 214 GLN A C 1
ATOM 1663 O O . GLN A 1 214 ? 3.357 3.444 0.424 1.00 64.81 214 GLN A O 1
ATOM 1668 N N . VAL A 1 215 ? 4.100 2.029 -1.151 1.00 67.75 215 VAL A N 1
ATOM 1669 C CA . VAL A 1 215 ? 3.360 0.851 -0.657 1.00 67.75 215 VAL A CA 1
ATOM 1670 C C . VAL A 1 215 ? 3.758 0.504 0.783 1.00 67.75 215 VAL A C 1
ATOM 1672 O O . VAL A 1 215 ? 2.890 0.279 1.621 1.00 67.75 215 VAL A O 1
ATOM 1675 N N . GLN A 1 216 ? 5.057 0.527 1.107 1.00 76.56 216 GLN A N 1
ATOM 1676 C CA . GLN A 1 216 ? 5.539 0.323 2.480 1.00 76.56 216 GLN A CA 1
ATOM 1677 C C . GLN A 1 216 ? 5.030 1.405 3.449 1.00 76.56 216 GLN A C 1
ATOM 1679 O O . GLN A 1 216 ? 4.649 1.077 4.570 1.00 76.56 216 GLN A O 1
ATOM 1684 N N . GLY A 1 217 ? 4.975 2.669 3.015 1.00 72.12 217 GLY A N 1
ATOM 1685 C CA . GLY A 1 217 ? 4.407 3.778 3.784 1.00 72.12 217 GLY A CA 1
ATOM 1686 C C . GLY A 1 217 ? 2.902 3.626 4.023 1.00 72.12 217 GLY A C 1
ATOM 1687 O O . GLY A 1 217 ? 2.470 3.684 5.172 1.00 72.12 217 GLY A O 1
ATOM 1688 N N . LYS A 1 218 ? 2.117 3.343 2.970 1.00 67.62 218 LYS A N 1
ATOM 1689 C CA . LYS A 1 218 ? 0.672 3.065 3.078 1.00 67.62 218 LYS A CA 1
ATOM 1690 C C . LYS A 1 218 ? 0.412 1.899 4.044 1.00 67.62 218 LYS A C 1
ATOM 1692 O O . LYS A 1 218 ? -0.395 2.037 4.959 1.00 67.62 218 LYS A O 1
ATOM 1697 N N . ALA A 1 219 ? 1.140 0.787 3.907 1.00 67.38 219 ALA A N 1
ATOM 1698 C CA . ALA A 1 219 ? 1.001 -0.379 4.784 1.00 67.38 219 ALA A CA 1
ATOM 1699 C C . ALA A 1 219 ? 1.359 -0.076 6.253 1.00 67.38 219 ALA A C 1
ATOM 1701 O O . ALA A 1 219 ? 0.651 -0.516 7.161 1.00 67.38 219 ALA A O 1
ATOM 1702 N N . ALA A 1 220 ? 2.420 0.701 6.500 1.00 79.62 220 ALA A N 1
ATOM 1703 C CA . ALA A 1 220 ? 2.789 1.139 7.846 1.00 79.62 220 ALA A CA 1
ATOM 1704 C C . ALA A 1 220 ? 1.707 2.041 8.469 1.00 79.62 220 ALA A C 1
ATOM 1706 O O . ALA A 1 220 ? 1.283 1.781 9.593 1.00 79.62 220 ALA A O 1
ATOM 1707 N N . GLY A 1 221 ? 1.195 3.024 7.720 1.00 76.31 221 GLY A N 1
ATOM 1708 C CA . GLY A 1 221 ? 0.120 3.910 8.177 1.00 76.31 221 GLY A CA 1
ATOM 1709 C C . GLY A 1 221 ? -1.184 3.164 8.483 1.00 76.31 221 GLY A C 1
ATOM 1710 O O . GLY A 1 221 ? -1.788 3.382 9.531 1.00 76.31 221 GLY A O 1
ATOM 1711 N N . VAL A 1 222 ? -1.589 2.212 7.633 1.00 75.75 222 VAL A N 1
ATOM 1712 C CA . VAL A 1 222 ? -2.737 1.323 7.910 1.00 75.75 222 VAL A CA 1
ATOM 1713 C C . VAL A 1 222 ? -2.505 0.516 9.192 1.00 75.75 222 VAL A C 1
ATOM 1715 O O . VAL A 1 222 ? -3.388 0.462 10.048 1.00 75.75 222 VAL A O 1
ATOM 1718 N N . THR A 1 223 ? -1.311 -0.059 9.364 1.00 74.88 223 THR A N 1
ATOM 1719 C CA . THR A 1 223 ? -0.946 -0.840 10.560 1.00 74.88 223 THR A CA 1
ATOM 1720 C C . THR A 1 223 ? -1.022 0.009 11.832 1.00 74.88 223 THR A C 1
ATOM 1722 O O . THR A 1 223 ? -1.553 -0.445 12.849 1.00 74.88 223 THR A O 1
ATOM 1725 N N . GLU A 1 224 ? -0.543 1.254 11.782 1.00 81.50 224 GLU A N 1
ATOM 1726 C CA . GLU A 1 224 ? -0.616 2.199 12.897 1.00 81.50 224 GLU A CA 1
ATOM 1727 C C . GLU A 1 224 ? -2.066 2.566 13.239 1.00 81.50 224 GLU A C 1
ATOM 1729 O O . GLU A 1 224 ? -2.457 2.444 14.403 1.00 81.50 224 GLU A O 1
ATOM 1734 N N . ARG A 1 225 ? -2.894 2.916 12.241 1.00 80.12 225 ARG A N 1
ATOM 1735 C CA . ARG A 1 225 ? -4.323 3.227 12.445 1.00 80.12 225 ARG A CA 1
ATOM 1736 C C . ARG A 1 225 ? -5.084 2.055 13.068 1.00 80.12 225 ARG A C 1
ATOM 1738 O O . ARG A 1 225 ? -5.786 2.248 14.060 1.00 80.12 225 ARG A O 1
ATOM 1745 N N . VAL A 1 226 ? -4.906 0.837 12.549 1.00 80.31 226 VAL A N 1
ATOM 1746 C CA . VAL A 1 226 ? -5.542 -0.380 13.094 1.00 80.31 226 VAL A CA 1
ATOM 1747 C C . VAL A 1 226 ? -5.084 -0.642 14.532 1.00 80.31 226 VAL A C 1
ATOM 1749 O O . VAL A 1 226 ? -5.907 -0.894 15.413 1.00 80.31 226 VAL A O 1
ATOM 1752 N N . THR A 1 227 ? -3.784 -0.515 14.810 1.00 81.06 227 THR A N 1
ATOM 1753 C CA . THR A 1 227 ? -3.232 -0.703 16.163 1.00 81.06 227 THR A CA 1
ATOM 1754 C C . THR A 1 227 ? -3.760 0.352 17.142 1.00 81.06 227 THR A C 1
ATOM 1756 O O . THR A 1 227 ? -4.080 0.030 18.290 1.00 81.06 227 THR A O 1
ATOM 1759 N N . ALA A 1 228 ? -3.897 1.605 16.699 1.00 83.31 228 ALA A N 1
ATOM 1760 C CA . ALA A 1 228 ? -4.463 2.692 17.489 1.00 83.31 228 ALA A CA 1
ATOM 1761 C C . ALA A 1 228 ? -5.957 2.483 17.785 1.00 83.31 228 ALA A C 1
ATOM 1763 O O . ALA A 1 228 ? -6.364 2.664 18.934 1.00 83.31 228 ALA A O 1
ATOM 1764 N N . LEU A 1 229 ? -6.746 2.041 16.799 1.00 87.25 229 LEU A N 1
ATOM 1765 C CA . LEU A 1 229 ? -8.166 1.719 16.969 1.00 87.25 229 LEU A CA 1
ATOM 1766 C C . LEU A 1 229 ? -8.360 0.572 17.970 1.00 87.25 229 LEU A C 1
ATOM 1768 O O . LEU A 1 229 ? -9.094 0.730 18.942 1.00 87.25 229 LEU A O 1
ATOM 1772 N N . ILE A 1 230 ? -7.643 -0.545 17.809 1.00 87.12 230 ILE A N 1
ATOM 1773 C CA . ILE A 1 230 ? -7.712 -1.691 18.736 1.00 87.12 230 ILE A CA 1
ATOM 1774 C C . ILE A 1 230 ? -7.320 -1.275 20.165 1.00 87.12 230 ILE A C 1
ATOM 1776 O O . ILE A 1 230 ? -7.924 -1.729 21.139 1.00 87.12 230 ILE A O 1
ATOM 1780 N N . ARG A 1 231 ? -6.324 -0.391 20.311 1.00 90.94 231 ARG A N 1
ATOM 1781 C CA . ARG A 1 231 ? -5.924 0.172 21.609 1.00 90.94 231 ARG A CA 1
ATOM 1782 C C . ARG A 1 231 ? -7.019 1.052 22.227 1.00 90.94 231 ARG A C 1
ATOM 1784 O O . ARG A 1 231 ? -7.194 0.995 23.442 1.00 90.94 231 ARG A O 1
ATOM 1791 N N . ASP A 1 232 ? -7.746 1.838 21.433 1.00 88.62 232 ASP A N 1
ATOM 1792 C CA . ASP A 1 232 ? -8.878 2.636 21.926 1.00 88.62 232 ASP A CA 1
ATOM 1793 C C . ASP A 1 232 ? -10.051 1.740 22.350 1.00 88.62 232 ASP A C 1
ATOM 1795 O O . ASP A 1 232 ? -10.555 1.895 23.458 1.00 88.62 232 ASP A O 1
ATOM 1799 N N . ILE A 1 233 ? -10.407 0.730 21.545 1.00 89.25 233 ILE A N 1
ATOM 1800 C CA . ILE A 1 233 ? -11.464 -0.249 21.866 1.00 89.25 233 ILE A CA 1
ATOM 1801 C C . ILE A 1 233 ? -11.182 -0.944 23.204 1.00 89.25 233 ILE A C 1
ATOM 1803 O O . ILE A 1 233 ? -12.059 -0.994 24.064 1.00 89.25 233 ILE A O 1
ATOM 1807 N N . ARG A 1 234 ? -9.950 -1.429 23.423 1.00 92.38 234 ARG A N 1
ATOM 1808 C CA . ARG A 1 234 ? -9.543 -2.034 24.707 1.00 92.38 234 ARG A CA 1
ATOM 1809 C C . ARG A 1 234 ? -9.732 -1.068 25.875 1.00 92.38 234 ARG A C 1
ATOM 1811 O O . ARG A 1 234 ? -10.347 -1.434 26.870 1.00 92.38 234 ARG A O 1
ATOM 1818 N N . LYS A 1 235 ? -9.290 0.184 25.725 1.00 94.06 235 LYS A N 1
ATOM 1819 C CA . LYS A 1 235 ? -9.448 1.223 26.753 1.00 94.06 235 LYS A CA 1
ATOM 1820 C C . LYS A 1 235 ? -10.922 1.530 27.053 1.00 94.06 235 LYS A C 1
ATOM 1822 O O . LYS A 1 235 ? -11.267 1.768 28.209 1.00 94.06 235 LYS A O 1
ATOM 1827 N N . GLN A 1 236 ? -11.789 1.534 26.039 1.00 93.44 236 GLN A N 1
ATOM 1828 C CA . GLN A 1 236 ? -13.229 1.731 26.229 1.00 93.44 236 GLN A CA 1
ATOM 1829 C C . GLN A 1 236 ? -13.885 0.525 26.925 1.00 93.44 236 GLN A C 1
ATOM 1831 O O . GLN A 1 236 ? -14.700 0.725 27.824 1.00 93.44 236 GLN A O 1
ATOM 1836 N N . LEU A 1 237 ? -13.489 -0.707 26.583 1.00 94.62 237 LEU A N 1
ATOM 1837 C CA . LEU A 1 237 ? -13.948 -1.927 27.260 1.00 94.62 237 LEU A CA 1
ATOM 1838 C C . LEU A 1 237 ? -13.524 -1.959 28.737 1.00 94.62 237 LEU A C 1
ATOM 1840 O O . LEU A 1 237 ? -14.373 -2.180 29.593 1.00 94.62 237 LEU A O 1
ATOM 1844 N N . GLU A 1 238 ? -12.265 -1.645 29.056 1.00 96.12 238 GLU A N 1
ATOM 1845 C CA . GLU A 1 238 ? -11.783 -1.524 30.446 1.00 96.12 238 GLU A CA 1
ATOM 1846 C C . GLU A 1 238 ? -12.547 -0.449 31.244 1.00 96.12 238 GLU A C 1
ATOM 1848 O O . GLU A 1 238 ? -12.772 -0.586 32.449 1.00 96.12 238 GLU A O 1
ATOM 1853 N N . ALA A 1 239 ? -12.936 0.654 30.594 1.00 94.81 239 ALA A N 1
ATOM 1854 C CA . ALA A 1 239 ? -13.736 1.704 31.222 1.00 94.81 239 ALA A CA 1
ATOM 1855 C C . ALA A 1 239 ? -15.191 1.258 31.456 1.00 94.81 239 ALA A C 1
ATOM 1857 O O . ALA A 1 239 ? -15.773 1.588 32.492 1.00 94.81 239 ALA A O 1
ATOM 1858 N N . LEU A 1 240 ? -15.766 0.487 30.527 1.00 95.00 240 LEU A N 1
ATOM 1859 C CA . LEU A 1 240 ? -17.093 -0.108 30.672 1.00 95.00 240 LEU A CA 1
ATOM 1860 C C . LEU A 1 240 ? -17.123 -1.161 31.784 1.00 95.00 240 LEU A C 1
ATOM 1862 O O . LEU A 1 240 ? -18.012 -1.111 32.629 1.00 95.00 240 LEU A O 1
ATOM 1866 N N . GLU A 1 241 ? -16.138 -2.058 31.825 1.00 95.44 241 GLU A N 1
ATOM 1867 C CA . GLU A 1 241 ? -15.971 -3.061 32.881 1.00 95.44 241 GLU A CA 1
ATOM 1868 C C . GLU A 1 241 ? -15.942 -2.394 34.263 1.00 95.44 241 GLU A C 1
ATOM 1870 O O . GLU A 1 241 ? -16.761 -2.712 35.124 1.00 95.44 241 GLU A O 1
ATOM 1875 N N . LYS A 1 242 ? -15.085 -1.380 34.448 1.00 95.94 242 LYS A N 1
ATOM 1876 C CA . LYS A 1 242 ? -15.020 -0.597 35.695 1.00 95.94 242 LYS A CA 1
ATOM 1877 C C . LYS A 1 242 ? -16.354 0.055 36.055 1.00 95.94 242 LYS A C 1
ATOM 1879 O O . LYS A 1 242 ? -16.710 0.080 37.232 1.00 95.94 242 LYS A O 1
ATOM 1884 N N . ARG A 1 243 ? -17.098 0.573 35.072 1.00 94.38 243 ARG A N 1
ATOM 1885 C CA . ARG A 1 243 ? -18.419 1.187 35.290 1.00 94.38 243 ARG A CA 1
ATOM 1886 C C . ARG A 1 243 ? -19.462 0.161 35.740 1.00 94.38 243 ARG A C 1
ATOM 1888 O O . ARG A 1 243 ? -20.193 0.441 36.682 1.00 94.38 243 ARG A O 1
ATOM 1895 N N . VAL A 1 244 ? -19.502 -1.014 35.110 1.00 94.88 244 VAL A N 1
ATOM 1896 C CA . VAL A 1 244 ? -20.416 -2.110 35.480 1.00 94.88 244 VAL A CA 1
ATOM 1897 C C . VAL A 1 244 ? -20.076 -2.659 36.869 1.00 94.88 244 VAL A C 1
ATOM 1899 O O . VAL A 1 244 ? -20.971 -2.796 37.696 1.00 94.88 244 VAL A O 1
ATOM 1902 N N . LEU A 1 245 ? -18.793 -2.886 37.173 1.00 94.94 245 LEU A N 1
ATOM 1903 C CA . LEU A 1 245 ? -18.354 -3.316 38.507 1.00 94.94 245 LEU A CA 1
ATOM 1904 C C . LEU A 1 245 ? -18.683 -2.278 39.593 1.00 94.94 245 LEU A C 1
ATOM 1906 O O . LEU A 1 245 ? -19.162 -2.651 40.659 1.00 94.94 245 LEU A O 1
ATOM 1910 N N . SER A 1 246 ? -18.494 -0.981 39.316 1.00 93.94 246 SER A N 1
ATOM 1911 C CA . SER A 1 246 ? -18.859 0.090 40.261 1.00 93.94 246 SER A CA 1
ATOM 1912 C C . SER A 1 246 ? -20.359 0.110 40.557 1.00 93.94 246 SER A C 1
ATOM 1914 O O . SER A 1 246 ? -20.752 0.344 41.695 1.00 93.94 246 SER A O 1
ATOM 1916 N N . GLU A 1 247 ? -21.198 -0.144 39.549 1.00 93.31 247 GLU A N 1
ATOM 1917 C CA . GLU A 1 247 ? -22.652 -0.211 39.714 1.00 93.31 247 GLU A CA 1
ATOM 1918 C C . GLU A 1 247 ? -23.079 -1.435 40.538 1.00 93.31 247 GLU A C 1
ATOM 1920 O O . GLU A 1 247 ? -23.915 -1.297 41.428 1.00 93.31 247 GLU A O 1
ATOM 1925 N N . ILE A 1 248 ? -22.452 -2.599 40.325 1.00 93.56 248 ILE A N 1
ATOM 1926 C CA . ILE A 1 248 ? -22.672 -3.797 41.153 1.00 93.56 248 ILE A CA 1
ATOM 1927 C C . ILE A 1 248 ? -22.323 -3.508 42.619 1.00 93.56 248 ILE A C 1
ATOM 1929 O O . ILE A 1 248 ? -23.166 -3.712 43.490 1.00 93.56 248 ILE A O 1
ATOM 1933 N N . SER A 1 249 ? -21.131 -2.967 42.901 1.00 94.94 249 SER A N 1
ATOM 1934 C CA . SER A 1 249 ? -20.723 -2.630 44.275 1.00 94.94 249 SER A CA 1
ATOM 1935 C C . SER A 1 249 ? -21.613 -1.558 44.914 1.00 94.94 249 SER A C 1
ATOM 1937 O O . SER A 1 249 ? -21.906 -1.631 46.104 1.00 94.94 249 SER A O 1
ATOM 1939 N N . ARG A 1 250 ? -22.102 -0.583 44.134 1.00 93.44 250 ARG A N 1
ATOM 1940 C CA . ARG A 1 250 ? -23.050 0.437 44.613 1.00 93.44 250 ARG A CA 1
ATOM 1941 C C . ARG A 1 250 ? -24.391 -0.181 45.023 1.00 93.44 250 ARG A C 1
ATOM 1943 O O . ARG A 1 250 ? -24.971 0.231 46.027 1.00 93.44 250 ARG A O 1
ATOM 1950 N N . GLN A 1 251 ? -24.899 -1.143 44.251 1.00 92.81 251 GLN A N 1
ATOM 1951 C CA . GLN A 1 251 ? -26.131 -1.861 44.588 1.00 92.81 251 GLN A CA 1
ATOM 1952 C C . GLN A 1 251 ? -25.935 -2.793 45.791 1.00 92.81 251 GLN A C 1
ATOM 1954 O O . GLN A 1 251 ? -26.779 -2.799 46.685 1.00 92.81 251 GLN A O 1
ATOM 1959 N N . GLU A 1 252 ? -24.811 -3.513 45.856 1.00 92.00 252 GLU A N 1
ATOM 1960 C CA . GLU A 1 252 ? -24.419 -4.344 47.003 1.00 92.00 252 GLU A CA 1
ATOM 1961 C C . GLU A 1 252 ? -24.397 -3.528 48.304 1.00 92.00 252 GLU A C 1
ATOM 1963 O O . GLU A 1 252 ? -25.045 -3.906 49.280 1.00 92.00 252 GLU A O 1
ATOM 1968 N N . GLU A 1 253 ? -23.725 -2.373 48.311 1.00 93.62 253 GLU A N 1
ATOM 1969 C CA . GLU A 1 253 ? -23.663 -1.479 49.473 1.00 93.62 253 GLU A CA 1
ATOM 1970 C C . GLU A 1 253 ? -25.059 -0.954 49.857 1.00 93.62 253 GLU A C 1
ATOM 1972 O O . GLU A 1 253 ? -25.430 -0.957 51.033 1.00 93.62 253 GLU A O 1
ATOM 1977 N N . GLN A 1 254 ? -25.885 -0.584 48.872 1.00 91.38 254 GLN A N 1
ATOM 1978 C CA . GLN A 1 254 ? -27.254 -0.111 49.099 1.00 91.38 254 GLN A CA 1
ATOM 1979 C C . GLN A 1 254 ? -28.174 -1.191 49.703 1.00 91.38 254 GLN A C 1
ATOM 1981 O O . GLN A 1 254 ? -28.967 -0.882 50.598 1.00 91.38 254 GLN A O 1
ATOM 1986 N N . VAL A 1 255 ? -28.079 -2.445 49.248 1.00 90.81 255 VAL A N 1
ATOM 1987 C CA . VAL A 1 255 ? -28.822 -3.582 49.823 1.00 90.81 255 VAL A CA 1
ATOM 1988 C C . VAL A 1 255 ? -28.272 -3.931 51.210 1.00 90.81 255 VAL A C 1
ATOM 1990 O O . VAL A 1 255 ? -29.047 -4.086 52.152 1.00 90.81 255 VAL A O 1
ATOM 1993 N N . SER A 1 256 ? -26.948 -3.963 51.379 1.00 91.94 256 SER A N 1
ATOM 1994 C CA . SER A 1 256 ? -26.278 -4.248 52.657 1.00 91.94 256 SER A CA 1
ATOM 1995 C C . SER A 1 256 ? -26.674 -3.266 53.767 1.00 91.94 256 SER A C 1
ATOM 1997 O O . SER A 1 256 ? -26.972 -3.682 54.891 1.00 91.94 256 SER A O 1
ATOM 1999 N N . LEU A 1 257 ? -26.783 -1.970 53.452 1.00 91.94 257 LEU A N 1
ATOM 2000 C CA . LEU A 1 257 ? -27.279 -0.952 54.384 1.00 91.94 257 LEU A CA 1
ATOM 2001 C C . LEU A 1 257 ? -28.730 -1.218 54.815 1.00 91.94 257 LEU A C 1
ATOM 2003 O O . LEU A 1 257 ? -29.030 -1.158 56.008 1.00 91.94 257 LEU A O 1
ATOM 2007 N N . ARG A 1 258 ? -29.623 -1.574 53.879 1.00 89.44 258 ARG A N 1
ATOM 2008 C CA . ARG A 1 258 ? -31.022 -1.924 54.195 1.00 89.44 258 ARG A CA 1
ATOM 2009 C C . ARG A 1 258 ? -31.119 -3.173 55.066 1.00 89.44 258 ARG A C 1
ATOM 2011 O O . ARG A 1 258 ? -31.839 -3.160 56.061 1.00 89.44 258 ARG A O 1
ATOM 2018 N N . VAL A 1 259 ? -30.374 -4.227 54.727 1.00 89.00 259 VAL A N 1
ATOM 2019 C CA . VAL A 1 259 ? -30.297 -5.463 55.525 1.00 89.00 259 VAL A CA 1
ATOM 2020 C C . VAL A 1 259 ? -29.795 -5.156 56.938 1.00 89.00 259 VAL A C 1
ATOM 2022 O O . VAL A 1 259 ? -30.392 -5.615 57.909 1.00 89.00 259 VAL A O 1
ATOM 2025 N N . SER A 1 260 ? -28.758 -4.326 57.068 1.00 91.06 260 SER A N 1
ATOM 2026 C CA . SER A 1 260 ? -28.202 -3.909 58.362 1.00 91.06 260 SER A CA 1
ATOM 2027 C C . SER A 1 260 ? -29.217 -3.143 59.217 1.00 91.06 260 SER A C 1
ATOM 2029 O O . SER A 1 260 ? -29.322 -3.388 60.420 1.00 91.06 260 SER A O 1
ATOM 2031 N N . ASP A 1 261 ? -30.015 -2.258 58.613 1.00 90.25 261 ASP A N 1
ATOM 2032 C CA . ASP A 1 261 ? -31.084 -1.545 59.320 1.00 90.25 261 ASP A CA 1
ATOM 2033 C C . ASP A 1 261 ? -32.243 -2.469 59.734 1.00 90.25 261 ASP A C 1
ATOM 2035 O O . ASP A 1 261 ? -32.788 -2.303 60.828 1.00 90.25 261 ASP A O 1
ATOM 2039 N N . LEU A 1 262 ? -32.598 -3.469 58.917 1.00 89.31 262 LEU A N 1
ATOM 2040 C CA . LEU A 1 262 ? -33.578 -4.502 59.285 1.00 89.31 262 LEU A CA 1
ATOM 2041 C C . LEU A 1 262 ? -33.080 -5.360 60.459 1.00 89.31 262 LEU A C 1
ATOM 2043 O O . LEU A 1 262 ? -33.837 -5.590 61.404 1.00 89.31 262 LEU A O 1
ATOM 2047 N N . ILE A 1 263 ? -31.809 -5.782 60.439 1.00 89.75 263 ILE A N 1
ATOM 2048 C CA . ILE A 1 263 ? -31.169 -6.509 61.549 1.00 89.75 263 ILE A CA 1
ATOM 2049 C C . ILE A 1 263 ? -31.246 -5.672 62.828 1.00 89.75 263 ILE A C 1
ATOM 2051 O O . ILE A 1 263 ? -31.773 -6.143 63.833 1.00 89.75 263 ILE A O 1
ATOM 2055 N N . ARG A 1 264 ? -30.831 -4.401 62.773 1.00 91.81 264 ARG A N 1
ATOM 2056 C CA . ARG A 1 264 ? -30.874 -3.477 63.917 1.00 91.81 264 ARG A CA 1
ATOM 2057 C C . ARG A 1 264 ? -32.289 -3.302 64.484 1.00 91.81 264 ARG A C 1
ATOM 2059 O O . ARG A 1 264 ? -32.460 -3.225 65.699 1.00 91.81 264 ARG A O 1
ATOM 2066 N N . GLN A 1 265 ? -33.317 -3.240 63.634 1.00 88.94 265 GLN A N 1
ATOM 2067 C CA . GLN A 1 265 ? -34.715 -3.174 64.084 1.00 88.94 265 GLN A CA 1
ATOM 2068 C C . GLN A 1 265 ? -35.170 -4.469 64.775 1.00 88.94 265 GLN A C 1
ATOM 2070 O O . GLN A 1 265 ? -35.855 -4.406 65.799 1.00 88.94 265 GLN A O 1
ATOM 2075 N N . LEU A 1 266 ? -34.780 -5.632 64.246 1.00 87.31 266 LEU A N 1
ATOM 2076 C CA . LEU A 1 266 ? -35.071 -6.936 64.848 1.00 87.31 266 LEU A CA 1
ATOM 2077 C C . LEU A 1 266 ? -34.341 -7.129 66.185 1.00 87.31 266 LEU A C 1
ATOM 2079 O O . LEU A 1 266 ? -34.945 -7.629 67.132 1.00 87.31 266 LEU A O 1
ATOM 2083 N N . GLU A 1 267 ? -33.092 -6.676 66.303 1.00 91.44 267 GLU A N 1
ATOM 2084 C CA . GLU A 1 267 ? -32.340 -6.672 67.563 1.00 91.44 267 GLU A CA 1
ATOM 2085 C C . GLU A 1 267 ? -33.021 -5.801 68.627 1.00 91.44 267 GLU A C 1
ATOM 2087 O O . GLU A 1 267 ? -33.228 -6.260 69.749 1.00 91.44 267 GLU A O 1
ATOM 2092 N N . ILE A 1 268 ? -33.462 -4.586 68.279 1.00 90.62 268 ILE A N 1
ATOM 2093 C CA . ILE A 1 268 ? -34.196 -3.712 69.211 1.00 90.62 268 ILE A CA 1
ATOM 2094 C C . ILE A 1 268 ? -35.501 -4.376 69.681 1.00 90.62 268 ILE A C 1
ATOM 2096 O O . ILE A 1 268 ? -35.762 -4.407 70.886 1.00 90.62 268 ILE A O 1
ATOM 2100 N N . LYS A 1 269 ? -36.294 -4.958 68.765 1.00 88.19 269 LYS A N 1
ATOM 2101 C CA . LYS A 1 269 ? -37.516 -5.704 69.123 1.00 88.19 269 LYS A CA 1
ATOM 2102 C C . LYS A 1 269 ? -37.211 -6.908 70.023 1.00 88.19 269 LYS A C 1
ATOM 2104 O O . LYS A 1 269 ? -37.928 -7.137 70.994 1.00 88.19 269 LYS A O 1
ATOM 2109 N N . LYS A 1 270 ? -36.140 -7.659 69.740 1.00 90.31 270 LYS A N 1
ATOM 2110 C CA . LYS A 1 270 ? -35.686 -8.792 70.563 1.00 90.31 270 LYS A CA 1
ATOM 2111 C C . LYS A 1 270 ? -35.362 -8.358 71.993 1.00 90.31 270 LYS A C 1
ATOM 2113 O O . LYS A 1 270 ? -35.780 -9.035 72.929 1.00 90.31 270 LYS A O 1
ATOM 2118 N N . GLU A 1 271 ? -34.641 -7.255 72.179 1.00 92.94 271 GLU A N 1
ATOM 2119 C CA . GLU A 1 271 ? -34.299 -6.750 73.517 1.00 92.94 271 GLU A CA 1
ATOM 2120 C C . GLU A 1 271 ? -35.520 -6.172 74.258 1.00 92.94 271 GLU A C 1
ATOM 2122 O O . GLU A 1 271 ? -35.608 -6.290 75.479 1.00 92.94 271 GLU A O 1
ATOM 2127 N N . GLU A 1 272 ? -36.500 -5.597 73.550 1.00 91.38 272 GLU A N 1
ATOM 2128 C CA . GLU A 1 272 ? -37.782 -5.194 74.149 1.00 91.38 272 GLU A CA 1
ATOM 2129 C C . GLU A 1 272 ? -38.588 -6.406 74.642 1.00 91.38 272 GLU A C 1
ATOM 2131 O O . GLU A 1 272 ? -39.016 -6.427 75.797 1.00 91.38 272 GLU A O 1
ATOM 2136 N N . LEU A 1 273 ? -38.742 -7.436 73.804 1.00 87.06 273 LEU A N 1
ATOM 2137 C CA . LEU A 1 273 ? -39.416 -8.686 74.170 1.00 87.06 273 LEU A CA 1
ATOM 2138 C C . LEU A 1 273 ? -38.694 -9.406 75.317 1.00 87.06 273 LEU A C 1
ATOM 2140 O O . LEU A 1 273 ? -39.342 -9.881 76.245 1.00 87.06 273 LEU A O 1
ATOM 2144 N N . SER A 1 274 ? -37.358 -9.427 75.300 1.00 91.56 274 SER A N 1
ATOM 2145 C CA . SER A 1 274 ? -36.549 -10.026 76.371 1.00 91.56 274 SER A CA 1
ATOM 2146 C C . SER A 1 274 ? -36.730 -9.293 77.704 1.00 91.56 274 SER A C 1
ATOM 2148 O O . SER A 1 274 ? -36.776 -9.937 78.750 1.00 91.56 274 SER A O 1
ATOM 2150 N N . ARG A 1 275 ? -36.890 -7.961 77.678 1.00 89.31 275 ARG A N 1
ATOM 2151 C CA . ARG A 1 275 ? -37.214 -7.165 78.871 1.00 89.31 275 ARG A CA 1
ATOM 2152 C C . ARG A 1 275 ? -38.615 -7.477 79.389 1.00 89.31 275 ARG A C 1
ATOM 2154 O O . ARG A 1 275 ? -38.735 -7.834 80.551 1.00 89.31 275 ARG A O 1
ATOM 2161 N N . LYS A 1 276 ? -39.631 -7.461 78.517 1.00 86.25 276 LYS A N 1
ATOM 2162 C CA . LYS A 1 276 ? -41.016 -7.833 78.865 1.00 86.25 276 LYS A CA 1
ATOM 2163 C C . LYS A 1 276 ? -41.098 -9.246 79.462 1.00 86.25 276 LYS A C 1
ATOM 2165 O O . LYS A 1 276 ? -41.787 -9.452 80.454 1.00 86.25 276 LYS A O 1
ATOM 2170 N N . MET A 1 277 ? -40.354 -10.209 78.912 1.00 82.56 277 MET A N 1
ATOM 2171 C CA . MET A 1 277 ? -40.220 -11.549 79.499 1.00 82.56 277 MET A CA 1
ATOM 2172 C C . MET A 1 277 ? -39.572 -11.519 80.890 1.00 82.56 277 MET A C 1
ATOM 2174 O O . MET A 1 277 ? -40.049 -12.212 81.783 1.00 82.56 277 MET A O 1
ATOM 2178 N N . GLY A 1 278 ? -38.510 -10.731 81.081 1.00 86.44 278 GLY A N 1
ATOM 2179 C CA . GLY A 1 278 ? -37.870 -10.536 82.385 1.00 86.44 278 GLY A CA 1
ATOM 2180 C C . GLY A 1 278 ? -38.826 -9.957 83.429 1.00 86.44 278 GLY A C 1
ATOM 2181 O O . GLY A 1 278 ? -38.954 -10.532 84.505 1.00 86.44 278 GLY A O 1
ATOM 2182 N N . ASP A 1 279 ? -39.556 -8.897 83.072 1.00 84.75 279 ASP A N 1
ATOM 2183 C CA . ASP A 1 279 ? -40.553 -8.247 83.931 1.00 84.75 279 ASP A CA 1
ATOM 2184 C C . ASP A 1 279 ? -41.666 -9.237 84.345 1.00 84.75 279 ASP A C 1
ATOM 2186 O O . ASP A 1 279 ? -42.086 -9.266 85.503 1.00 84.75 279 ASP A O 1
ATOM 2190 N N . ILE A 1 280 ? -42.117 -10.099 83.420 1.00 83.06 280 ILE A N 1
ATOM 2191 C CA . ILE A 1 280 ? -43.107 -11.158 83.689 1.00 83.06 280 ILE A CA 1
ATOM 2192 C C . ILE A 1 280 ? -42.538 -12.243 84.614 1.00 83.06 280 ILE A C 1
ATOM 2194 O O . ILE A 1 280 ? -43.231 -12.664 85.539 1.00 83.06 280 ILE A O 1
ATOM 2198 N N . VAL A 1 281 ? -41.297 -12.698 84.396 1.00 84.69 281 VAL A N 1
ATOM 2199 C CA . VAL A 1 281 ? -40.655 -13.708 85.259 1.00 84.69 281 VAL A CA 1
ATOM 2200 C C . VAL A 1 281 ? -40.444 -13.163 86.671 1.00 84.69 281 VAL A C 1
ATOM 2202 O O . VAL A 1 281 ? -40.784 -13.854 87.629 1.00 84.69 281 VAL A O 1
ATOM 2205 N N . GLU A 1 282 ? -39.973 -11.920 86.814 1.00 84.69 282 GLU A N 1
ATOM 2206 C CA . GLU A 1 282 ? -39.843 -11.272 88.124 1.00 84.69 282 GLU A CA 1
ATOM 2207 C C . GLU A 1 282 ? -41.201 -11.219 88.835 1.00 84.69 282 GLU A C 1
ATOM 2209 O O . GLU A 1 282 ? -41.290 -11.609 89.998 1.00 84.69 282 GLU A O 1
ATOM 2214 N N . LEU A 1 283 ? -42.281 -10.853 88.130 1.00 81.56 283 LEU A N 1
ATOM 2215 C CA . LEU A 1 283 ? -43.635 -10.857 88.692 1.00 81.56 283 LEU A CA 1
ATOM 2216 C C . LEU A 1 283 ? -44.108 -12.260 89.123 1.00 81.56 283 LEU A C 1
ATOM 2218 O O . LEU A 1 283 ? -44.823 -12.378 90.117 1.00 81.56 283 LEU A O 1
ATOM 2222 N N . CYS A 1 284 ? -43.723 -13.317 88.400 1.00 78.06 284 CYS A N 1
ATOM 2223 C CA . CYS A 1 284 ? -44.047 -14.706 88.743 1.00 78.06 284 CYS A CA 1
ATOM 2224 C C . CYS A 1 284 ? -43.298 -15.224 89.983 1.00 78.06 284 CYS A C 1
ATOM 2226 O O . CYS A 1 284 ? -43.854 -16.044 90.715 1.00 78.06 284 CYS A O 1
ATOM 2228 N N . ASP A 1 285 ? -42.073 -14.752 90.227 1.00 81.88 285 ASP A N 1
ATOM 2229 C CA . ASP A 1 285 ? -41.239 -15.173 91.363 1.00 81.88 285 ASP A CA 1
ATOM 2230 C C . ASP A 1 285 ? -41.580 -14.431 92.680 1.00 81.88 285 ASP A C 1
ATOM 2232 O O . ASP A 1 285 ? -41.092 -14.794 93.760 1.00 81.88 285 ASP A O 1
ATOM 2236 N N . MET A 1 286 ? -42.446 -13.408 92.634 1.00 79.81 286 MET A N 1
ATOM 2237 C CA . MET A 1 286 ? -42.859 -12.637 93.813 1.00 79.81 286 MET A CA 1
ATOM 2238 C C . MET A 1 286 ? -43.711 -13.452 94.797 1.00 79.81 286 MET A C 1
ATOM 2240 O O . MET A 1 286 ? -44.686 -14.113 94.448 1.00 79.81 286 MET A O 1
ATOM 2244 N N . THR A 1 287 ? -43.372 -13.353 96.086 1.00 74.38 287 THR A N 1
ATOM 2245 C CA . THR A 1 287 ? -43.964 -14.191 97.148 1.00 74.38 287 THR A CA 1
ATOM 2246 C C . THR A 1 287 ? -45.256 -13.638 97.762 1.00 74.38 287 THR A C 1
ATOM 2248 O O . THR A 1 287 ? -45.917 -14.349 98.520 1.00 74.38 287 THR A O 1
ATOM 2251 N N . ASP A 1 288 ? -45.612 -12.380 97.488 1.00 79.69 288 ASP A N 1
ATOM 2252 C CA . ASP A 1 288 ? -46.828 -11.738 97.997 1.00 79.69 288 ASP A CA 1
ATOM 2253 C C . ASP A 1 288 ? -47.937 -11.714 96.921 1.00 79.69 288 ASP A C 1
ATOM 2255 O O . ASP A 1 288 ? -47.794 -11.025 95.910 1.00 79.69 288 ASP A O 1
ATOM 2259 N N . PRO A 1 289 ? -49.079 -12.398 97.132 1.00 74.69 289 PRO A N 1
ATOM 2260 C CA . PRO A 1 289 ? -50.164 -12.430 96.152 1.00 74.69 289 PRO A CA 1
ATOM 2261 C C . PRO A 1 289 ? -50.769 -11.058 95.832 1.00 74.69 289 PRO A C 1
ATOM 2263 O O . PRO A 1 289 ? -51.349 -10.890 94.761 1.00 74.69 289 PRO A O 1
ATOM 2266 N N . VAL A 1 290 ? -50.674 -10.076 96.738 1.00 72.62 290 VAL A N 1
ATOM 2267 C CA . VAL A 1 290 ? -51.262 -8.746 96.516 1.00 72.62 290 VAL A CA 1
ATOM 2268 C C . VAL A 1 290 ? -50.442 -7.952 95.501 1.00 72.62 290 VAL A C 1
ATOM 2270 O O . VAL A 1 290 ? -51.025 -7.362 94.596 1.00 72.62 290 VAL A O 1
ATOM 2273 N N . THR A 1 291 ? -49.112 -7.977 95.589 1.00 70.88 291 THR A N 1
ATOM 2274 C CA . THR A 1 291 ? -48.227 -7.346 94.594 1.00 70.88 291 THR A CA 1
ATOM 2275 C C . THR A 1 291 ? -48.269 -8.039 93.234 1.00 70.88 291 THR A C 1
ATOM 2277 O O . THR A 1 291 ? -48.214 -7.338 92.229 1.00 70.88 291 THR A O 1
ATOM 2280 N N . VAL A 1 292 ? -48.484 -9.358 93.166 1.00 69.50 292 VAL A N 1
ATOM 2281 C CA . VAL A 1 292 ? -48.732 -10.058 91.885 1.00 69.50 292 VAL A CA 1
ATOM 2282 C C . VAL A 1 292 ? -50.043 -9.590 91.233 1.00 69.50 292 VAL A C 1
ATOM 2284 O O . VAL A 1 292 ? -50.075 -9.342 90.032 1.00 69.50 292 VAL A O 1
ATOM 2287 N N . LEU A 1 293 ? -51.111 -9.399 92.019 1.00 66.69 293 LEU A N 1
ATOM 2288 C CA . LEU A 1 293 ? -52.416 -8.909 91.538 1.00 66.69 293 LEU A CA 1
ATOM 2289 C C . LEU A 1 293 ? -52.475 -7.384 91.307 1.00 66.69 293 LEU A C 1
ATOM 2291 O O . LEU A 1 293 ? -53.420 -6.897 90.693 1.00 66.69 293 LEU A O 1
ATOM 2295 N N . GLN A 1 294 ? -51.506 -6.621 91.822 1.00 65.38 294 GLN A N 1
ATOM 2296 C CA . GLN A 1 294 ? -51.363 -5.173 91.600 1.00 65.38 294 GLN A CA 1
ATOM 2297 C C . GLN A 1 294 ? -50.266 -4.822 90.582 1.00 65.38 294 GLN A C 1
ATOM 2299 O O . GLN A 1 294 ? -50.165 -3.662 90.169 1.00 65.38 294 GLN A O 1
ATOM 2304 N N . GLY A 1 295 ? -49.450 -5.800 90.177 1.00 62.91 295 GLY A N 1
ATOM 2305 C CA . GLY A 1 295 ? -48.513 -5.681 89.068 1.00 62.91 295 GLY A CA 1
ATOM 2306 C C . GLY A 1 295 ? -49.260 -5.231 87.819 1.00 62.91 295 GLY A C 1
ATOM 2307 O O . GLY A 1 295 ? -50.327 -5.754 87.510 1.00 62.91 295 GLY A O 1
ATOM 2308 N N . ARG A 1 296 ? -48.751 -4.196 87.143 1.00 56.03 296 ARG A N 1
ATOM 2309 C CA . ARG A 1 296 ? -49.512 -3.486 86.108 1.00 56.03 296 ARG A CA 1
ATOM 2310 C C . ARG A 1 296 ? -49.912 -4.414 84.962 1.00 56.03 296 ARG A C 1
ATOM 2312 O O . ARG A 1 296 ? -49.097 -4.733 84.106 1.00 56.03 296 ARG A O 1
ATOM 2319 N N . GLU A 1 297 ? -51.202 -4.711 84.876 1.00 51.72 297 GLU A N 1
ATOM 2320 C CA . GLU A 1 297 ? -51.834 -5.344 83.715 1.00 51.72 297 GLU A CA 1
ATOM 2321 C C . GLU A 1 297 ? -52.001 -4.342 82.551 1.00 51.72 297 GLU A C 1
ATOM 2323 O O . GLU A 1 297 ? -53.070 -4.250 81.959 1.00 51.72 297 GLU A O 1
ATOM 2328 N N . SER A 1 298 ? -50.976 -3.537 82.231 1.00 50.41 298 SER A N 1
ATOM 2329 C CA . SER A 1 298 ? -51.079 -2.511 81.175 1.00 50.41 298 SER A CA 1
ATOM 2330 C C . SER A 1 298 ? -51.052 -3.071 79.752 1.00 50.41 298 SER A C 1
ATOM 2332 O O . SER A 1 298 ? -51.459 -2.371 78.831 1.00 50.41 298 SER A O 1
ATOM 2334 N N . ASP A 1 299 ? -50.589 -4.313 79.589 1.00 51.69 299 ASP A N 1
ATOM 2335 C CA . ASP A 1 299 ? -50.276 -4.918 78.289 1.00 51.69 299 ASP A CA 1
ATOM 2336 C C . ASP A 1 299 ? -51.056 -6.239 78.055 1.00 51.69 299 ASP A C 1
ATOM 2338 O O . ASP A 1 299 ? -50.777 -6.955 77.097 1.00 51.69 299 ASP A O 1
ATOM 2342 N N . ARG A 1 300 ? -52.038 -6.601 78.907 1.00 48.22 300 ARG A N 1
ATOM 2343 C CA . ARG A 1 300 ? -52.834 -7.842 78.723 1.00 48.22 300 ARG A CA 1
ATOM 2344 C C . ARG A 1 300 ? -53.842 -7.785 77.566 1.00 48.22 300 ARG A C 1
ATOM 2346 O O . ARG A 1 300 ? -54.224 -8.841 77.071 1.00 48.22 300 ARG A O 1
ATOM 2353 N N . ASP A 1 301 ? -54.258 -6.594 77.141 1.00 43.94 301 ASP A N 1
ATOM 2354 C CA . ASP A 1 301 ? -55.315 -6.414 76.131 1.00 43.94 301 ASP A CA 1
ATOM 2355 C C . ASP A 1 301 ? -54.868 -6.723 74.680 1.00 43.94 301 ASP A C 1
ATOM 2357 O O . ASP A 1 301 ? -55.694 -6.659 73.775 1.00 43.94 301 ASP A O 1
ATOM 2361 N N . ASP A 1 302 ? -53.600 -7.093 74.449 1.00 46.91 302 ASP A N 1
ATOM 2362 C CA . ASP A 1 302 ? -53.034 -7.407 73.117 1.00 46.91 302 ASP A CA 1
ATOM 2363 C C . ASP A 1 302 ? -52.660 -8.900 72.941 1.00 46.91 302 ASP A C 1
ATOM 2365 O O . ASP A 1 302 ? -51.934 -9.260 72.017 1.00 46.91 302 ASP A O 1
ATOM 2369 N N . TYR A 1 303 ? -53.094 -9.796 73.846 1.00 49.94 303 TYR A N 1
ATOM 2370 C CA . TYR A 1 303 ? -52.672 -11.213 73.813 1.00 49.94 303 TYR A CA 1
ATOM 2371 C C . TYR A 1 303 ? -53.755 -12.254 74.163 1.00 49.94 303 TYR A C 1
ATOM 2373 O O . TYR A 1 303 ? -53.438 -13.356 74.608 1.00 49.94 303 TYR A O 1
ATOM 2381 N N . CYS A 1 304 ? -55.035 -11.936 73.955 1.00 37.12 304 CYS A N 1
ATOM 2382 C CA . CYS A 1 304 ? -56.137 -12.890 74.137 1.00 37.12 304 CYS A CA 1
ATOM 2383 C C . CYS A 1 304 ? -56.884 -13.152 72.819 1.00 37.12 304 CYS A C 1
ATOM 2385 O O . CYS A 1 304 ? -57.829 -12.445 72.484 1.00 37.12 304 CYS A O 1
ATOM 2387 N N . ASP A 1 305 ? -56.453 -14.212 72.132 1.00 40.69 305 ASP A N 1
ATOM 2388 C CA . ASP A 1 305 ? -57.204 -15.042 71.180 1.00 40.69 305 ASP A CA 1
ATOM 2389 C C . ASP A 1 305 ? -58.067 -14.358 70.097 1.00 40.69 305 ASP A C 1
ATOM 2391 O O . ASP A 1 305 ? -59.284 -14.222 70.234 1.00 40.69 305 ASP A O 1
ATOM 2395 N N . THR A 1 306 ? -57.477 -14.180 68.911 1.00 36.22 306 THR A N 1
ATOM 2396 C CA . THR A 1 306 ? -58.162 -14.555 67.659 1.00 36.22 306 THR A CA 1
ATOM 2397 C C . THR A 1 306 ? -57.233 -15.355 66.751 1.00 36.22 306 THR A C 1
ATOM 2399 O O . THR A 1 306 ? -56.228 -14.840 66.267 1.00 36.22 306 THR A O 1
ATOM 2402 N N . GLU A 1 307 ? -57.609 -16.606 66.471 1.00 46.47 307 GLU A N 1
ATOM 2403 C CA . GLU A 1 307 ? -57.110 -17.364 65.318 1.00 46.47 307 GLU A CA 1
ATOM 2404 C C . GLU A 1 307 ? -57.697 -16.777 64.019 1.00 46.47 307 GLU A C 1
ATOM 2406 O O . GLU A 1 307 ? -58.594 -17.370 63.431 1.00 46.47 307 GLU A O 1
ATOM 2411 N N . GLU A 1 308 ? -57.238 -15.603 63.580 1.00 39.25 308 GLU A N 1
ATOM 2412 C CA . GLU A 1 308 ? -57.359 -15.150 62.184 1.00 39.25 308 GLU A CA 1
ATOM 2413 C C . GLU A 1 308 ? -56.462 -13.927 61.928 1.00 39.25 308 GLU A C 1
ATOM 2415 O O . GLU A 1 308 ? -56.392 -12.999 62.730 1.00 39.25 308 GLU A O 1
ATOM 2420 N N . ASP A 1 309 ? -55.754 -13.959 60.799 1.00 44.41 309 ASP A N 1
ATOM 2421 C CA . ASP A 1 309 ? -54.754 -12.992 60.339 1.00 44.41 309 ASP A CA 1
ATOM 2422 C C . ASP A 1 309 ? -55.096 -11.506 60.590 1.00 44.41 309 ASP A C 1
ATOM 2424 O O . ASP A 1 309 ? -55.998 -10.968 59.949 1.00 44.41 309 ASP A O 1
ATOM 2428 N N . THR A 1 310 ? -54.312 -10.778 61.404 1.00 41.06 310 THR A N 1
ATOM 2429 C CA . THR A 1 310 ? -53.984 -9.351 61.146 1.00 41.06 310 THR A CA 1
ATOM 2430 C C . THR A 1 310 ? -52.855 -8.785 62.029 1.00 41.06 310 THR A C 1
ATOM 2432 O O . THR A 1 310 ? -52.983 -8.626 63.234 1.00 41.06 310 THR A O 1
ATOM 2435 N N . GLU A 1 311 ? -51.773 -8.357 61.374 1.00 40.28 311 GLU A N 1
ATOM 2436 C CA . GLU A 1 311 ? -50.864 -7.283 61.816 1.00 40.28 311 GLU A CA 1
ATOM 2437 C C . GLU A 1 311 ? -50.111 -7.397 63.163 1.00 40.28 311 GLU A C 1
ATOM 2439 O O . GLU A 1 311 ? -49.837 -6.376 63.806 1.00 40.28 311 GLU A O 1
ATOM 2444 N N . THR A 1 312 ? -49.471 -8.543 63.441 1.00 43.62 312 THR A N 1
ATOM 2445 C CA . THR A 1 312 ? -48.052 -8.381 63.806 1.00 43.62 312 THR A CA 1
ATOM 2446 C C . THR A 1 312 ? -47.379 -7.659 62.641 1.00 43.62 312 THR A C 1
ATOM 2448 O O . THR A 1 312 ? -47.424 -8.101 61.491 1.00 43.62 312 THR A O 1
ATOM 2451 N N . ARG A 1 313 ? -46.780 -6.489 62.902 1.00 48.00 313 ARG A N 1
ATOM 2452 C CA . ARG A 1 313 ? -45.943 -5.793 61.911 1.00 48.00 313 ARG A CA 1
ATOM 2453 C C . ARG A 1 313 ? -44.621 -6.532 61.766 1.00 48.00 313 ARG A C 1
ATOM 2455 O O . ARG A 1 313 ? -43.571 -6.084 62.251 1.00 48.00 313 ARG A O 1
ATOM 2462 N N . ASP A 1 314 ? -44.723 -7.689 61.129 1.00 50.00 314 ASP A N 1
ATOM 2463 C CA . ASP A 1 314 ? -43.623 -8.525 60.704 1.00 50.00 314 ASP A CA 1
ATOM 2464 C C . ASP A 1 314 ? -42.729 -7.678 59.811 1.00 50.00 314 ASP A C 1
ATOM 2466 O O . ASP A 1 314 ? -43.160 -7.112 58.803 1.00 50.00 314 ASP A O 1
ATOM 2470 N N . ILE A 1 315 ? -41.465 -7.568 60.209 1.00 56.78 315 ILE A N 1
ATOM 2471 C CA . ILE A 1 315 ? -40.441 -6.958 59.373 1.00 56.78 315 ILE A CA 1
ATOM 2472 C C . ILE A 1 315 ? -40.217 -7.957 58.238 1.00 56.78 315 ILE A C 1
ATOM 2474 O O . ILE A 1 315 ? -39.479 -8.930 58.395 1.00 56.78 315 ILE A O 1
ATOM 2478 N N . LYS A 1 316 ? -40.941 -7.772 57.129 1.00 55.72 316 LYS A N 1
ATOM 2479 C CA . LYS A 1 316 ? -40.889 -8.668 55.975 1.00 55.72 316 LYS A CA 1
ATOM 2480 C C . LYS A 1 316 ? -39.466 -8.665 55.436 1.00 55.72 316 LYS A C 1
ATOM 2482 O O . LYS A 1 316 ? -39.029 -7.705 54.815 1.00 55.72 316 LYS A O 1
ATOM 2487 N N . VAL A 1 317 ? -38.756 -9.772 55.644 1.00 54.16 317 VAL A N 1
ATOM 2488 C CA . VAL A 1 317 ? -37.360 -9.956 55.207 1.00 54.16 317 VAL A CA 1
ATOM 2489 C C . VAL A 1 317 ? -37.202 -9.737 53.690 1.00 54.16 317 VAL A C 1
ATOM 2491 O O . VAL A 1 317 ? -36.140 -9.332 53.228 1.00 54.16 317 VAL A O 1
ATOM 2494 N N . HIS A 1 318 ? -38.285 -9.910 52.923 1.00 53.69 318 HIS A N 1
ATOM 2495 C CA . HIS A 1 318 ? -38.361 -9.599 51.495 1.00 53.69 318 HIS A CA 1
ATOM 2496 C C . HIS A 1 318 ? -38.200 -8.104 51.125 1.00 53.69 318 HIS A C 1
ATOM 2498 O O . HIS A 1 318 ? -37.875 -7.828 49.973 1.00 53.69 318 HIS A O 1
ATOM 2504 N N . ASP A 1 319 ? -38.363 -7.145 52.048 1.00 53.34 319 ASP A N 1
ATOM 2505 C CA . ASP A 1 319 ? -38.265 -5.698 51.750 1.00 53.34 319 ASP A CA 1
ATOM 2506 C C . ASP A 1 319 ? -36.821 -5.154 51.675 1.00 53.34 319 ASP A C 1
ATOM 2508 O O . ASP A 1 319 ? -36.613 -3.978 51.369 1.00 53.34 319 ASP A O 1
ATOM 2512 N N . ALA A 1 320 ? -35.793 -5.982 51.905 1.00 61.22 320 ALA A N 1
ATOM 2513 C CA . ALA A 1 320 ? -34.395 -5.564 51.734 1.00 61.22 320 ALA A CA 1
ATOM 2514 C C . ALA A 1 320 ? -34.070 -5.124 50.285 1.00 61.22 320 ALA A C 1
ATOM 2516 O O . ALA A 1 320 ? -33.239 -4.234 50.061 1.00 61.22 320 ALA A O 1
ATOM 2517 N N . GLY A 1 321 ? -34.773 -5.707 49.308 1.00 65.19 321 GLY A N 1
ATOM 2518 C CA . GLY A 1 321 ? -34.458 -5.610 47.884 1.00 65.19 321 GLY A CA 1
ATOM 2519 C C . GLY A 1 321 ? -33.328 -6.556 47.466 1.00 65.19 321 GLY A C 1
ATOM 2520 O O . GLY A 1 321 ? -32.558 -7.033 48.295 1.00 65.19 321 GLY A O 1
ATOM 2521 N N . ASP A 1 322 ? -33.250 -6.815 46.165 1.00 79.69 322 ASP A N 1
ATOM 2522 C CA . ASP A 1 322 ? -32.198 -7.605 45.513 1.00 79.69 322 ASP A CA 1
ATOM 2523 C C . ASP A 1 322 ? -31.414 -6.706 44.535 1.00 79.69 322 ASP A C 1
ATOM 2525 O O . ASP A 1 322 ? -31.794 -5.550 44.310 1.00 79.69 322 ASP A O 1
ATOM 2529 N N . LEU A 1 323 ? -30.329 -7.215 43.950 1.00 85.38 323 LEU A N 1
ATOM 2530 C CA . LEU A 1 323 ? -29.623 -6.540 42.861 1.00 85.38 323 LEU A CA 1
ATOM 2531 C C . LEU A 1 323 ? -30.534 -6.379 41.637 1.00 85.38 323 LEU A C 1
ATOM 2533 O O . LEU A 1 323 ? -31.158 -7.329 41.161 1.00 85.38 323 LEU A O 1
ATOM 2537 N N . ASP A 1 324 ? -30.543 -5.179 41.060 1.00 88.44 324 ASP A N 1
ATOM 2538 C CA . ASP A 1 324 ? -31.207 -4.905 39.791 1.00 88.44 324 ASP A CA 1
ATOM 2539 C C . ASP A 1 324 ? -30.311 -5.370 38.634 1.00 88.44 324 ASP A C 1
ATOM 2541 O O . ASP A 1 324 ? -29.599 -4.602 37.975 1.00 88.44 324 ASP A O 1
ATOM 2545 N N . VAL A 1 325 ? -30.360 -6.683 38.396 1.00 88.12 325 VAL A N 1
ATOM 2546 C CA . VAL A 1 325 ? -29.702 -7.354 37.266 1.00 88.12 325 VAL A CA 1
ATOM 2547 C C . VAL A 1 325 ? -30.160 -6.759 35.928 1.00 88.12 325 VAL A C 1
ATOM 2549 O O . VAL A 1 325 ? -29.375 -6.717 34.981 1.00 88.12 325 VAL A O 1
ATOM 2552 N N . GLY A 1 326 ? -31.391 -6.241 35.846 1.00 85.81 326 GLY A N 1
ATOM 2553 C CA . GLY A 1 326 ? -31.906 -5.550 34.665 1.00 85.81 326 GLY A CA 1
ATOM 2554 C C . GLY A 1 326 ? -31.128 -4.266 34.375 1.00 85.81 326 GLY A C 1
ATOM 2555 O O . GLY A 1 326 ? -30.613 -4.098 33.270 1.00 85.81 326 GLY A O 1
ATOM 2556 N N . LEU A 1 327 ? -30.961 -3.397 35.373 1.00 87.12 327 LEU A N 1
ATOM 2557 C CA . LEU A 1 327 ? -30.176 -2.162 35.271 1.00 87.12 327 LEU A CA 1
ATOM 2558 C C . LEU A 1 327 ? -28.690 -2.430 34.976 1.00 87.12 327 LEU A C 1
ATOM 2560 O O . LEU A 1 327 ? -28.080 -1.721 34.167 1.00 87.12 327 LEU A O 1
ATOM 2564 N N . ILE A 1 328 ? -28.112 -3.477 35.573 1.00 90.12 328 ILE A N 1
ATOM 2565 C CA . ILE A 1 328 ? -26.736 -3.920 35.292 1.00 90.12 328 ILE A CA 1
ATOM 2566 C C . ILE A 1 328 ? -26.600 -4.352 33.821 1.00 90.12 328 ILE A C 1
ATOM 2568 O O . ILE A 1 328 ? -25.700 -3.878 33.119 1.00 90.12 328 ILE A O 1
ATOM 2572 N N . LEU A 1 329 ? -27.520 -5.184 33.319 1.00 88.81 329 LEU A N 1
ATOM 2573 C CA . LEU A 1 329 ? -27.540 -5.613 31.916 1.00 88.81 329 LEU A CA 1
ATOM 2574 C C . LEU A 1 329 ? -27.757 -4.432 30.963 1.00 88.81 329 LEU A C 1
ATOM 2576 O O . LEU A 1 329 ? -27.028 -4.312 29.981 1.00 88.81 329 LEU A O 1
ATOM 2580 N N . VAL A 1 330 ? -28.680 -3.513 31.258 1.00 90.00 330 VAL A N 1
ATOM 2581 C CA . VAL A 1 330 ? -28.895 -2.293 30.456 1.00 90.00 330 VAL A CA 1
ATOM 2582 C C . VAL A 1 330 ? -27.625 -1.436 30.404 1.00 90.00 330 VAL A C 1
ATOM 2584 O O . VAL A 1 330 ? -27.267 -0.940 29.334 1.00 90.00 330 VAL A O 1
ATOM 2587 N N . THR A 1 331 ? -26.890 -1.307 31.511 1.00 87.44 331 THR A N 1
ATOM 2588 C CA . THR A 1 331 ? -25.626 -0.545 31.586 1.00 87.44 331 THR A CA 1
ATOM 2589 C C . THR A 1 331 ? -24.506 -1.192 30.763 1.00 87.44 331 THR A C 1
ATOM 2591 O O . THR A 1 331 ? -23.715 -0.485 30.125 1.00 87.44 331 THR A O 1
ATOM 2594 N N . LEU A 1 332 ? -24.458 -2.527 30.736 1.00 90.50 332 LEU A N 1
ATOM 2595 C CA . LEU A 1 332 ? -23.541 -3.305 29.904 1.00 90.50 332 LEU A CA 1
ATOM 2596 C C . LEU A 1 332 ? -23.904 -3.192 28.415 1.00 90.50 332 LEU A C 1
ATOM 2598 O O . LEU A 1 332 ? -23.056 -2.803 27.613 1.00 90.50 332 LEU A O 1
ATOM 2602 N N . HIS A 1 333 ? -25.155 -3.474 28.044 1.00 87.31 333 HIS A N 1
ATOM 2603 C CA . HIS A 1 333 ? -25.619 -3.457 26.653 1.00 87.31 333 HIS A CA 1
ATOM 2604 C C . HIS A 1 333 ? -25.533 -2.061 26.024 1.00 87.31 333 HIS A C 1
ATOM 2606 O O . HIS A 1 333 ? -24.997 -1.931 24.926 1.00 87.31 333 HIS A O 1
ATOM 2612 N N . SER A 1 334 ? -25.974 -1.009 26.723 1.00 86.69 334 SER A N 1
ATOM 2613 C CA . SER A 1 334 ? -25.831 0.381 26.252 1.00 86.69 334 SER A CA 1
ATOM 2614 C C . SER A 1 334 ? -24.364 0.806 26.128 1.00 86.69 334 SER A C 1
ATOM 2616 O O . SER A 1 334 ? -23.996 1.512 25.190 1.00 86.69 334 SER A O 1
ATOM 2618 N N . GLY A 1 335 ? -23.501 0.334 27.032 1.00 86.94 335 GLY A N 1
ATOM 2619 C CA . GLY A 1 335 ? -22.060 0.540 26.952 1.00 86.94 335 GLY A CA 1
ATOM 2620 C C . GLY A 1 335 ? -21.432 -0.121 25.729 1.00 86.94 335 GLY A C 1
ATOM 2621 O O . GLY A 1 335 ? -20.708 0.542 24.990 1.00 86.94 335 GLY A O 1
ATOM 2622 N N . LEU A 1 336 ? -21.733 -1.399 25.489 1.00 89.75 336 LEU A N 1
ATOM 2623 C CA . LEU A 1 336 ? -21.245 -2.138 24.323 1.00 89.75 336 LEU A CA 1
ATOM 2624 C C . LEU A 1 336 ? -21.766 -1.532 23.014 1.00 89.75 336 LEU A C 1
ATOM 2626 O O . LEU A 1 336 ? -20.976 -1.341 22.093 1.00 89.75 336 LEU A O 1
ATOM 2630 N N . ALA A 1 337 ? -23.046 -1.154 22.951 1.00 82.50 337 ALA A N 1
ATOM 2631 C CA . ALA A 1 337 ? -23.618 -0.449 21.805 1.00 82.50 337 ALA A CA 1
ATOM 2632 C C . ALA A 1 337 ? -22.888 0.880 21.539 1.00 82.50 337 ALA A C 1
ATOM 2634 O O . ALA A 1 337 ? -22.484 1.135 20.408 1.00 82.50 337 ALA A O 1
ATOM 2635 N N . GLY A 1 338 ? -22.614 1.669 22.585 1.00 80.88 338 GLY A N 1
ATOM 2636 C CA . GLY A 1 338 ? -21.823 2.899 22.485 1.00 80.88 338 GLY A CA 1
ATOM 2637 C C . GLY A 1 338 ? -20.409 2.672 21.935 1.00 80.88 338 GLY A C 1
ATOM 2638 O O . GLY A 1 338 ? -19.958 3.432 21.077 1.00 80.88 338 GLY A O 1
ATOM 2639 N N . ILE A 1 339 ? -19.734 1.595 22.357 1.00 85.69 339 ILE A N 1
ATOM 2640 C CA . ILE A 1 339 ? -18.419 1.201 21.822 1.00 85.69 339 ILE A CA 1
ATOM 2641 C C . ILE A 1 339 ? -18.535 0.821 20.341 1.00 85.69 339 ILE A C 1
ATOM 2643 O O . ILE A 1 339 ? -17.760 1.323 19.532 1.00 85.69 339 ILE A O 1
ATOM 2647 N N . VAL A 1 340 ? -19.515 -0.009 19.966 1.00 79.06 340 VAL A N 1
ATOM 2648 C CA . VAL A 1 340 ? -19.746 -0.426 18.571 1.00 79.06 340 VAL A CA 1
ATOM 2649 C C . VAL A 1 340 ? -20.021 0.784 17.676 1.00 79.06 340 VAL A C 1
ATOM 2651 O O . VAL A 1 340 ? -19.286 0.988 16.713 1.00 79.06 340 VAL A O 1
ATOM 2654 N N . THR A 1 341 ? -20.966 1.657 18.037 1.00 72.25 341 THR A N 1
ATOM 2655 C CA . THR A 1 341 ? -21.238 2.896 17.278 1.00 72.25 341 THR A CA 1
ATOM 2656 C C . THR A 1 341 ? -20.018 3.822 17.211 1.00 72.25 341 THR A C 1
ATOM 2658 O O . THR A 1 341 ? -19.761 4.456 16.188 1.00 72.25 341 THR A O 1
ATOM 2661 N N . GLY A 1 342 ? -19.207 3.864 18.275 1.00 68.38 342 GLY A N 1
ATOM 2662 C CA . GLY A 1 342 ? -17.956 4.618 18.312 1.00 68.38 342 GLY A CA 1
ATOM 2663 C C . GLY A 1 342 ? -16.875 4.054 17.385 1.00 68.38 342 GLY A C 1
ATOM 2664 O O . GLY A 1 342 ? -16.046 4.819 16.895 1.00 68.38 342 GLY A O 1
ATOM 2665 N N . ILE A 1 343 ? -16.885 2.746 17.111 1.00 69.19 343 ILE A N 1
ATOM 2666 C CA . ILE A 1 343 ? -16.016 2.107 16.113 1.00 69.19 343 ILE A CA 1
ATOM 2667 C C . ILE A 1 343 ? -16.503 2.454 14.704 1.00 69.19 343 ILE A C 1
ATOM 2669 O O . ILE A 1 343 ? -15.695 2.935 13.909 1.00 69.19 343 ILE A O 1
ATOM 2673 N N . THR A 1 344 ? -17.801 2.290 14.416 1.00 51.66 344 THR A N 1
ATOM 2674 C CA . THR A 1 344 ? -18.401 2.613 13.106 1.00 51.66 344 THR A CA 1
ATOM 2675 C C . THR A 1 344 ? -18.110 4.064 12.711 1.00 51.66 344 THR A C 1
ATOM 2677 O O . THR A 1 344 ? -17.594 4.332 11.628 1.00 51.66 344 THR A O 1
ATOM 2680 N N . ARG A 1 345 ? -18.298 5.007 13.645 1.00 50.25 345 ARG A N 1
ATOM 2681 C CA . ARG A 1 345 ? -18.068 6.445 13.421 1.00 50.25 345 ARG A CA 1
ATOM 2682 C C . ARG A 1 345 ? -16.591 6.842 13.260 1.00 50.25 345 ARG A C 1
ATOM 2684 O O . ARG A 1 345 ? -16.300 7.911 12.730 1.00 50.25 345 ARG A O 1
ATOM 2691 N N . ARG A 1 346 ? -15.634 6.014 13.699 1.00 51.28 346 ARG A N 1
ATOM 2692 C CA . ARG A 1 346 ? -14.182 6.284 13.583 1.00 51.28 346 ARG A CA 1
ATOM 2693 C C . ARG A 1 346 ? -13.568 5.814 12.251 1.00 51.28 346 ARG A C 1
ATOM 2695 O O . ARG A 1 346 ? -12.346 5.828 12.126 1.00 51.28 346 ARG A O 1
ATOM 2702 N N . ARG A 1 347 ? -14.376 5.419 11.257 1.00 45.91 347 ARG A N 1
ATOM 2703 C CA . ARG A 1 347 ? -13.901 4.901 9.957 1.00 45.91 347 ARG A CA 1
ATOM 2704 C C . ARG A 1 347 ? -13.331 5.970 9.000 1.00 45.91 347 ARG A C 1
ATOM 2706 O O . ARG A 1 347 ? -12.776 5.595 7.973 1.00 45.91 347 ARG A O 1
ATOM 2713 N N . ARG A 1 348 ? -13.379 7.266 9.351 1.00 38.09 348 ARG A N 1
ATOM 2714 C CA . ARG A 1 348 ? -12.749 8.361 8.582 1.00 38.09 348 ARG A CA 1
ATOM 2715 C C . ARG A 1 348 ? -11.237 8.127 8.428 1.00 38.09 348 ARG A C 1
ATOM 2717 O O . ARG A 1 348 ? -10.509 8.053 9.421 1.00 38.09 348 ARG A O 1
ATOM 2724 N N . VAL A 1 349 ? -10.769 8.009 7.183 1.00 40.97 349 VAL A N 1
ATOM 2725 C CA . VAL A 1 349 ? -9.353 7.850 6.815 1.00 40.97 349 VAL A CA 1
ATOM 2726 C C . VAL A 1 349 ? -8.843 9.174 6.241 1.00 40.97 349 VAL A C 1
ATOM 2728 O O . VAL A 1 349 ? -9.143 9.471 5.090 1.00 40.97 349 VAL A O 1
ATOM 2731 N N . PRO A 1 350 ? -8.039 9.957 6.983 1.00 42.16 350 PRO A N 1
ATOM 2732 C CA . PRO A 1 350 ? -7.417 11.148 6.424 1.00 42.16 350 PRO A CA 1
ATOM 2733 C C . PRO A 1 350 ? -6.271 10.752 5.489 1.00 42.16 350 PRO A C 1
ATOM 2735 O O . PRO A 1 350 ? -5.469 9.877 5.832 1.00 42.16 350 PRO A O 1
ATOM 2738 N N . GLU A 1 351 ? -6.194 11.447 4.356 1.00 36.59 351 GLU A N 1
ATOM 2739 C CA . GLU A 1 351 ? -5.086 11.462 3.392 1.00 36.59 351 GLU A CA 1
ATOM 2740 C C . GLU A 1 351 ? -4.6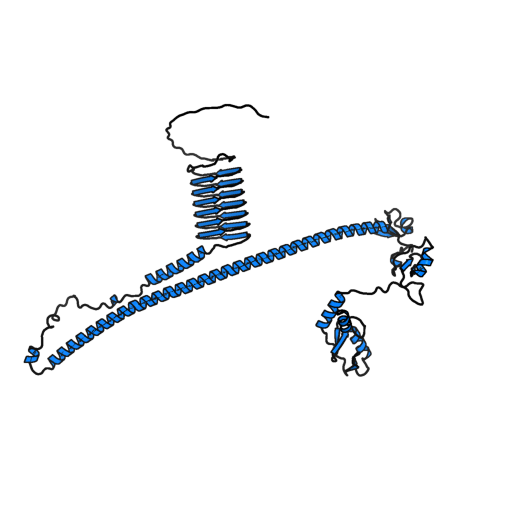81 10.090 2.816 1.00 36.59 351 GLU A C 1
ATOM 2742 O O . GLU A 1 351 ? -3.831 9.358 3.336 1.00 36.59 351 GLU A O 1
ATOM 2747 N N . ALA A 1 352 ? -5.212 9.792 1.630 1.00 38.75 352 ALA A N 1
ATOM 2748 C CA . ALA A 1 352 ? -4.581 8.876 0.693 1.00 38.75 352 ALA A CA 1
ATOM 2749 C C . ALA A 1 352 ? -4.555 9.521 -0.696 1.00 38.75 352 ALA A C 1
ATOM 2751 O O . ALA A 1 352 ? -5.547 10.087 -1.130 1.00 38.75 352 ALA A O 1
ATOM 2752 N N . SER A 1 353 ? -3.421 9.397 -1.396 1.00 44.78 353 SER A N 1
ATOM 2753 C CA . SER A 1 353 ? -3.309 9.774 -2.817 1.00 44.78 353 SER A CA 1
ATOM 2754 C C . SER A 1 353 ? -4.340 9.030 -3.674 1.00 44.78 353 SER A C 1
ATOM 2756 O O . SER A 1 353 ? -4.888 9.596 -4.606 1.00 44.78 353 SER A O 1
ATOM 2758 N N . ASP A 1 354 ? -4.624 7.786 -3.282 1.00 41.75 354 ASP A N 1
ATOM 2759 C CA . ASP A 1 354 ? -5.609 6.914 -3.904 1.00 41.75 354 ASP A CA 1
ATOM 2760 C C . ASP A 1 354 ? -6.316 6.167 -2.759 1.00 41.75 354 ASP A C 1
ATOM 2762 O O . ASP A 1 354 ? -5.651 5.432 -2.000 1.00 41.75 354 ASP A O 1
ATOM 2766 N N . MET A 1 355 ? -7.618 6.427 -2.579 1.00 50.75 355 MET A N 1
ATOM 2767 C CA . MET A 1 355 ? -8.505 5.706 -1.655 1.00 50.75 355 MET A CA 1
ATOM 2768 C C . MET A 1 355 ? -9.138 4.534 -2.400 1.00 50.75 355 MET A C 1
ATOM 2770 O O . MET A 1 355 ? -9.800 4.759 -3.400 1.00 50.75 355 MET A O 1
ATOM 2774 N N . LEU A 1 356 ? -8.940 3.308 -1.899 1.00 50.81 356 LEU A N 1
ATOM 2775 C CA . LEU A 1 356 ? -9.482 2.072 -2.485 1.00 50.81 356 LEU A CA 1
ATOM 2776 C C . LEU A 1 356 ? -10.230 1.210 -1.437 1.00 50.81 356 LEU A C 1
ATOM 2778 O O . LEU A 1 356 ? -9.678 0.190 -1.003 1.00 50.81 356 LEU A O 1
ATOM 2782 N N . PRO A 1 357 ? -11.407 1.610 -0.917 1.00 56.59 357 PRO A N 1
ATOM 2783 C CA . PRO A 1 357 ? -12.186 0.779 -0.003 1.00 56.59 357 PRO A CA 1
ATOM 2784 C C . PRO A 1 357 ? -13.132 -0.153 -0.778 1.00 56.59 357 PRO A C 1
ATOM 2786 O O . PRO A 1 357 ? -14.087 0.304 -1.393 1.00 56.59 357 PRO A O 1
ATOM 2789 N N . ASP A 1 358 ? -12.882 -1.457 -0.672 1.00 51.69 358 ASP A N 1
ATOM 2790 C CA . ASP A 1 358 ? -13.850 -2.530 -0.950 1.00 51.69 358 ASP A CA 1
ATOM 2791 C C . ASP A 1 358 ? -14.692 -2.745 0.322 1.00 51.69 358 ASP A C 1
ATOM 2793 O O . ASP A 1 358 ? -14.144 -2.950 1.422 1.00 51.69 358 ASP A O 1
ATOM 2797 N N . VAL A 1 359 ? -16.018 -2.629 0.202 1.00 59.59 359 VAL A N 1
ATOM 2798 C CA . VAL A 1 359 ? -16.965 -2.775 1.311 1.00 59.59 359 VAL A CA 1
ATOM 2799 C C . VAL A 1 359 ? -18.092 -3.748 0.970 1.00 59.59 359 VAL A C 1
ATOM 2801 O O . VAL A 1 359 ? -19.182 -3.384 0.539 1.00 59.59 359 VAL A O 1
ATOM 2804 N N . ASN A 1 360 ? -17.852 -5.016 1.301 1.00 55.97 360 ASN A N 1
ATOM 2805 C CA . ASN A 1 360 ? -18.824 -6.092 1.110 1.00 55.97 360 ASN A CA 1
ATOM 2806 C C . ASN A 1 360 ? -20.141 -5.922 1.913 1.00 55.97 360 ASN A C 1
ATOM 2808 O O . ASN A 1 360 ? -21.214 -6.283 1.440 1.00 55.97 360 ASN A O 1
ATOM 2812 N N . THR A 1 361 ? -20.092 -5.410 3.150 1.00 60.31 361 THR A N 1
ATOM 2813 C CA . THR A 1 361 ? -21.306 -5.079 3.924 1.00 60.31 361 THR A CA 1
ATOM 2814 C C . THR A 1 361 ? -21.007 -4.016 4.980 1.00 60.31 361 THR A C 1
ATOM 2816 O O . THR A 1 361 ? -20.065 -4.166 5.767 1.00 60.31 361 THR A O 1
ATOM 2819 N N . ALA A 1 362 ? -21.825 -2.969 5.045 1.00 65.31 362 ALA A N 1
ATOM 2820 C CA . ALA A 1 362 ? -21.830 -1.970 6.109 1.00 65.31 362 ALA A CA 1
ATOM 2821 C C . ALA A 1 362 ? -23.265 -1.665 6.566 1.00 65.31 362 ALA A C 1
ATOM 2823 O O . ALA A 1 362 ? -24.208 -1.841 5.807 1.00 65.31 362 ALA A O 1
ATOM 2824 N N . SER A 1 363 ? -23.414 -1.197 7.809 1.00 63.56 363 SER A N 1
ATOM 2825 C CA . SER A 1 363 ? -24.610 -0.444 8.207 1.00 63.56 363 SER A CA 1
ATOM 2826 C C . SER A 1 363 ? -24.426 0.976 7.676 1.00 63.56 363 SER A C 1
ATOM 2828 O O . SER A 1 363 ? -24.961 1.312 6.629 1.00 63.56 363 SER A O 1
ATOM 2830 N N . ASP A 1 364 ? -23.509 1.728 8.289 1.00 71.94 364 ASP A N 1
ATOM 2831 C CA . ASP A 1 364 ? -23.278 3.131 7.956 1.00 71.94 364 ASP A CA 1
ATOM 2832 C C . ASP A 1 364 ? -21.845 3.321 7.424 1.00 71.94 364 ASP A C 1
ATOM 2834 O O . ASP A 1 364 ? -20.862 2.828 8.002 1.00 71.94 364 ASP A O 1
ATOM 2838 N N . MET A 1 365 ? -21.713 4.070 6.332 1.00 70.38 365 MET A N 1
ATOM 2839 C CA . MET A 1 365 ? -20.452 4.447 5.701 1.00 70.38 365 MET A CA 1
ATOM 2840 C C . MET A 1 365 ? -20.275 5.959 5.684 1.00 70.38 365 MET A C 1
ATOM 2842 O O . MET A 1 365 ? -20.625 6.636 4.725 1.00 70.38 365 MET A O 1
ATOM 2846 N N . LEU A 1 366 ? -19.666 6.478 6.749 1.00 74.31 366 LEU A N 1
ATOM 2847 C CA . LEU A 1 366 ? -19.263 7.880 6.830 1.00 74.31 366 LEU A CA 1
ATOM 2848 C C . LEU A 1 366 ? -17.862 8.052 6.235 1.00 74.31 366 LEU A C 1
ATOM 2850 O O . LEU A 1 366 ? -16.881 7.582 6.830 1.00 74.31 366 LEU A O 1
ATOM 2854 N N . LEU A 1 367 ? -17.757 8.756 5.112 1.00 75.56 367 LEU A N 1
ATOM 2855 C CA . LEU A 1 367 ? -16.483 9.167 4.519 1.00 75.56 367 LEU A CA 1
ATOM 2856 C C . LEU A 1 367 ? -16.356 10.694 4.602 1.00 75.56 367 LEU A C 1
ATOM 2858 O O . LEU A 1 367 ? -17.345 11.411 4.606 1.00 75.56 367 LEU A O 1
ATOM 2862 N N . ASP A 1 368 ? -15.129 11.166 4.781 1.00 74.81 368 ASP A N 1
ATOM 2863 C CA . ASP A 1 368 ? -14.769 12.582 4.922 1.00 74.81 368 ASP A CA 1
ATOM 2864 C C . ASP A 1 368 ? -13.389 12.720 4.292 1.00 74.81 368 ASP A C 1
ATOM 2866 O O . ASP A 1 368 ? -12.411 12.133 4.784 1.00 74.81 368 ASP A O 1
ATOM 2870 N N . VAL A 1 369 ? -13.349 13.381 3.140 1.00 72.81 369 VAL A N 1
ATOM 2871 C CA . VAL A 1 369 ? -12.206 13.396 2.234 1.00 72.81 369 VAL A CA 1
ATOM 2872 C C . VAL A 1 369 ? -11.806 14.830 1.940 1.00 72.81 369 VAL A C 1
ATOM 2874 O O . VAL A 1 369 ? -12.299 15.478 1.023 1.00 72.81 369 VAL A O 1
ATOM 2877 N N . ASN A 1 370 ? -10.837 15.324 2.710 1.00 72.19 370 ASN A N 1
ATOM 2878 C CA . ASN A 1 370 ? -10.337 16.682 2.527 1.00 72.19 370 ASN A CA 1
ATOM 2879 C C . ASN A 1 370 ? -9.594 16.876 1.188 1.00 72.19 370 ASN A C 1
ATOM 2881 O O . ASN A 1 370 ? -9.717 17.920 0.553 1.00 72.19 370 ASN A O 1
ATOM 2885 N N . THR A 1 371 ? -8.775 15.903 0.771 1.00 74.06 371 THR A N 1
ATOM 2886 C CA . THR A 1 371 ? -8.097 15.917 -0.537 1.00 74.06 371 THR A CA 1
ATOM 2887 C C . THR A 1 371 ? -7.713 14.497 -0.960 1.00 74.06 371 THR A C 1
ATOM 2889 O O . THR A 1 371 ? -7.019 13.800 -0.212 1.00 74.06 371 THR A O 1
ATOM 2892 N N . ALA A 1 372 ? -8.107 14.095 -2.166 1.00 75.75 372 ALA A N 1
ATOM 2893 C CA . ALA A 1 372 ? -7.661 12.887 -2.861 1.00 75.75 372 ALA A CA 1
ATOM 2894 C C . ALA A 1 372 ? -7.173 13.237 -4.280 1.00 75.75 372 ALA A C 1
ATOM 2896 O O . ALA A 1 372 ? -7.532 14.285 -4.817 1.00 75.75 372 ALA A O 1
ATOM 2897 N N . SER A 1 373 ? -6.340 12.384 -4.888 1.00 72.81 373 SER A N 1
ATOM 2898 C CA . SER A 1 373 ? -6.222 12.375 -6.356 1.00 72.81 373 SER A CA 1
ATOM 2899 C C . SER A 1 373 ? -7.330 11.475 -6.883 1.00 72.81 373 SER A C 1
ATOM 2901 O O . SER A 1 373 ? -8.308 11.990 -7.409 1.00 72.81 373 SER A O 1
ATOM 2903 N N . ASP A 1 374 ? -7.268 10.187 -6.543 1.00 76.75 374 ASP A N 1
ATOM 2904 C CA . ASP A 1 374 ? -8.221 9.195 -7.035 1.00 76.75 374 ASP A CA 1
ATOM 2905 C C . ASP A 1 374 ? -9.027 8.621 -5.851 1.00 76.75 374 ASP A C 1
ATOM 2907 O O . ASP A 1 374 ? -8.468 8.220 -4.819 1.00 76.75 374 ASP A O 1
ATOM 2911 N N . MET A 1 375 ? -10.346 8.536 -5.984 1.00 78.31 375 MET A N 1
ATOM 2912 C CA . MET A 1 375 ? -11.223 7.816 -5.061 1.00 78.31 375 MET A CA 1
ATOM 2913 C C . MET A 1 375 ? -11.943 6.706 -5.806 1.00 78.31 375 MET A C 1
ATOM 2915 O O . MET A 1 375 ? -12.822 7.000 -6.602 1.00 78.31 375 MET A O 1
ATOM 2919 N N . LEU A 1 376 ? -11.600 5.445 -5.534 1.00 78.94 376 LEU A N 1
ATOM 2920 C CA . LEU A 1 376 ? -12.332 4.290 -6.053 1.00 78.94 376 LEU A CA 1
ATOM 2921 C C . LEU A 1 376 ? -13.016 3.581 -4.880 1.00 78.94 376 LEU A C 1
ATOM 2923 O O . LEU A 1 376 ? -12.341 3.133 -3.949 1.00 78.94 376 LEU A O 1
ATOM 2927 N N . LEU A 1 377 ? -14.339 3.488 -4.912 1.00 82.00 377 LEU A N 1
ATOM 2928 C CA . LEU A 1 377 ? -15.163 2.868 -3.875 1.00 82.00 377 LEU A CA 1
ATOM 2929 C C . LEU A 1 377 ? -16.018 1.772 -4.504 1.00 82.00 377 LEU A C 1
ATOM 2931 O O . LEU A 1 377 ? -16.768 2.056 -5.426 1.00 82.00 377 LEU A O 1
ATOM 2935 N N . ASP A 1 378 ? -15.906 0.551 -3.987 1.00 79.56 378 ASP A N 1
ATOM 2936 C CA . ASP A 1 378 ? -16.705 -0.613 -4.396 1.00 79.56 378 ASP A CA 1
ATOM 2937 C C . ASP A 1 378 ? -17.538 -1.056 -3.186 1.00 79.56 378 ASP A C 1
ATOM 2939 O O . ASP A 1 378 ? -16.999 -1.305 -2.096 1.00 79.56 378 ASP A O 1
ATOM 2943 N N . VAL A 1 379 ? -18.863 -1.059 -3.340 1.00 80.56 379 VAL A N 1
ATOM 2944 C CA . VAL A 1 379 ? -19.825 -1.182 -2.243 1.00 80.56 379 VAL A CA 1
ATOM 2945 C C . VAL A 1 379 ? -20.904 -2.200 -2.588 1.00 80.56 379 VAL A C 1
ATOM 2947 O O . VAL A 1 379 ? -21.910 -1.899 -3.228 1.00 80.56 379 VAL A O 1
ATOM 2950 N N . ASN A 1 380 ? -20.758 -3.420 -2.075 1.00 78.12 380 ASN A N 1
ATOM 2951 C CA . ASN A 1 380 ? -21.736 -4.472 -2.342 1.00 78.12 380 ASN A CA 1
ATOM 2952 C C . ASN A 1 380 ? -23.056 -4.267 -1.566 1.00 78.12 380 ASN A C 1
ATOM 2954 O O . ASN A 1 380 ? -24.136 -4.535 -2.090 1.00 78.12 380 ASN A O 1
ATOM 2958 N N . THR A 1 381 ? -23.004 -3.818 -0.306 1.00 77.62 381 THR A N 1
ATOM 2959 C CA . THR A 1 381 ? -24.215 -3.487 0.472 1.00 77.62 381 THR A CA 1
ATOM 2960 C C . THR A 1 381 ? -23.924 -2.480 1.587 1.00 77.62 381 THR A C 1
ATOM 2962 O O . THR A 1 381 ? -23.072 -2.729 2.447 1.00 77.62 381 THR A O 1
ATOM 2965 N N . ALA A 1 382 ? -24.686 -1.392 1.631 1.00 81.56 382 ALA A N 1
ATOM 2966 C CA . ALA A 1 382 ? -24.757 -0.446 2.743 1.00 81.56 382 ALA A CA 1
ATOM 2967 C C . ALA A 1 382 ? -26.223 -0.182 3.136 1.00 81.56 382 ALA A C 1
ATOM 2969 O O . ALA A 1 382 ? -27.120 -0.339 2.306 1.00 81.56 382 ALA A O 1
ATOM 2970 N N . SER A 1 383 ? -26.477 0.239 4.378 1.00 79.88 383 SER A N 1
ATOM 2971 C CA . SER A 1 383 ? -27.718 0.960 4.687 1.00 79.88 383 SER A CA 1
ATOM 2972 C C . SER A 1 383 ? -27.524 2.421 4.299 1.00 79.88 383 SER A C 1
ATOM 2974 O O . SER A 1 383 ? -28.091 2.857 3.305 1.00 79.88 383 SER A O 1
ATOM 2976 N N . ASP A 1 384 ? -26.608 3.113 4.981 1.00 81.38 384 ASP A N 1
ATOM 2977 C CA . ASP A 1 384 ? -26.398 4.551 4.826 1.00 81.38 384 ASP A CA 1
ATOM 2978 C C . ASP A 1 384 ? -25.006 4.804 4.226 1.00 81.38 384 ASP A C 1
ATOM 2980 O O . ASP A 1 384 ? -23.986 4.369 4.775 1.00 81.38 384 ASP A O 1
ATOM 2984 N N . MET A 1 385 ? -24.929 5.546 3.126 1.00 82.94 385 MET A N 1
ATOM 2985 C CA . MET A 1 385 ? -23.691 6.030 2.518 1.00 82.94 385 MET A CA 1
ATOM 2986 C C . MET A 1 385 ? -23.638 7.547 2.606 1.00 82.94 385 MET A C 1
ATOM 2988 O O . MET A 1 385 ? -24.413 8.222 1.945 1.00 82.94 385 MET A O 1
ATOM 2992 N N . LEU A 1 386 ? -22.695 8.080 3.388 1.00 83.75 386 LEU A N 1
ATOM 2993 C CA . LEU A 1 386 ? -22.516 9.518 3.600 1.00 83.75 386 LEU A CA 1
ATOM 2994 C C . LEU A 1 386 ? -21.065 9.955 3.300 1.00 83.75 386 LEU A C 1
ATOM 2996 O O . LEU A 1 386 ? -20.282 10.122 4.249 1.00 83.75 386 LEU A O 1
ATOM 3000 N N . PRO A 1 387 ? -20.648 10.075 2.021 1.00 84.31 387 PRO A N 1
ATOM 3001 C CA . PRO A 1 387 ? -19.353 10.640 1.655 1.00 84.31 387 PRO A CA 1
ATOM 3002 C C . PRO A 1 387 ? -19.410 12.167 1.508 1.00 84.31 387 PRO A C 1
ATOM 3004 O O . PRO A 1 387 ? -20.117 12.695 0.659 1.00 84.31 387 PRO A O 1
ATOM 3007 N N . ASP A 1 388 ? -18.603 12.844 2.322 1.00 82.69 388 ASP A N 1
ATOM 3008 C CA . ASP A 1 388 ? -18.317 14.285 2.300 1.00 82.69 388 ASP A CA 1
ATOM 3009 C C . ASP A 1 388 ? -16.916 14.487 1.685 1.00 82.69 388 ASP A C 1
ATOM 3011 O O . ASP A 1 388 ? -15.934 13.884 2.143 1.00 82.69 388 ASP A O 1
ATOM 3015 N N . VAL A 1 389 ? -16.821 15.242 0.588 1.00 85.62 389 VAL A N 1
ATOM 3016 C CA . VAL A 1 389 ? -15.645 15.303 -0.294 1.00 85.62 389 VAL A CA 1
ATOM 3017 C C . VAL A 1 389 ? -15.289 16.754 -0.613 1.00 85.62 389 VAL A C 1
ATOM 3019 O O . VAL A 1 389 ? -15.838 17.384 -1.513 1.00 85.62 389 VAL A O 1
ATOM 3022 N N . ASN A 1 390 ? -14.285 17.296 0.073 1.00 83.19 390 ASN A N 1
ATOM 3023 C CA . ASN A 1 390 ? -13.849 18.671 -0.160 1.00 83.19 390 ASN A CA 1
ATOM 3024 C C . ASN A 1 390 ? -13.069 18.836 -1.482 1.00 83.19 390 ASN A C 1
ATOM 3026 O O . ASN A 1 390 ? -13.207 19.850 -2.166 1.00 83.19 390 ASN A O 1
ATOM 3030 N N . THR A 1 391 ? -12.207 17.879 -1.846 1.00 81.69 391 THR A N 1
ATOM 3031 C CA . THR A 1 391 ? -11.478 17.912 -3.128 1.00 81.69 391 THR A CA 1
ATOM 3032 C C . THR A 1 391 ? -11.059 16.514 -3.589 1.00 81.69 391 THR A C 1
ATOM 3034 O O . THR A 1 391 ? -10.342 15.812 -2.873 1.00 81.69 391 THR A O 1
ATOM 3037 N N . ALA A 1 392 ? -11.410 16.147 -4.818 1.00 85.81 392 ALA A N 1
ATOM 3038 C CA . ALA A 1 392 ? -10.875 14.998 -5.549 1.00 85.81 392 ALA A CA 1
ATOM 3039 C C . ALA A 1 392 ? -10.396 15.425 -6.950 1.00 85.81 392 ALA A C 1
ATOM 3041 O O . ALA A 1 392 ? -10.755 16.501 -7.428 1.00 85.81 392 ALA A O 1
ATOM 3042 N N . SER A 1 393 ? -9.573 14.605 -7.610 1.00 83.69 393 SER A N 1
ATOM 3043 C CA . SER A 1 393 ? -9.418 14.692 -9.071 1.00 83.69 393 SER A CA 1
ATOM 3044 C C . SER A 1 393 ? -10.441 13.756 -9.703 1.00 83.69 393 SER A C 1
ATOM 3046 O O . SER A 1 393 ? -11.430 14.237 -10.244 1.00 83.69 393 SER A O 1
ATOM 3048 N N . ASP A 1 394 ? -10.300 12.455 -9.463 1.00 86.31 394 ASP A N 1
ATOM 3049 C CA . ASP A 1 394 ? -11.130 11.420 -10.071 1.00 86.31 394 ASP A CA 1
ATOM 3050 C C . ASP A 1 394 ? -11.922 10.697 -8.966 1.00 86.31 394 ASP A C 1
ATOM 3052 O O . ASP A 1 394 ? -11.355 10.281 -7.948 1.00 86.31 394 ASP A O 1
ATOM 3056 N N . MET A 1 395 ? -13.229 10.526 -9.146 1.00 88.19 395 MET A N 1
ATOM 3057 C CA . MET A 1 395 ? -14.118 9.807 -8.230 1.00 88.19 395 MET A CA 1
ATOM 3058 C C . MET A 1 395 ? -14.872 8.716 -8.981 1.00 88.19 395 MET A C 1
ATOM 3060 O O . MET A 1 395 ? -15.731 9.037 -9.790 1.00 88.19 395 MET A O 1
ATOM 3064 N N . LEU A 1 396 ? -14.595 7.444 -8.694 1.00 87.50 396 LEU A N 1
ATOM 3065 C CA . LEU A 1 396 ? -15.371 6.304 -9.181 1.00 87.50 396 LEU A CA 1
ATOM 3066 C C . LEU A 1 396 ? -16.075 5.633 -7.991 1.00 87.50 396 LEU A C 1
ATOM 3068 O O . LEU A 1 396 ? -15.399 5.112 -7.096 1.00 87.50 396 LEU A O 1
ATOM 3072 N N . LEU A 1 397 ? -17.407 5.631 -7.966 1.00 89.31 397 LEU A N 1
ATOM 3073 C CA . LEU A 1 397 ? -18.199 4.863 -6.996 1.00 89.31 397 LEU A CA 1
ATOM 3074 C C . LEU A 1 397 ? -18.964 3.758 -7.736 1.00 89.31 397 LEU A C 1
ATOM 3076 O O . LEU A 1 397 ? -19.700 4.062 -8.664 1.00 89.31 397 LEU A O 1
ATOM 3080 N N . ASP A 1 398 ? -18.810 2.510 -7.310 1.00 88.06 398 ASP A N 1
ATOM 3081 C CA . ASP A 1 398 ? -19.610 1.354 -7.730 1.00 88.06 398 ASP A CA 1
ATOM 3082 C C . ASP A 1 398 ? -20.411 0.880 -6.507 1.00 88.06 398 ASP A C 1
ATOM 3084 O O . ASP A 1 398 ? -19.838 0.568 -5.454 1.00 88.06 398 ASP A O 1
ATOM 3088 N N . VAL A 1 399 ? -21.742 0.918 -6.598 1.00 88.06 399 VAL A N 1
ATOM 3089 C CA . VAL A 1 399 ? -22.655 0.627 -5.487 1.00 88.06 399 VAL A CA 1
ATOM 3090 C C . VAL A 1 399 ? -23.742 -0.349 -5.920 1.00 88.06 399 VAL A C 1
ATOM 3092 O O . VAL A 1 399 ? -24.753 0.013 -6.521 1.00 88.06 399 VAL A O 1
ATOM 3095 N N . ASN A 1 400 ? -23.600 -1.608 -5.513 1.00 88.06 400 ASN A N 1
ATOM 3096 C CA . ASN A 1 400 ? -24.586 -2.638 -5.819 1.00 88.06 400 ASN A CA 1
ATOM 3097 C C . ASN A 1 400 ? -25.900 -2.453 -5.029 1.00 88.06 400 ASN A C 1
ATOM 3099 O O . ASN A 1 400 ? -26.986 -2.683 -5.560 1.00 88.06 400 ASN A O 1
ATOM 3103 N N . THR A 1 401 ? -25.838 -2.063 -3.750 1.00 85.81 401 THR A N 1
ATOM 3104 C CA . THR A 1 401 ? -27.042 -1.766 -2.948 1.00 85.81 401 THR A CA 1
ATOM 3105 C C . THR A 1 401 ? -26.759 -0.773 -1.817 1.00 85.81 401 THR A C 1
ATOM 3107 O O . THR A 1 401 ? -25.927 -1.043 -0.949 1.00 85.81 401 THR A O 1
ATOM 3110 N N . ALA A 1 402 ? -27.517 0.321 -1.774 1.00 87.94 402 ALA A N 1
ATOM 3111 C CA . ALA A 1 402 ? -27.652 1.228 -0.633 1.00 87.94 402 ALA A CA 1
ATOM 3112 C C . ALA A 1 402 ? -29.139 1.379 -0.250 1.00 87.94 402 ALA A C 1
ATOM 3114 O O . ALA A 1 402 ? -30.017 1.185 -1.092 1.00 87.94 402 ALA A O 1
ATOM 3115 N N . SER A 1 403 ? -29.440 1.732 1.005 1.00 86.81 403 SER A N 1
ATOM 3116 C CA . SER A 1 403 ? -30.753 2.316 1.329 1.00 86.81 403 SER A CA 1
ATOM 3117 C C . SER A 1 403 ? -30.690 3.807 1.024 1.00 86.81 403 SER A C 1
ATOM 3119 O O . SER A 1 403 ? -31.272 4.244 0.036 1.00 86.81 403 SER A O 1
ATOM 3121 N N . ASP A 1 404 ? -29.853 4.532 1.760 1.00 88.62 404 ASP A N 1
ATOM 3122 C CA . ASP A 1 404 ? -29.741 5.984 1.687 1.00 88.62 404 ASP A CA 1
ATOM 3123 C C . ASP A 1 404 ? -28.323 6.345 1.220 1.00 88.62 404 ASP A C 1
ATOM 3125 O O . ASP A 1 404 ? -27.332 5.869 1.780 1.00 88.62 404 ASP A O 1
ATOM 3129 N N . MET A 1 405 ? -28.196 7.193 0.203 1.00 90.25 405 MET A N 1
ATOM 3130 C CA . MET A 1 405 ? -26.918 7.671 -0.327 1.00 90.25 405 MET A CA 1
ATOM 3131 C C . MET A 1 405 ? -26.923 9.196 -0.381 1.00 90.25 405 MET A C 1
ATOM 3133 O O . MET A 1 405 ? -27.554 9.765 -1.263 1.00 90.25 405 MET A O 1
ATOM 3137 N N . LEU A 1 406 ? -26.221 9.858 0.543 1.00 90.56 406 LEU A N 1
ATOM 3138 C CA . LEU A 1 406 ? -26.048 11.313 0.545 1.00 90.56 406 LEU A CA 1
ATOM 3139 C C . LEU A 1 406 ? -24.579 11.647 0.247 1.00 90.56 406 LEU A C 1
ATOM 3141 O O . LEU A 1 406 ? -23.712 11.452 1.100 1.00 90.56 406 LEU A O 1
ATOM 3145 N N . LEU A 1 407 ? -24.300 12.121 -0.964 1.00 91.62 407 LEU A N 1
ATOM 3146 C CA . LEU A 1 407 ? -22.977 12.552 -1.412 1.00 91.62 407 LEU A CA 1
ATOM 3147 C C . LEU A 1 407 ? -22.890 14.081 -1.367 1.00 91.62 407 LEU A C 1
ATOM 3149 O O . LEU A 1 407 ? -23.732 14.746 -1.959 1.00 91.62 407 LEU A O 1
ATOM 3153 N N . ASP A 1 408 ? -21.863 14.624 -0.722 1.00 90.56 408 ASP A N 1
ATOM 3154 C CA . ASP A 1 408 ? -21.527 16.054 -0.751 1.00 90.56 408 ASP A CA 1
ATOM 3155 C C . ASP A 1 408 ? -20.127 16.204 -1.367 1.00 90.56 408 ASP A C 1
ATOM 3157 O O . ASP A 1 408 ? -19.164 15.596 -0.886 1.00 90.56 408 ASP A O 1
ATOM 3161 N N . VAL A 1 409 ? -20.013 16.952 -2.468 1.00 91.12 409 VAL A N 1
ATOM 3162 C CA . VAL A 1 409 ? -18.768 17.148 -3.223 1.00 91.12 409 VAL A CA 1
ATOM 3163 C C . VAL A 1 409 ? -18.524 18.628 -3.491 1.00 91.12 409 VAL A C 1
ATOM 3165 O O . VAL A 1 409 ? -19.086 19.231 -4.404 1.00 91.12 409 VAL A O 1
ATOM 3168 N N . ASN A 1 410 ? -17.582 19.224 -2.766 1.00 90.88 410 ASN A N 1
ATOM 3169 C CA . ASN A 1 410 ? -17.213 20.618 -2.986 1.00 90.88 410 ASN A CA 1
ATOM 3170 C C . ASN A 1 410 ? -16.402 20.818 -4.285 1.00 90.88 410 ASN A C 1
ATOM 3172 O O . ASN A 1 410 ? -16.571 21.823 -4.976 1.00 90.88 410 ASN A O 1
ATOM 3176 N N . THR A 1 411 ? -15.489 19.901 -4.628 1.00 88.12 411 THR A N 1
ATOM 3177 C CA . THR A 1 411 ? -14.721 19.971 -5.886 1.00 88.12 411 THR A CA 1
ATOM 3178 C C . THR A 1 411 ? -14.258 18.592 -6.365 1.00 88.12 411 THR A C 1
ATOM 3180 O O . THR A 1 411 ? -13.542 17.897 -5.644 1.00 88.12 411 THR A O 1
ATOM 3183 N N . ALA A 1 412 ? -14.572 18.244 -7.610 1.00 90.06 412 ALA A N 1
ATOM 3184 C CA . ALA A 1 412 ? -13.993 17.126 -8.356 1.00 90.06 412 ALA A CA 1
ATOM 3185 C C . ALA A 1 412 ? -13.477 17.600 -9.731 1.00 90.06 412 ALA A C 1
ATOM 3187 O O . ALA A 1 412 ? -13.807 18.702 -10.170 1.00 90.06 412 ALA A O 1
ATOM 3188 N N . SER A 1 413 ? -12.670 16.785 -10.417 1.00 89.25 413 SER A N 1
ATOM 3189 C CA . SER A 1 413 ? -12.538 16.887 -11.880 1.00 89.25 413 SER A CA 1
ATOM 3190 C C . SER A 1 413 ? -13.566 15.958 -12.510 1.00 89.25 413 SER A C 1
ATOM 3192 O O . SER A 1 413 ? -14.560 16.443 -13.037 1.00 89.25 413 SER A O 1
ATOM 3194 N N . ASP A 1 414 ? -13.403 14.651 -12.326 1.00 91.00 414 ASP A N 1
ATOM 3195 C CA . ASP A 1 414 ? -14.208 13.638 -12.999 1.00 91.00 414 ASP A CA 1
ATOM 3196 C C . ASP A 1 414 ? -14.953 12.811 -11.939 1.00 91.00 414 ASP A C 1
ATOM 3198 O O . ASP A 1 414 ? -14.339 12.267 -11.017 1.00 91.00 414 ASP A O 1
ATOM 3202 N N . MET A 1 415 ? -16.276 12.710 -12.044 1.00 92.69 415 MET A N 1
ATOM 3203 C CA . MET A 1 415 ? -17.130 11.900 -11.172 1.00 92.69 415 MET A CA 1
ATOM 3204 C C . MET A 1 415 ? -17.868 10.851 -11.997 1.00 92.69 415 MET A C 1
ATOM 3206 O O . MET A 1 415 ? -18.729 11.212 -12.791 1.00 92.69 415 MET A O 1
ATOM 3210 N N . LEU A 1 416 ? -17.575 9.567 -11.790 1.00 92.56 416 LEU A N 1
ATOM 3211 C CA . LEU A 1 416 ? -18.367 8.448 -12.302 1.00 92.56 416 LEU A CA 1
ATOM 3212 C C . LEU A 1 416 ? -19.034 7.727 -11.124 1.00 92.56 416 LEU A C 1
ATOM 3214 O O . LEU A 1 416 ? -18.351 7.292 -10.193 1.00 92.56 416 LEU A O 1
ATOM 3218 N N . LEU A 1 417 ? -20.353 7.580 -11.156 1.00 93.69 417 LEU A N 1
ATOM 3219 C CA . LEU A 1 417 ? -21.092 6.754 -10.204 1.00 93.69 417 LEU A CA 1
ATOM 3220 C C . LEU A 1 417 ? -21.888 5.694 -10.968 1.00 93.69 417 LEU A C 1
ATOM 3222 O O . LEU A 1 417 ? -22.669 6.045 -11.844 1.00 93.69 417 LEU A O 1
ATOM 3226 N N . ASP A 1 418 ? -21.709 4.428 -10.608 1.00 92.75 418 ASP A N 1
ATOM 3227 C CA . ASP A 1 418 ? -22.536 3.290 -11.019 1.00 92.75 418 ASP A CA 1
ATOM 3228 C C . ASP A 1 418 ? -23.308 2.810 -9.781 1.00 92.75 418 ASP A C 1
ATOM 3230 O O . ASP A 1 418 ? -22.710 2.481 -8.750 1.00 92.75 418 ASP A O 1
ATOM 3234 N N . VAL A 1 419 ? -24.641 2.851 -9.830 1.00 92.06 419 VAL A N 1
ATOM 3235 C CA . VAL A 1 419 ? -25.510 2.483 -8.705 1.00 92.06 419 VAL A CA 1
ATOM 3236 C C . VAL A 1 419 ? -26.609 1.530 -9.161 1.00 92.06 419 VAL A C 1
ATOM 3238 O O . VAL A 1 419 ? -27.629 1.920 -9.732 1.00 92.06 419 VAL A O 1
ATOM 3241 N N . ASN A 1 420 ? -26.460 0.250 -8.828 1.00 91.94 420 ASN A N 1
ATOM 3242 C CA . ASN A 1 420 ? -27.440 -0.765 -9.203 1.00 91.94 420 ASN A CA 1
ATOM 3243 C C . ASN A 1 420 ? -28.762 -0.624 -8.420 1.00 91.94 420 ASN A C 1
ATOM 3245 O O . ASN A 1 420 ? -29.844 -0.819 -8.978 1.00 91.94 420 ASN A O 1
ATOM 3249 N N . THR A 1 421 ? -28.717 -0.305 -7.122 1.00 89.25 421 THR A N 1
ATOM 3250 C CA . THR A 1 421 ? -29.930 -0.055 -6.322 1.00 89.25 421 THR A CA 1
ATOM 3251 C C . THR A 1 421 ? -29.673 0.917 -5.169 1.00 89.25 421 THR A C 1
ATOM 3253 O O . THR A 1 421 ? -28.855 0.643 -4.294 1.00 89.25 421 THR A O 1
ATOM 3256 N N . ALA A 1 422 ? -30.438 2.005 -5.127 1.00 90.31 422 ALA A N 1
ATOM 3257 C CA . ALA A 1 422 ? -30.624 2.882 -3.972 1.00 90.31 422 ALA A CA 1
ATOM 3258 C C . ALA A 1 422 ? -32.121 2.951 -3.605 1.00 90.31 422 ALA A C 1
ATOM 3260 O O . ALA A 1 422 ? -32.982 2.703 -4.453 1.00 90.31 422 ALA A O 1
ATOM 3261 N N . SER A 1 423 ? -32.452 3.296 -2.359 1.00 88.56 423 SER A N 1
ATOM 3262 C CA . SER A 1 423 ? -33.797 3.799 -2.038 1.00 88.56 423 SER A CA 1
ATOM 3263 C C . SER A 1 423 ? -33.796 5.309 -2.240 1.00 88.56 423 SER A C 1
ATOM 3265 O O . SER A 1 423 ? -34.365 5.771 -3.225 1.00 88.56 423 SER A O 1
ATOM 3267 N N . ASP A 1 424 ? -33.029 6.035 -1.431 1.00 90.81 424 ASP A N 1
ATOM 3268 C CA . ASP A 1 424 ? -32.929 7.491 -1.492 1.00 90.81 424 ASP A CA 1
ATOM 3269 C C . ASP A 1 424 ? -31.506 7.886 -1.920 1.00 90.81 424 ASP A C 1
ATOM 3271 O O . ASP A 1 424 ? -30.520 7.427 -1.341 1.00 90.81 424 ASP A O 1
ATOM 3275 N N . MET A 1 425 ? -31.377 8.735 -2.939 1.00 91.88 425 MET A N 1
ATOM 3276 C CA . MET A 1 425 ? -30.099 9.232 -3.457 1.00 91.88 425 MET A CA 1
ATOM 3277 C C . MET A 1 425 ? -30.109 10.759 -3.520 1.00 91.88 425 MET A C 1
ATOM 3279 O O . MET A 1 425 ? -30.820 11.345 -4.332 1.00 91.88 425 MET A O 1
ATOM 3283 N N . LEU A 1 426 ? -29.295 11.407 -2.689 1.00 92.19 426 LEU A N 1
ATOM 3284 C CA . LEU A 1 426 ? -29.052 12.846 -2.715 1.00 92.19 426 LEU A CA 1
ATOM 3285 C C . LEU A 1 426 ? -27.590 13.087 -3.103 1.00 92.19 426 LEU A C 1
ATOM 3287 O O . LEU A 1 426 ? -26.703 12.679 -2.357 1.00 92.19 426 LEU A O 1
ATOM 3291 N N . LEU A 1 427 ? -27.316 13.750 -4.227 1.00 93.06 427 LEU A N 1
ATOM 3292 C CA . LEU A 1 427 ? -25.959 14.216 -4.546 1.00 93.06 427 LEU A CA 1
ATOM 3293 C C . LEU A 1 427 ? -25.955 15.750 -4.619 1.00 93.06 427 LEU A C 1
ATOM 3295 O O . LEU A 1 427 ? -26.699 16.327 -5.410 1.00 93.06 427 LEU A O 1
ATOM 3299 N N . ASP A 1 428 ? -25.117 16.388 -3.806 1.00 92.19 428 ASP A N 1
ATOM 3300 C CA . ASP A 1 428 ? -24.805 17.822 -3.831 1.00 92.19 428 ASP A CA 1
ATOM 3301 C C . ASP A 1 428 ? -23.373 17.984 -4.367 1.00 92.19 428 ASP A C 1
ATOM 3303 O O . ASP A 1 428 ? -22.429 17.387 -3.842 1.00 92.19 428 ASP A O 1
ATOM 3307 N N . VAL A 1 429 ? -23.207 18.722 -5.466 1.00 91.81 429 VAL A N 1
ATOM 3308 C CA . VAL A 1 429 ? -21.928 18.900 -6.166 1.00 91.81 429 VAL A CA 1
ATOM 3309 C C . VAL A 1 429 ? -21.701 20.378 -6.468 1.00 91.81 429 VAL A C 1
ATOM 3311 O O . VAL A 1 429 ? -22.226 20.940 -7.432 1.00 91.81 429 VAL A O 1
ATOM 3314 N N . ASN A 1 430 ? -20.846 21.035 -5.688 1.00 91.00 430 ASN A N 1
ATOM 3315 C CA . ASN A 1 430 ? -20.559 22.454 -5.883 1.00 91.00 430 ASN A CA 1
ATOM 3316 C C . ASN A 1 430 ? -19.733 22.718 -7.161 1.00 91.00 430 ASN A C 1
ATOM 3318 O O . ASN A 1 430 ? -19.961 23.707 -7.861 1.00 91.00 430 ASN A O 1
ATOM 3322 N N . THR A 1 431 ? -18.751 21.872 -7.487 1.00 89.06 431 THR A N 1
ATOM 3323 C CA . THR A 1 431 ? -17.965 22.001 -8.728 1.00 89.06 431 THR A CA 1
ATOM 3324 C C . THR A 1 431 ? -17.414 20.655 -9.199 1.00 89.06 431 THR A C 1
ATOM 3326 O O . THR A 1 431 ? -16.695 19.987 -8.462 1.00 89.06 431 THR A O 1
ATOM 3329 N N . ALA A 1 432 ? -17.671 20.310 -10.456 1.00 90.62 432 ALA A N 1
ATOM 3330 C CA . ALA A 1 432 ? -17.030 19.226 -11.194 1.00 90.62 432 ALA A CA 1
ATOM 3331 C C . ALA A 1 432 ? -16.599 19.717 -12.591 1.00 90.62 432 ALA A C 1
ATOM 3333 O O . ALA A 1 432 ? -17.059 20.765 -13.057 1.00 90.62 432 ALA A O 1
ATOM 3334 N N . SER A 1 433 ? -15.734 18.969 -13.275 1.00 89.38 433 SER A N 1
ATOM 3335 C CA . SER A 1 433 ? -15.600 19.070 -14.734 1.00 89.38 433 SER A CA 1
ATOM 3336 C C . SER A 1 433 ? -16.630 18.148 -15.376 1.00 89.38 433 SER A C 1
ATOM 3338 O O . SER A 1 433 ? -17.572 18.643 -15.987 1.00 89.38 433 SER A O 1
ATOM 3340 N N . ASP A 1 434 ? -16.528 16.845 -15.125 1.00 90.75 434 ASP A N 1
ATOM 3341 C CA . ASP A 1 434 ? -17.361 15.824 -15.754 1.00 90.75 434 ASP A CA 1
ATOM 3342 C C . ASP A 1 434 ? -18.140 15.059 -14.670 1.00 90.75 434 ASP A C 1
ATOM 3344 O O . ASP A 1 434 ? -17.550 14.594 -13.693 1.00 90.75 434 ASP A O 1
ATOM 3348 N N . VAL A 1 435 ? -19.460 14.910 -14.824 1.00 90.31 435 VAL A N 1
ATOM 3349 C CA . VAL A 1 435 ? -20.308 14.096 -13.928 1.00 90.31 435 VAL A CA 1
ATOM 3350 C C . VAL A 1 435 ? -21.091 13.078 -14.745 1.00 90.31 435 VAL A C 1
ATOM 3352 O O . VAL A 1 435 ? -22.014 13.437 -15.479 1.00 90.31 435 VAL A O 1
ATOM 3355 N N . LEU A 1 436 ? -20.732 11.803 -14.615 1.00 92.31 436 LEU A N 1
ATOM 3356 C CA . LEU A 1 436 ? -21.434 10.682 -15.226 1.00 92.31 436 LEU A CA 1
ATOM 3357 C C . LEU A 1 436 ? -22.104 9.847 -14.124 1.00 92.31 436 LEU A C 1
ATOM 3359 O O . LEU A 1 436 ? -21.414 9.333 -13.243 1.00 92.31 436 LEU A O 1
ATOM 3363 N N . LEU A 1 437 ? -23.427 9.690 -14.168 1.00 92.62 437 LEU A N 1
ATOM 3364 C CA . LEU A 1 437 ? -24.160 8.783 -13.276 1.00 92.62 437 LEU A CA 1
ATOM 3365 C C . LEU A 1 437 ? -24.871 7.714 -14.115 1.00 92.62 437 LEU A C 1
ATOM 3367 O O . LEU A 1 437 ? -25.624 8.062 -15.021 1.00 92.62 437 LEU A O 1
ATOM 3371 N N . ASP A 1 438 ? -24.661 6.444 -13.783 1.00 92.38 438 ASP A N 1
ATOM 3372 C CA . ASP A 1 438 ? -25.455 5.295 -14.227 1.00 92.38 438 ASP A CA 1
ATOM 3373 C C . ASP A 1 438 ? -26.213 4.761 -13.003 1.00 92.38 438 ASP A C 1
ATOM 3375 O O . ASP A 1 438 ? -25.607 4.422 -11.982 1.00 92.38 438 ASP A O 1
ATOM 3379 N N . VAL A 1 439 ? -27.547 4.761 -13.047 1.00 91.25 439 VAL A N 1
ATOM 3380 C CA . VAL A 1 439 ? -28.390 4.318 -11.928 1.00 91.25 439 VAL A CA 1
ATOM 3381 C C . VAL A 1 439 ? -29.477 3.368 -12.417 1.00 91.25 439 VAL A C 1
ATOM 3383 O O . VAL A 1 439 ? -30.483 3.767 -13.009 1.00 91.25 439 VAL A O 1
ATOM 3386 N N . ASN A 1 440 ? -29.338 2.081 -12.102 1.00 90.06 440 ASN A N 1
ATOM 3387 C CA . ASN A 1 440 ? -30.310 1.079 -12.532 1.00 90.06 440 ASN A CA 1
ATOM 3388 C C . ASN A 1 440 ? -31.643 1.188 -11.760 1.00 90.06 440 ASN A C 1
ATOM 3390 O O . ASN A 1 440 ? -32.721 1.022 -12.340 1.00 90.06 440 ASN A O 1
ATOM 3394 N N . THR A 1 441 ? -31.615 1.458 -10.452 1.00 87.38 441 THR A N 1
ATOM 3395 C CA . THR A 1 441 ? -32.836 1.671 -9.653 1.00 87.38 441 THR A CA 1
ATOM 3396 C C . THR A 1 441 ? -32.599 2.617 -8.474 1.00 87.38 441 THR A C 1
ATOM 3398 O O . THR A 1 441 ? -31.765 2.345 -7.617 1.00 87.38 441 THR A O 1
ATOM 3401 N N . ALA A 1 442 ? -33.396 3.678 -8.395 1.00 87.75 442 ALA A N 1
ATOM 3402 C CA . ALA A 1 442 ? -33.607 4.520 -7.220 1.00 87.75 442 ALA A CA 1
ATOM 3403 C C . ALA A 1 442 ? -35.113 4.580 -6.893 1.00 87.75 442 ALA A C 1
ATOM 3405 O O . ALA A 1 442 ? -35.953 4.370 -7.775 1.00 87.75 442 ALA A O 1
ATOM 3406 N N . SER A 1 443 ? -35.478 4.884 -5.646 1.00 85.56 443 SER A N 1
ATOM 3407 C CA . SER A 1 443 ? -36.833 5.366 -5.339 1.00 85.56 443 SER A CA 1
ATOM 3408 C C . SER A 1 443 ? -36.850 6.880 -5.502 1.00 85.56 443 SER A C 1
ATOM 3410 O O . SER A 1 443 ? -37.376 7.357 -6.504 1.00 85.56 443 SER A O 1
ATOM 3412 N N . ASP A 1 444 ? -36.163 7.607 -4.628 1.00 85.94 444 ASP A N 1
ATOM 3413 C CA . ASP A 1 444 ? -36.112 9.065 -4.662 1.00 85.94 444 ASP A CA 1
ATOM 3414 C C . ASP A 1 444 ? -34.694 9.520 -5.040 1.00 85.94 444 ASP A C 1
ATOM 3416 O O . ASP A 1 444 ? -33.709 9.058 -4.464 1.00 85.94 444 ASP A O 1
ATOM 3420 N N . MET A 1 445 ? -34.568 10.415 -6.022 1.00 86.75 445 MET A N 1
ATOM 3421 C CA . MET A 1 445 ? -33.280 10.942 -6.487 1.00 86.75 445 MET A CA 1
ATOM 3422 C C . MET A 1 445 ? -33.310 12.472 -6.566 1.00 86.75 445 MET A C 1
ATOM 3424 O O . MET A 1 445 ? -34.025 13.030 -7.399 1.00 86.75 445 MET A O 1
ATOM 3428 N N . LEU A 1 446 ? -32.515 13.158 -5.740 1.00 87.88 446 LEU A N 1
ATOM 3429 C CA . LEU A 1 446 ? -32.293 14.605 -5.850 1.00 87.88 446 LEU A CA 1
ATOM 3430 C C . LEU A 1 446 ? -30.827 14.872 -6.207 1.00 87.88 446 LEU A C 1
ATOM 3432 O O . LEU A 1 446 ? -29.925 14.415 -5.507 1.00 87.88 446 LEU A O 1
ATOM 3436 N N . LEU A 1 447 ? -30.596 15.638 -7.268 1.00 88.50 447 LEU A N 1
ATOM 3437 C CA . LEU A 1 447 ? -29.264 16.060 -7.697 1.00 88.50 447 LEU A CA 1
ATOM 3438 C C . LEU A 1 447 ? -29.209 17.590 -7.710 1.00 88.50 447 LEU A C 1
ATOM 3440 O O . LEU A 1 447 ? -29.973 18.210 -8.449 1.00 88.50 447 LEU A O 1
ATOM 3444 N N . ASP A 1 448 ? -28.324 18.181 -6.907 1.00 86.75 448 ASP A N 1
ATOM 3445 C CA . ASP A 1 448 ? -27.978 19.608 -6.937 1.00 86.75 448 ASP A CA 1
ATOM 3446 C C . ASP A 1 448 ? -26.539 19.742 -7.453 1.00 86.75 448 ASP A C 1
ATOM 3448 O O . ASP A 1 448 ? -25.604 19.202 -6.863 1.00 86.75 448 ASP A O 1
ATOM 3452 N N . VAL A 1 449 ? -26.350 20.402 -8.598 1.00 86.56 449 VAL A N 1
ATOM 3453 C CA . VAL A 1 449 ? -25.030 20.595 -9.216 1.00 86.56 449 VAL A CA 1
ATOM 3454 C C . VAL A 1 449 ? -24.818 22.073 -9.532 1.00 86.56 449 VAL A C 1
ATOM 3456 O O . VAL A 1 449 ? -25.365 22.631 -10.488 1.00 86.56 449 VAL A O 1
ATOM 3459 N N . ASN A 1 450 ? -23.988 22.754 -8.746 1.00 85.12 450 ASN A N 1
ATOM 3460 C CA . ASN A 1 450 ? -23.778 24.189 -8.920 1.00 85.12 450 ASN A CA 1
ATOM 3461 C C . ASN A 1 450 ? -22.910 24.517 -10.153 1.00 85.12 450 ASN A C 1
ATOM 3463 O O . ASN A 1 450 ? -23.165 25.498 -10.860 1.00 85.12 450 ASN A O 1
ATOM 3467 N N . THR A 1 451 ? -21.887 23.718 -10.457 1.00 82.62 451 THR A N 1
ATOM 3468 C CA . THR A 1 451 ? -21.082 23.884 -11.679 1.00 82.62 451 THR A CA 1
ATOM 3469 C C . THR A 1 451 ? -20.543 22.550 -12.181 1.00 82.62 451 THR A C 1
ATOM 3471 O O . THR A 1 451 ? -19.815 21.873 -11.465 1.00 82.62 451 THR A O 1
ATOM 3474 N N . ALA A 1 452 ? -20.843 22.228 -13.436 1.00 85.81 452 ALA A N 1
ATOM 3475 C CA . ALA A 1 452 ? -20.205 21.182 -14.226 1.00 85.81 452 ALA A CA 1
ATOM 3476 C C . ALA A 1 452 ? -19.748 21.755 -15.582 1.00 85.81 452 ALA A C 1
ATOM 3478 O O . ALA A 1 452 ? -20.233 22.802 -16.025 1.00 85.81 452 ALA A O 1
ATOM 3479 N N . SER A 1 453 ? -18.830 21.072 -16.261 1.00 83.56 453 SER A N 1
ATOM 3480 C CA . SER A 1 453 ? -18.621 21.244 -17.704 1.00 83.56 453 SER A CA 1
ATOM 3481 C C . SER A 1 453 ? -19.562 20.301 -18.446 1.00 83.56 453 SER A C 1
ATOM 3483 O O . SER A 1 453 ? -20.522 20.783 -19.050 1.00 83.56 453 SER A O 1
ATOM 3485 N N . ASP A 1 454 ? -19.373 18.994 -18.277 1.00 84.44 454 ASP A N 1
ATOM 3486 C CA . ASP A 1 454 ? -20.127 17.958 -18.977 1.00 84.44 454 ASP A CA 1
ATOM 3487 C C . ASP A 1 454 ? -20.907 17.091 -17.969 1.00 84.44 454 ASP A C 1
ATOM 3489 O O . ASP A 1 454 ? -20.386 16.678 -16.932 1.00 84.44 454 ASP A O 1
ATOM 3493 N N . MET A 1 455 ? -22.178 16.804 -18.258 1.00 85.56 455 MET A N 1
ATOM 3494 C CA . MET A 1 455 ? -23.031 15.937 -17.433 1.00 85.56 455 MET A CA 1
ATOM 3495 C C . MET A 1 455 ? -23.724 14.864 -18.276 1.00 85.56 455 MET A C 1
ATOM 3497 O O . MET A 1 455 ? -24.469 15.202 -19.197 1.00 85.56 455 MET A O 1
ATOM 3501 N N . LEU A 1 456 ? -23.554 13.583 -17.934 1.00 86.31 456 LEU A N 1
ATOM 3502 C CA . LEU A 1 456 ? -24.320 12.473 -18.518 1.00 86.31 456 LEU A CA 1
ATOM 3503 C C . LEU A 1 456 ? -25.040 11.706 -17.406 1.00 86.31 456 LEU A C 1
ATOM 3505 O O . LEU A 1 456 ? -24.388 11.131 -16.540 1.00 86.31 456 LEU A O 1
ATOM 3509 N N . LEU A 1 457 ? -26.370 11.666 -17.439 1.00 87.25 457 LEU A N 1
ATOM 3510 C CA . LEU A 1 457 ? -27.158 10.831 -16.529 1.00 87.25 457 LEU A CA 1
ATOM 3511 C C . LEU A 1 457 ? -27.861 9.730 -17.334 1.00 87.25 457 LEU A C 1
ATOM 3513 O O . LEU A 1 457 ? -28.614 10.059 -18.251 1.00 87.25 457 LEU A O 1
ATOM 3517 N N . ASP A 1 458 ? -27.635 8.464 -16.990 1.00 85.81 458 ASP A N 1
ATOM 3518 C CA . ASP A 1 458 ? -28.425 7.306 -17.430 1.00 85.81 458 ASP A CA 1
ATOM 3519 C C . ASP A 1 458 ? -29.143 6.730 -16.202 1.00 85.81 458 ASP A C 1
ATOM 3521 O O . ASP A 1 458 ? -28.508 6.318 -15.232 1.00 85.81 458 ASP A O 1
ATOM 3525 N N . VAL A 1 459 ? -30.477 6.772 -16.188 1.00 85.56 459 VAL A N 1
ATOM 3526 C CA . VAL A 1 459 ? -31.280 6.278 -15.060 1.00 85.56 459 VAL A CA 1
ATOM 3527 C C . VAL A 1 459 ? -32.379 5.351 -15.559 1.00 85.56 459 VAL A C 1
ATOM 3529 O O . VAL A 1 459 ? -33.374 5.767 -16.157 1.00 85.56 459 VAL A O 1
ATOM 3532 N N . ASN A 1 460 ? -32.251 4.058 -15.279 1.00 83.12 460 ASN A N 1
ATOM 3533 C CA . ASN A 1 460 ? -33.221 3.079 -15.755 1.00 83.12 460 ASN A CA 1
ATOM 3534 C C . ASN A 1 460 ? -34.559 3.178 -14.991 1.00 83.12 460 ASN A C 1
ATOM 3536 O O . ASN A 1 460 ? -35.626 3.296 -15.601 1.00 83.12 460 ASN A O 1
ATOM 3540 N N . THR A 1 461 ? -34.519 3.191 -13.657 1.00 78.94 461 THR A N 1
ATOM 3541 C CA . THR A 1 461 ? -35.722 3.349 -12.822 1.00 78.94 461 THR A CA 1
ATOM 3542 C C . THR A 1 461 ? -35.488 4.363 -11.711 1.00 78.94 461 THR A C 1
ATOM 3544 O O . THR A 1 461 ? -34.615 4.163 -10.875 1.00 78.94 461 THR A O 1
ATOM 3547 N N . ALA A 1 462 ? -36.308 5.407 -11.661 1.00 80.69 462 ALA A N 1
ATOM 3548 C CA . ALA A 1 462 ? -36.531 6.243 -10.486 1.00 80.69 462 ALA A CA 1
ATOM 3549 C C . ALA A 1 462 ? -38.035 6.236 -10.159 1.00 80.69 462 ALA A C 1
ATOM 3551 O O . ALA A 1 462 ? -38.862 6.091 -11.065 1.00 80.69 462 ALA A O 1
ATOM 3552 N N . SER A 1 463 ? -38.416 6.397 -8.892 1.00 78.00 463 SER A N 1
ATOM 3553 C CA . SER A 1 463 ? -39.801 6.753 -8.555 1.00 78.00 463 SER A CA 1
ATOM 3554 C C . SER A 1 463 ? -39.964 8.260 -8.701 1.00 78.00 463 SER A C 1
ATOM 3556 O O . SER A 1 463 ? -40.550 8.671 -9.697 1.00 78.00 463 SER A O 1
ATOM 3558 N N . ASP A 1 464 ? -39.365 9.060 -7.819 1.00 78.44 464 ASP A N 1
ATOM 3559 C CA . ASP A 1 464 ? -39.341 10.522 -7.917 1.00 78.44 464 ASP A CA 1
ATOM 3560 C C . ASP A 1 464 ? -37.916 11.025 -8.230 1.00 78.44 464 ASP A C 1
ATOM 3562 O O . ASP A 1 464 ? -36.934 10.578 -7.638 1.00 78.44 464 ASP A O 1
ATOM 3566 N N . MET A 1 465 ? -37.784 11.969 -9.171 1.00 80.75 465 MET A N 1
ATOM 3567 C CA . MET A 1 465 ? -36.498 12.581 -9.545 1.00 80.75 465 MET A CA 1
ATOM 3568 C C . MET A 1 465 ? -36.597 14.111 -9.600 1.00 80.75 465 MET A C 1
ATOM 3570 O O . MET A 1 465 ? -37.498 14.652 -10.248 1.00 80.75 465 MET A O 1
ATOM 3574 N N . LEU A 1 466 ? -35.644 14.808 -8.974 1.00 80.31 466 LEU A N 1
ATOM 3575 C CA . LEU A 1 466 ? -35.452 16.259 -9.075 1.00 80.31 466 LEU A CA 1
ATOM 3576 C C . LEU A 1 466 ? -33.996 16.585 -9.419 1.00 80.31 466 LEU A C 1
ATOM 3578 O O . LEU A 1 466 ? -33.074 16.076 -8.789 1.00 80.31 466 LEU A O 1
ATOM 3582 N N . LEU A 1 467 ? -33.808 17.471 -10.398 1.00 81.75 467 LEU A N 1
ATOM 3583 C CA . LEU A 1 467 ? -32.503 17.937 -10.863 1.00 81.75 467 LEU A CA 1
ATOM 3584 C C . LEU A 1 467 ? -32.461 19.468 -10.767 1.00 81.75 467 LEU A C 1
ATOM 3586 O O . LEU A 1 467 ? -33.202 20.146 -11.488 1.00 81.75 467 LEU A O 1
ATOM 3590 N N . ASP A 1 468 ? -31.595 20.014 -9.914 1.00 79.31 468 ASP A N 1
ATOM 3591 C CA . ASP A 1 468 ? -31.229 21.431 -9.929 1.00 79.31 468 ASP A CA 1
ATOM 3592 C C . ASP A 1 468 ? -29.780 21.561 -10.408 1.00 79.31 468 ASP A C 1
ATOM 3594 O O . ASP A 1 468 ? -28.870 20.935 -9.874 1.00 79.31 468 ASP A O 1
ATOM 3598 N N . VAL A 1 469 ? -29.562 22.328 -11.475 1.00 81.19 469 VAL A N 1
ATOM 3599 C CA . VAL A 1 469 ? -28.227 22.512 -12.057 1.00 81.19 469 VAL A CA 1
ATOM 3600 C C . VAL A 1 469 ? -28.049 23.978 -12.412 1.00 81.19 469 VAL A C 1
ATOM 3602 O O . VAL A 1 469 ? -28.728 24.500 -13.302 1.00 81.19 469 VAL A O 1
ATOM 3605 N N . ASN A 1 470 ? -27.138 24.659 -11.715 1.00 77.75 470 ASN A N 1
ATOM 3606 C CA . ASN A 1 470 ? -26.946 26.099 -11.896 1.00 77.75 470 ASN A CA 1
ATOM 3607 C C . ASN A 1 470 ? -26.139 26.419 -13.162 1.00 77.75 470 ASN A C 1
ATOM 3609 O O . ASN A 1 470 ? -26.505 27.349 -13.886 1.00 77.75 470 ASN A O 1
ATOM 3613 N N . THR A 1 471 ? -25.065 25.665 -13.433 1.00 73.88 471 THR A N 1
ATOM 3614 C CA . THR A 1 471 ? -24.192 25.851 -14.605 1.00 73.88 471 THR A CA 1
ATOM 3615 C C . THR A 1 471 ? -23.713 24.502 -15.144 1.00 73.88 471 THR A C 1
ATOM 3617 O O . THR A 1 471 ? -23.053 23.762 -14.424 1.00 73.88 471 THR A O 1
ATOM 3620 N N . ALA A 1 472 ? -23.997 24.214 -16.414 1.00 77.00 472 ALA A N 1
ATOM 3621 C CA . ALA A 1 472 ? -23.418 23.109 -17.183 1.00 77.00 472 ALA A CA 1
ATOM 3622 C C . ALA A 1 472 ? -23.132 23.598 -18.612 1.00 77.00 472 ALA A C 1
ATOM 3624 O O . ALA A 1 472 ? -23.883 24.435 -19.123 1.00 77.00 472 ALA A O 1
ATOM 3625 N N . SER A 1 473 ? -22.067 23.113 -19.253 1.00 74.69 473 SER A N 1
ATOM 3626 C CA . SER A 1 473 ? -21.774 23.435 -20.660 1.00 74.69 473 SER A CA 1
ATOM 3627 C C . SER A 1 473 ? -22.550 22.501 -21.586 1.00 74.69 473 SER A C 1
ATOM 3629 O O . SER A 1 473 ? -23.380 22.976 -22.364 1.00 74.69 473 SER A O 1
ATOM 3631 N N . ASP A 1 474 ? -22.353 21.192 -21.422 1.00 75.44 474 ASP A N 1
ATOM 3632 C CA . ASP A 1 474 ? -23.081 20.136 -22.122 1.00 75.44 474 ASP A CA 1
ATOM 3633 C C . ASP A 1 474 ? -23.780 19.208 -21.108 1.00 75.44 474 ASP A C 1
ATOM 3635 O O . ASP A 1 474 ? -23.231 18.850 -20.067 1.00 75.44 474 ASP A O 1
ATOM 3639 N N . MET A 1 475 ? -25.028 18.822 -21.394 1.00 79.94 475 MET A N 1
ATOM 3640 C CA . MET A 1 475 ? -25.806 17.911 -20.546 1.00 79.94 475 MET A CA 1
ATOM 3641 C C . MET A 1 475 ? -26.649 16.958 -21.394 1.00 79.94 475 MET A C 1
ATOM 3643 O O . MET A 1 475 ? -27.446 17.407 -22.226 1.00 79.94 475 MET A O 1
ATOM 3647 N N . LEU A 1 476 ? -26.517 15.654 -21.138 1.00 77.81 476 LEU A N 1
ATOM 3648 C CA . LEU A 1 476 ? -27.368 14.595 -21.683 1.00 77.81 476 LEU A CA 1
ATOM 3649 C C . LEU A 1 476 ? -28.048 13.828 -20.544 1.00 77.81 476 LEU A C 1
ATOM 3651 O O . LEU A 1 476 ? -27.436 13.528 -19.522 1.00 77.81 476 LEU A O 1
ATOM 3655 N N . LEU A 1 477 ? -29.324 13.508 -20.749 1.00 80.31 477 LEU A N 1
ATOM 3656 C CA . LEU A 1 477 ? -30.180 12.805 -19.797 1.00 80.31 477 LEU A CA 1
ATOM 3657 C C . LEU A 1 477 ? -30.906 11.679 -20.543 1.00 80.31 477 LEU A C 1
ATOM 3659 O O . LEU A 1 477 ? -31.717 11.973 -21.430 1.00 80.31 477 LEU A O 1
ATOM 3663 N N . ASP A 1 478 ? -30.638 10.427 -20.181 1.00 78.06 478 ASP A N 1
ATOM 3664 C CA . ASP A 1 478 ? -31.451 9.267 -20.549 1.00 78.06 478 ASP A CA 1
ATOM 3665 C C . ASP A 1 478 ? -32.136 8.723 -19.289 1.00 78.06 478 ASP A C 1
ATOM 3667 O O . ASP A 1 478 ? -31.510 8.528 -18.251 1.00 78.06 478 ASP A O 1
ATOM 3671 N N . VAL A 1 479 ? -33.459 8.563 -19.347 1.00 77.25 479 VAL A N 1
ATOM 3672 C CA . VAL A 1 479 ? -34.267 8.128 -18.199 1.00 77.25 479 VAL A CA 1
ATOM 3673 C C . VAL A 1 479 ? -35.384 7.222 -18.704 1.00 77.25 479 VAL A C 1
ATOM 3675 O O . VAL A 1 479 ? -36.334 7.697 -19.336 1.00 77.25 479 VAL A O 1
ATOM 3678 N N . ASN A 1 480 ? -35.292 5.918 -18.429 1.00 75.44 480 ASN A N 1
ATOM 3679 C CA . ASN A 1 480 ? -36.256 4.945 -18.956 1.00 75.44 480 ASN A CA 1
ATOM 3680 C C . ASN A 1 480 ? -37.614 5.041 -18.238 1.00 75.44 480 ASN A C 1
ATOM 3682 O O . ASN A 1 480 ? -38.658 5.074 -18.898 1.00 75.44 480 ASN A O 1
ATOM 3686 N N . THR A 1 481 ? -37.621 5.107 -16.900 1.00 66.94 481 THR A N 1
ATOM 3687 C CA . THR A 1 481 ? -38.844 5.239 -16.089 1.00 66.94 481 THR A CA 1
ATOM 3688 C C . THR A 1 481 ? -38.651 6.170 -14.887 1.00 66.94 481 THR A C 1
ATOM 3690 O O . THR A 1 481 ? -37.777 5.934 -14.062 1.00 66.94 481 THR A O 1
ATOM 3693 N N . ALA A 1 482 ? -39.477 7.222 -14.795 1.00 60.94 482 ALA A N 1
ATOM 3694 C CA . ALA A 1 482 ? -39.537 8.162 -13.669 1.00 60.94 482 ALA A CA 1
ATOM 3695 C C . ALA A 1 482 ? -40.924 8.827 -13.562 1.00 60.94 482 ALA A C 1
ATOM 3697 O O . ALA A 1 482 ? -41.530 9.168 -14.588 1.00 60.94 482 ALA A O 1
ATOM 3698 N N . TYR A 1 483 ? -41.416 9.052 -12.340 1.00 57.06 483 TYR A N 1
ATOM 3699 C CA . TYR A 1 483 ? -42.516 9.975 -12.056 1.00 57.06 483 TYR A CA 1
ATOM 3700 C C . TYR A 1 483 ? -41.926 11.350 -11.700 1.00 57.06 483 TYR A C 1
ATOM 3702 O O . TYR A 1 483 ? -41.075 11.498 -10.833 1.00 57.06 483 TYR A O 1
ATOM 3710 N N . TRP A 1 484 ? -42.341 12.388 -12.427 1.00 52.19 484 TRP A N 1
ATOM 3711 C CA . TRP A 1 484 ? -41.743 13.718 -12.288 1.00 52.19 484 TRP A CA 1
ATOM 3712 C C . TRP A 1 484 ? -42.514 14.582 -11.285 1.00 52.19 484 TRP A C 1
ATOM 3714 O O . TRP A 1 484 ? -43.595 15.095 -11.595 1.00 52.19 484 TRP A O 1
ATOM 3724 N N . GLY A 1 485 ? -41.920 14.814 -10.113 1.00 42.94 485 GLY A N 1
ATOM 3725 C CA . GLY A 1 485 ? -42.222 15.982 -9.286 1.00 42.94 485 GLY A CA 1
ATOM 3726 C C . GLY A 1 485 ? -41.687 17.252 -9.962 1.00 42.94 485 GLY A C 1
ATOM 3727 O O . GLY A 1 485 ? -40.567 17.276 -10.457 1.00 42.94 485 GLY A O 1
ATOM 3728 N N . TYR A 1 486 ? -42.482 18.323 -10.047 1.00 33.44 486 TYR A N 1
ATOM 3729 C CA . TYR A 1 486 ? -42.107 19.493 -10.854 1.00 33.44 486 TYR A CA 1
ATOM 3730 C C . TYR A 1 486 ? -41.362 20.583 -10.067 1.00 33.44 486 TYR A C 1
ATOM 3732 O O . TYR A 1 486 ? -41.994 21.416 -9.417 1.00 33.44 486 TYR A O 1
ATOM 3740 N N . SER A 1 487 ? -40.045 20.674 -10.264 1.00 34.41 487 SER A N 1
ATOM 3741 C CA . SER A 1 487 ? -39.300 21.944 -10.264 1.00 34.41 487 SER A CA 1
ATOM 3742 C C . SER A 1 487 ? -38.043 21.800 -11.124 1.00 34.41 487 SER A C 1
ATOM 3744 O O . SER A 1 487 ? -37.228 20.932 -10.854 1.00 34.41 487 SER A O 1
ATOM 3746 N N . TRP A 1 488 ? -37.891 22.646 -12.147 1.00 40.56 488 TRP A N 1
ATOM 3747 C CA . TRP A 1 488 ? -36.679 22.733 -12.970 1.00 40.56 488 TRP A CA 1
ATOM 3748 C C . TRP A 1 488 ? -36.203 24.186 -12.981 1.00 40.56 488 TRP A C 1
ATOM 3750 O O . TRP A 1 488 ? -36.943 25.068 -13.430 1.00 40.56 488 TRP A O 1
ATOM 3760 N N . THR A 1 489 ? -34.981 24.436 -12.514 1.00 41.03 489 THR A N 1
ATOM 3761 C CA . THR A 1 489 ? -34.419 25.788 -12.324 1.00 41.03 489 THR A CA 1
ATOM 3762 C C . THR A 1 489 ? -33.191 26.078 -13.190 1.00 41.03 489 THR A C 1
ATOM 3764 O O . THR A 1 489 ? -32.364 26.919 -12.842 1.00 41.03 489 THR A O 1
ATOM 3767 N N . MET A 1 490 ? -33.116 25.476 -14.386 1.00 42.38 490 MET A N 1
ATOM 3768 C CA . MET A 1 490 ? -32.071 25.800 -15.366 1.00 42.38 490 MET A CA 1
ATOM 3769 C C . MET A 1 490 ? -32.022 27.304 -15.673 1.00 42.38 490 MET A C 1
ATOM 3771 O O . MET A 1 490 ? -32.988 27.905 -16.160 1.00 42.38 490 MET A O 1
ATOM 3775 N N . ARG A 1 491 ? -30.862 27.911 -15.411 1.00 45.25 491 ARG A N 1
ATOM 3776 C CA . ARG A 1 491 ? -30.554 29.292 -15.796 1.00 45.25 491 ARG A CA 1
ATOM 3777 C C . ARG A 1 491 ? -30.207 29.361 -17.294 1.00 45.25 491 ARG A C 1
ATOM 3779 O O . ARG A 1 491 ? -29.733 28.378 -17.856 1.00 45.25 491 ARG A O 1
ATOM 3786 N N . PRO A 1 492 ? -30.470 30.494 -17.973 1.00 38.03 492 PRO A N 1
ATOM 3787 C CA . PRO A 1 492 ? -30.651 30.534 -19.431 1.00 38.03 492 PRO A CA 1
ATOM 3788 C C . PRO A 1 492 ? -29.382 30.387 -20.295 1.00 38.03 492 PRO A C 1
ATOM 3790 O O . PRO A 1 492 ? -29.471 30.591 -21.504 1.00 38.03 492 PRO A O 1
ATOM 3793 N N . ASP A 1 493 ? -28.232 30.050 -19.710 1.00 42.59 493 ASP A N 1
ATOM 3794 C CA . ASP A 1 493 ? -26.937 29.979 -20.403 1.00 42.59 493 ASP A CA 1
ATOM 3795 C C . ASP A 1 493 ? -26.527 28.538 -20.806 1.00 42.59 493 ASP A C 1
ATOM 3797 O O . ASP A 1 493 ? -25.494 28.353 -21.446 1.00 42.59 493 ASP A O 1
ATOM 3801 N N . VAL A 1 494 ? -27.343 27.523 -20.482 1.00 43.84 494 VAL A N 1
ATOM 3802 C CA . VAL A 1 494 ? -27.115 26.097 -20.810 1.00 43.84 494 VAL A CA 1
ATOM 3803 C C . VAL A 1 494 ? -27.745 25.728 -22.166 1.00 43.84 494 VAL A C 1
ATOM 3805 O O . VAL A 1 494 ? -28.875 26.127 -22.454 1.00 43.84 494 VAL A O 1
ATOM 3808 N N . CYS A 1 495 ? -27.056 24.927 -22.990 1.00 35.62 495 CYS A N 1
ATOM 3809 C CA . CYS A 1 495 ? -27.571 24.397 -24.265 1.00 35.62 495 CYS A CA 1
ATOM 3810 C C . CYS A 1 495 ? -27.948 22.902 -24.159 1.00 35.62 495 CYS A C 1
ATOM 3812 O O . CYS A 1 495 ? -27.139 22.044 -24.502 1.00 35.62 495 CYS A O 1
ATOM 3814 N N . PRO A 1 496 ? -29.173 22.542 -23.733 1.00 42.38 496 PRO A N 1
ATOM 3815 C CA . PRO A 1 496 ? -29.536 21.142 -23.535 1.00 42.38 496 PRO A CA 1
ATOM 3816 C C . PRO A 1 496 ? -29.771 20.401 -24.863 1.00 42.38 496 PRO A C 1
ATOM 3818 O O . PRO A 1 496 ? -30.744 20.662 -25.578 1.00 42.38 496 PRO A O 1
ATOM 3821 N N . PHE A 1 497 ? -28.947 19.391 -25.154 1.00 35.81 497 PHE A N 1
ATOM 3822 C CA . PHE A 1 497 ? -29.225 18.388 -26.191 1.00 35.81 497 PHE A CA 1
ATOM 3823 C C . PHE A 1 497 ? -30.165 17.295 -25.635 1.00 35.81 497 PHE A C 1
ATOM 3825 O O . PHE A 1 497 ? -29.804 16.131 -25.489 1.00 35.81 497 PHE A O 1
ATOM 3832 N N . MET A 1 498 ? -31.410 17.666 -25.310 1.00 38.78 498 MET A N 1
ATOM 3833 C CA . MET A 1 498 ? -32.405 16.721 -24.776 1.00 38.78 498 MET A CA 1
ATOM 3834 C C . MET A 1 498 ? -32.797 15.647 -25.802 1.00 38.78 498 MET A C 1
ATOM 3836 O O . MET A 1 498 ? -33.557 15.905 -26.737 1.00 38.78 498 MET A O 1
ATOM 3840 N N . SER A 1 499 ? -32.352 14.412 -25.561 1.00 34.03 499 SER A N 1
ATOM 3841 C CA . SER A 1 499 ? -32.812 13.198 -26.245 1.00 34.03 499 SER A CA 1
ATOM 3842 C C . SER A 1 499 ? -33.700 12.353 -25.321 1.00 34.03 499 SER A C 1
ATOM 3844 O O . SER A 1 499 ? -33.374 11.215 -25.002 1.00 34.03 499 SER A O 1
ATOM 3846 N N . CYS A 1 500 ? -34.845 12.889 -24.889 1.00 33.47 500 CYS A N 1
ATOM 3847 C CA . CYS A 1 500 ? -35.768 12.156 -24.015 1.00 33.47 500 CYS A CA 1
ATOM 3848 C C . CYS A 1 500 ? -36.469 10.999 -24.755 1.00 33.47 500 CYS A C 1
ATOM 3850 O O . CYS A 1 500 ? -37.540 11.190 -25.347 1.00 33.47 500 CYS A O 1
ATOM 3852 N N . VAL A 1 501 ? -35.923 9.781 -24.684 1.00 34.12 501 VAL A N 1
ATOM 3853 C CA . VAL A 1 501 ? -36.551 8.560 -25.226 1.00 34.12 501 VAL A CA 1
ATOM 3854 C C . VAL A 1 501 ? -37.576 8.003 -24.227 1.00 34.12 501 VAL A C 1
ATOM 3856 O O . VAL A 1 501 ? -37.460 6.897 -23.711 1.00 34.12 501 VAL A O 1
ATOM 3859 N N . THR A 1 502 ? -38.638 8.767 -23.957 1.00 35.34 502 THR A N 1
ATOM 3860 C CA . THR A 1 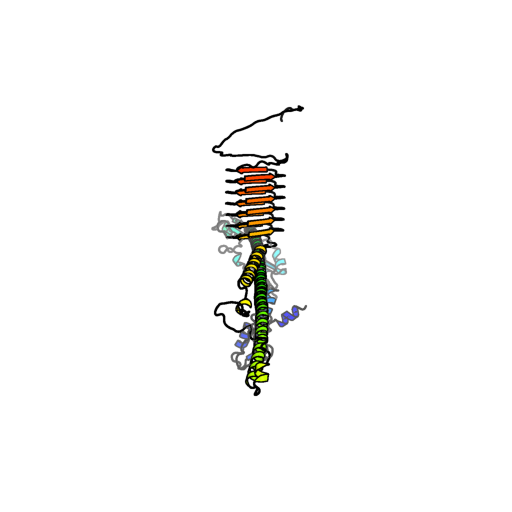502 ? -39.696 8.331 -23.026 1.00 35.34 502 THR A CA 1
ATOM 3861 C C . THR A 1 502 ? -40.528 7.186 -23.612 1.00 35.34 502 THR A C 1
ATOM 3863 O O . THR A 1 502 ? -41.486 7.388 -24.364 1.00 35.34 502 THR A O 1
ATOM 3866 N N . ARG A 1 503 ? -40.203 5.945 -23.239 1.00 35.91 503 ARG A N 1
ATOM 3867 C CA . ARG A 1 503 ? -40.928 4.740 -23.670 1.00 35.91 503 ARG A CA 1
ATOM 3868 C C . ARG A 1 503 ? -42.164 4.482 -22.797 1.00 35.91 503 ARG A C 1
ATOM 3870 O O . ARG A 1 503 ? -42.267 3.484 -22.094 1.00 35.91 503 ARG A O 1
ATOM 3877 N N . SER A 1 504 ? -43.104 5.421 -22.843 1.00 30.50 504 SER A N 1
ATOM 3878 C CA . SER A 1 504 ? -44.271 5.472 -21.956 1.00 30.50 504 SER A CA 1
ATOM 3879 C C . SER A 1 504 ? -45.459 4.624 -22.446 1.00 30.50 504 SER A C 1
ATOM 3881 O O . SER A 1 504 ? -46.287 5.070 -23.242 1.00 30.50 504 SER A O 1
ATOM 3883 N N . ASP A 1 505 ? -45.598 3.407 -21.910 1.00 28.61 505 ASP A N 1
ATOM 3884 C CA . ASP A 1 505 ? -46.813 2.594 -22.065 1.00 28.61 505 ASP A CA 1
ATOM 3885 C C . ASP A 1 505 ? -47.912 3.030 -21.072 1.00 28.61 505 ASP A C 1
ATOM 3887 O O . ASP A 1 505 ? -47.984 2.586 -19.932 1.00 28.61 505 ASP A O 1
ATOM 3891 N N . THR A 1 506 ? -48.815 3.886 -21.560 1.00 31.73 506 THR A N 1
ATOM 3892 C CA . THR A 1 506 ? -50.204 4.097 -21.093 1.00 31.73 506 THR A CA 1
ATOM 3893 C C . THR A 1 506 ? -50.488 4.259 -19.586 1.00 31.73 506 THR A C 1
ATOM 3895 O O . THR A 1 506 ? -50.611 3.272 -18.872 1.00 31.73 506 THR A O 1
ATOM 3898 N N . TYR A 1 507 ? -50.909 5.461 -19.166 1.00 25.39 507 TYR A N 1
ATOM 3899 C CA . TYR A 1 507 ? -52.237 5.655 -18.542 1.00 25.39 507 TYR A CA 1
ATOM 3900 C C . TYR A 1 507 ? -52.642 7.142 -18.518 1.00 25.39 507 TYR A C 1
ATOM 3902 O O . TYR A 1 507 ? -51.827 8.014 -18.243 1.00 25.39 507 TYR A O 1
ATOM 3910 N N . THR A 1 508 ? -53.917 7.443 -18.786 1.00 28.89 508 THR A N 1
ATOM 3911 C CA . THR A 1 508 ? -54.516 8.774 -18.538 1.00 28.89 508 THR A CA 1
ATOM 3912 C C . THR A 1 508 ? -55.445 8.694 -17.324 1.00 28.89 508 THR A C 1
ATOM 3914 O O . THR A 1 508 ? -56.031 7.638 -17.074 1.00 28.89 508 THR A O 1
ATOM 3917 N N . PRO A 1 509 ? -55.622 9.796 -16.574 1.00 32.38 509 PRO A N 1
ATOM 3918 C CA . PRO A 1 509 ? -56.898 10.497 -16.733 1.00 32.38 509 PRO A CA 1
ATOM 3919 C C . PRO A 1 509 ? -56.819 12.036 -16.694 1.00 32.38 509 PRO A C 1
ATOM 3921 O O . PRO A 1 509 ? -55.846 12.658 -16.286 1.00 32.38 509 PRO A O 1
ATOM 3924 N N . SER A 1 510 ? -57.908 12.643 -17.158 1.00 28.30 510 SER A N 1
ATOM 3925 C CA . SER A 1 510 ? -58.134 14.076 -17.378 1.00 28.30 510 SER A CA 1
ATOM 3926 C C . SER A 1 510 ? -58.575 14.871 -16.140 1.00 28.30 510 SER A C 1
ATOM 3928 O O . SER A 1 510 ? -59.399 14.355 -15.386 1.00 28.30 510 SER A O 1
ATOM 3930 N N . LEU A 1 511 ? -58.252 16.175 -16.077 1.00 27.09 511 LEU A N 1
ATOM 3931 C CA . LEU A 1 511 ? -59.234 17.288 -16.177 1.00 27.09 511 LEU A CA 1
ATOM 3932 C C . LEU A 1 511 ? -58.581 18.680 -16.011 1.00 27.09 511 LEU A C 1
ATOM 3934 O O . LEU A 1 511 ? -57.802 18.913 -15.096 1.00 27.09 511 LEU A O 1
ATOM 3938 N N . SER A 1 512 ? -58.947 19.622 -16.886 1.00 31.66 512 SER A N 1
ATOM 3939 C CA . SER A 1 512 ? -58.604 21.056 -16.816 1.00 31.66 512 SER A CA 1
ATOM 3940 C C . SER A 1 512 ? -59.750 21.862 -16.158 1.00 31.66 512 SER A C 1
ATOM 3942 O O . SER A 1 512 ? -60.853 21.316 -16.040 1.00 31.66 512 SER A O 1
ATOM 3944 N N . PRO A 1 513 ? -59.550 23.130 -15.715 1.00 36.94 513 PRO A N 1
ATOM 3945 C CA . PRO A 1 513 ? -59.563 24.251 -16.673 1.00 36.94 513 PRO A CA 1
ATOM 3946 C C . PRO A 1 513 ? -58.660 25.484 -16.374 1.00 36.94 513 PRO A C 1
ATOM 3948 O O . PRO A 1 513 ? -58.444 25.897 -15.241 1.00 36.94 513 PRO A O 1
ATOM 3951 N N . SER A 1 514 ? -58.239 26.134 -17.467 1.00 29.97 514 SER A N 1
ATOM 3952 C CA . SER A 1 514 ? -57.764 27.536 -17.635 1.00 29.97 514 SER A CA 1
ATOM 3953 C C . SER A 1 514 ? -58.811 28.605 -17.204 1.00 29.97 514 SER A C 1
ATOM 3955 O O . SER A 1 514 ? -59.955 28.183 -17.018 1.00 29.97 514 SER A O 1
ATOM 3957 N N . PRO A 1 515 ? -58.574 29.955 -17.165 1.00 46.53 515 PRO A N 1
ATOM 3958 C CA . PRO A 1 515 ? -57.619 30.803 -17.936 1.00 46.53 515 PRO A CA 1
ATOM 3959 C C . PRO A 1 515 ? -56.879 31.886 -17.069 1.00 46.53 515 PRO A C 1
ATOM 3961 O O . PRO A 1 515 ? -56.944 31.799 -15.854 1.00 46.53 515 PRO A O 1
ATOM 3964 N N . SER A 1 516 ? -56.117 32.901 -17.535 1.00 25.55 516 SER A N 1
ATOM 3965 C CA . SER A 1 516 ? -56.271 33.813 -18.693 1.00 25.55 516 SER A CA 1
ATOM 3966 C C . SER A 1 516 ? -55.082 34.783 -18.933 1.00 25.55 516 SER A C 1
ATOM 3968 O O . SER A 1 516 ? -54.445 35.163 -17.964 1.00 25.55 516 SER A O 1
ATOM 3970 N N . ARG A 1 517 ? -54.905 35.248 -20.197 1.00 29.03 517 ARG A N 1
ATOM 3971 C CA . ARG A 1 517 ? -54.546 36.620 -20.709 1.00 29.03 517 ARG A CA 1
ATOM 3972 C C . ARG A 1 517 ? -53.739 37.594 -19.797 1.00 29.03 517 ARG A C 1
ATOM 3974 O O . ARG A 1 517 ? -54.105 37.770 -18.650 1.00 29.03 517 ARG A O 1
ATOM 3981 N N . SER A 1 518 ? -52.772 38.406 -20.265 1.00 28.47 518 SER A N 1
ATOM 3982 C CA . SER A 1 518 ? -52.612 39.104 -21.573 1.00 28.47 518 SER A CA 1
ATOM 3983 C C . SER A 1 518 ? -51.312 39.941 -21.663 1.00 28.47 518 SER A C 1
ATOM 3985 O O . SER A 1 518 ? -50.935 40.465 -20.626 1.00 28.47 518 SER A O 1
ATOM 3987 N N . MET A 1 519 ? -50.833 40.238 -22.896 1.00 26.88 519 MET A N 1
ATOM 3988 C CA . MET A 1 519 ? -50.092 41.464 -23.347 1.00 26.88 519 MET A CA 1
ATOM 3989 C C . MET A 1 519 ? -48.753 41.805 -22.632 1.00 26.88 519 MET A C 1
ATOM 3991 O O . MET A 1 519 ? -48.658 41.718 -21.421 1.00 26.88 519 MET A O 1
ATOM 3995 N N . LEU A 1 520 ? -47.653 42.218 -23.281 1.00 31.44 520 LEU A N 1
ATOM 3996 C CA . LEU A 1 520 ? -47.400 43.077 -24.464 1.00 31.44 520 LEU A CA 1
ATOM 3997 C C . LEU A 1 520 ? -46.228 42.481 -25.304 1.00 31.44 520 LEU A C 1
ATOM 3999 O O . LEU A 1 520 ? -45.427 41.735 -24.757 1.00 31.44 520 LEU A O 1
ATOM 4003 N N . ASP A 1 521 ? -46.180 42.583 -26.642 1.00 28.73 521 ASP A N 1
ATOM 4004 C CA . ASP A 1 521 ? -45.546 43.669 -27.445 1.00 28.73 521 ASP A CA 1
ATOM 4005 C C . ASP A 1 521 ? -44.094 44.028 -27.011 1.00 28.73 521 ASP A C 1
ATOM 4007 O O . ASP A 1 521 ? -43.867 44.292 -25.837 1.00 28.73 521 ASP A O 1
ATOM 4011 N N . SER A 1 522 ? -43.061 44.144 -27.871 1.00 30.06 522 SER A N 1
ATOM 4012 C CA . SER A 1 522 ? -42.998 44.278 -29.350 1.00 30.06 522 SER A CA 1
ATOM 4013 C C . SER A 1 522 ? -41.539 44.178 -29.903 1.00 30.06 522 SER A C 1
ATOM 4015 O O . SER A 1 522 ? -40.596 44.267 -29.123 1.00 30.06 522 SER A O 1
ATOM 4017 N N . GLY A 1 523 ? -41.351 44.073 -31.240 1.00 28.88 523 GLY A N 1
ATOM 4018 C CA . GLY A 1 523 ? -40.053 44.189 -31.975 1.00 28.88 523 GLY A CA 1
ATOM 4019 C C . GLY A 1 523 ? -39.487 42.848 -32.506 1.00 28.88 523 GLY A C 1
ATOM 4020 O O . GLY A 1 523 ? -39.184 41.985 -31.698 1.00 28.88 523 GLY A O 1
ATOM 4021 N N . TYR A 1 524 ? -39.362 42.504 -33.808 1.00 27.86 524 TYR A N 1
ATOM 4022 C CA . TYR A 1 524 ? -38.768 43.207 -34.980 1.00 27.86 524 TYR A CA 1
ATOM 4023 C C . TYR A 1 524 ? -37.383 43.809 -34.634 1.00 27.86 524 TYR A C 1
ATOM 4025 O O . TYR A 1 524 ? -37.340 44.674 -33.771 1.00 27.86 524 TYR A O 1
ATOM 4033 N N . VAL A 1 525 ? -36.215 43.457 -35.215 1.00 33.38 525 VAL A N 1
ATOM 4034 C CA . VAL A 1 525 ? -35.771 42.922 -36.543 1.00 33.38 525 VAL A CA 1
ATOM 4035 C C . VAL A 1 525 ? -34.480 42.068 -36.332 1.00 33.38 525 VAL A C 1
ATOM 4037 O O . VAL A 1 525 ? -33.797 42.323 -35.348 1.00 33.38 525 VAL A O 1
ATOM 4040 N N . GLY A 1 526 ? -34.003 41.105 -37.149 1.00 30.53 526 GLY A N 1
ATOM 4041 C CA . GLY A 1 526 ? -34.451 40.491 -38.422 1.00 30.53 526 GLY A CA 1
ATOM 4042 C C . GLY A 1 526 ? -33.344 40.405 -39.519 1.00 30.53 526 GLY A C 1
ATOM 4043 O O . GLY A 1 526 ? -32.460 41.250 -39.534 1.00 30.53 526 GLY A O 1
ATOM 4044 N N . ILE A 1 527 ? -33.461 39.456 -40.477 1.00 32.31 527 ILE A N 1
ATOM 4045 C CA . ILE A 1 527 ? -32.704 39.319 -41.770 1.00 32.31 527 ILE A CA 1
ATOM 4046 C C . ILE A 1 527 ? -31.228 38.823 -41.662 1.00 32.31 527 ILE A C 1
ATOM 4048 O O . ILE A 1 527 ? -30.346 39.594 -41.317 1.00 32.31 527 ILE A O 1
ATOM 4052 N N . ILE A 1 528 ? -30.944 37.512 -41.824 1.00 32.38 528 ILE A N 1
ATOM 4053 C CA . ILE A 1 528 ? -30.529 36.717 -43.034 1.00 32.38 528 ILE A CA 1
ATOM 4054 C C . ILE A 1 528 ? -29.034 36.291 -42.947 1.00 32.38 528 ILE A C 1
ATOM 4056 O O . ILE A 1 528 ? -28.229 37.091 -42.481 1.00 32.38 528 ILE A O 1
ATOM 4060 N N . PRO A 1 529 ? -28.653 35.049 -43.338 1.00 48.91 529 PRO A N 1
ATOM 4061 C CA . PRO A 1 529 ? -27.339 34.472 -43.015 1.00 48.91 529 PRO A CA 1
ATOM 4062 C C . PRO A 1 529 ? -26.258 34.677 -44.091 1.00 48.91 529 PRO A C 1
ATOM 4064 O O . PRO A 1 529 ? -26.563 34.975 -45.249 1.00 48.91 529 PRO A O 1
ATOM 4067 N N . GLY A 1 530 ? -25.007 34.414 -43.699 1.00 45.16 530 GLY A N 1
ATOM 4068 C CA . GLY A 1 530 ? -23.828 34.259 -44.556 1.00 45.16 530 GLY A CA 1
ATOM 4069 C C . GLY A 1 530 ? -22.751 33.465 -43.831 1.00 45.16 530 GLY A C 1
ATOM 4070 O O . GLY A 1 530 ? -22.350 33.942 -42.750 1.00 45.16 530 GLY A O 1
#

Secondary structure (DSSP, 8-state):
-HHHHHHHTTEETTTTEE-SSEEE-TTS-EEEHHHHHHHHHTTTTSSSEE-TTT--EESSPPP-EE-HHHHHHHHHHHHH-------PPBPTT--SS-PBPSEEETTTTEEE-HHHHHHHTT-TT--EES--S--GGGB-TTT-SBP-EEESSS--EE-HHHHHHSTTTTS-EEEHHHHHHHHHHHHHHHHHHHHHHHHHHHHHHHHHHHHHHHHHHHHHHHHHHHHHHHHHHHHHHHHHHHHHHHHHHHHHHHHHHHHHHHHHHHHHHHHHHHHHHHHHHHHHH-S-HHHHHHS--SSGGGSS---S--------GGGG----HHHHHHHHHHHHHHHHHHHHTT------SEE--EES--SEEEEEES--SEEEEEES--SEEEEEES--SEEEEEES--SEEEEEES--SEEEEEES--SEEEEEES--SEEEEEEEE-SEEEEEES--SEEEEEEEEEEEEEEEES--SEEEEEEEEEE--------TT-------------------------------------

Sequence (530 aa):
MASADLRDELTCSICLNIYTDPVTLPCGHSFCRTCIGDVLDTQEGSGAYKCPECRAESQERPALVNVRKLRNIAENIRSTHPEQEEAGIPCTYCIQSPV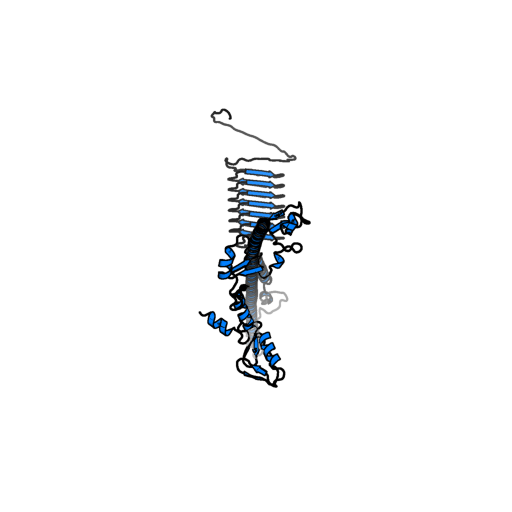PAAKTCLMCEASLCEDHLRVHSKSAEHVLTEPTTSLENRKCSVHKKVLEYYCCEDAACICVSCSLAGEHRGHQVETLNEASEKKKEKLRNILQKLTSHREEAEKRVQNLKKLRRQVQGKAAGVTERVTALIRDIRKQLEALEKRVLSEISRQEEQVSLRVSDLIRQLEIKKEELSRKMGDIVELCDMTDPVTVLQGRESDRDDYCDTEEDTETRDIKVHDAGDLDVGLILVTLHSGLAGIVTGITRRRRVPEASDMLPDVNTASDMLLDVNTASDMLLDVNTASDMLPDVNTASDMLLDVNTASDMLLDVNTASDMLLDVNTASDMLLDVNTASDVLLDVNTASDMLLDVNTASDMLLDVNTASDMLLDVNTASDMLLDVNTAYWGYSWTMRPDVCPFMSCVTRSDTYTPSLSPSPSRSMLDSGYVGIIPG

InterPro domains:
  IPR000315 B-box-type zinc finger [PF00643] (136-175)
  IPR000315 B-box-type zinc finger [PS50119] (135-176)
  IPR000315 B-box-type zinc finger [SM00336] (135-176)
  IPR001841 Zinc finger, RING-type [PS50089] (12-55)
  IPR001841 Zinc finger, RING-type [SM00184] (12-54)
  IPR003649 B-box, C-terminal [SM00502] (183-309)
  IPR013083 Zinc finger, RING/FYVE/PHD-type [G3DSA:3.30.40.10] (1-51)
  IPR017907 Zinc finger, RING-type, conserved site [PS00518] (27-36)
  IPR027370 Zinc finger, RING-type, eukaryotic [PF13445] (12-52)
  IPR051051 E3 ubiquitin-protein ligase TRIM/RNF [PTHR25465] (1-374)
  IPR058030 TRIM8/14/16/25/29/45/65, coiled-coil region [PF25600] (199-295)